Protein AF-0000000070922201 (afdb_homodimer)

Foldseek 3Di:
DPPPPPPLFQKWKDWPNHTDVVQSVFWFKKKWKFFQADKTKMKTKGQQFDPDDPDDRDGPDPVDDFFIWMWIATPPDPPGTQDIFTFHDWDWDDDPPGIMIMTMTIHLRVVQQPFFDWDKDAFFWLQVLLVVSCVVSVAAEDADQTGHTGMATRDRGGRRRSNCVVRQLLQWHWDDDPRHTYTDDFDAAPDAAEDACVPWWVDKDKDQDLPQAAQKEKEWAAAPVVRDIQIDMDRAAPDHDPAAFSNNVCVVVVNHDYHYDHPPHDNHNRSRHSSRNNVNVVSLQARMKMKIKTAADSPDHASGKHFYDHDDQFAGGIWGFRMKMWIARPPPRIMMMTITTGRHTHD/DPCPVLCLFQKWKDWLNHTDVVQSVQWFKKKWKFFQADKTKMKTKGQQFDPDDPDDRDGPDPVDDFFIWMWIATPPDPPRTQDIFTFHDWDWDDDPPTIMIMTMTIHLRVVQQPFFDWDKDAFFWLQVVLVVSCVVSVAAEDADQTGHTGMATRDRGGRSRRNCVVRQLLQWHWDDDPRHTYTDDFDAAPDAAEDECVPWWVDKDKDQDLPQAAQKEKEWAAAPVVRDIQIDMDRAAPDHDPAAFSNNVCVVVVPHDYHYDHPPHDNHNRSRHSSRNRVNVVRLFARMKMKIKTRADSPDHASGKHAYDHDDQFAGGIWGFRMKMWIARPPPRIMMMTITTGRHTHD

Nearest PDB structures (foldseek):
  7b5h-assembly1_AJ  TM=8.538E-01  e=7.111E-28  Nostoc sp. PCC 7120 = FACHB-418
  7aef-assembly1_q  TM=8.446E-01  e=2.865E-27  Algoriphagus machipongonensis
  6j0m-assembly1_C  TM=8.214E-01  e=9.674E-20  Photorhabdus asymbiotica
  6rbk-assembly1_C  TM=7.869E-01  e=2.148E-20  Serratia entomophila
  2z6b-assembly1_D  TM=6.097E-01  e=3.928E-13  Tequatrovirus T4

Organism: NCBI:txid713585

Sequence (694 aa):
MHDTAFASSRPRIRVAGEARRDLQDALSAMIVNLPLTGCAHAELQLANFGQGEGQAPGLSFEDLRLGDEVELAIDTDGEGRIFQGEITALEERYGDGAPRLVLLLQDPLHRLGRRRRSRVFEDTTLDAVVRSVADDAGLEVEVSASTVATDYHQLNESDLAFLLRLLAPLDIALRLEDGRLRVRPEEPDATPVRVDPQDNALQVRLIADLNHQHDATEVRGFNAATDQAAVASASTLATPPPGTTAAQLLGRLGWPGPEVVVQPFARSQGEADAFVAGRFRRRAKYFVSGDIRMLGQSALRSGREIELAGVSGRLRGTYQVVHCVHRFDNAAGYETELRVHRPDWNDMHDTAFASSRPRIRVAGEARRDLQDALSAMIVNLPLTGCAHAELQLANFGQGEGQAPGLSFEDLRLGDEVELAIDTDGEGRIFQGEITALEERYGDGAPRLVLLLQDPLHRLGRRRRSRVFEDTTLDAVVRSVADDAGLEVEVSASTVATDYHQLNESDLAFLLRLLAPLDIALRLEDGRLRVRPEEPDATPVRVDPQDNALQVRLIADLNHQHDATEVRGFNAATDQAAVASASTLATPPPGTTAAQLLGRLGWPGPEVVVQPFARSQGEADAFVAGRFRRRAKYFVSGDIRMLGQSALRSGREIELAGVSGRLRGTYQVVHCVHRFDNAAGYETELRVHRPDWND

Structure (mmCIF, N/CA/C/O backbone):
data_AF-0000000070922201-model_v1
#
loop_
_entity.id
_entity.type
_entity.pdbx_description
1 polymer 'Phage protein D'
#
loop_
_atom_site.group_PDB
_atom_site.id
_atom_site.type_symbol
_atom_site.label_atom_id
_atom_site.label_alt_id
_atom_site.label_comp_id
_atom_site.label_asym_id
_atom_site.label_entity_id
_atom_site.label_seq_id
_atom_site.pdbx_PDB_ins_code
_atom_site.Cartn_x
_atom_site.Cartn_y
_atom_site.Cartn_z
_atom_site.occupancy
_atom_site.B_iso_or_equiv
_atom_site.auth_seq_id
_atom_site.auth_comp_id
_atom_site.auth_asym_id
_atom_site.auth_atom_id
_atom_site.pdbx_PDB_model_num
ATOM 1 N N . MET A 1 1 ? 29.844 21.734 30.688 1 23.42 1 MET A N 1
ATOM 2 C CA . MET A 1 1 ? 28.891 20.719 31.125 1 23.42 1 MET A CA 1
ATOM 3 C C . MET A 1 1 ? 27.453 21.141 30.828 1 23.42 1 MET A C 1
ATOM 5 O O . MET A 1 1 ? 26.891 21.984 31.531 1 23.42 1 MET A O 1
ATOM 9 N N . HIS A 1 2 ? 27.062 21.438 29.562 1 28.08 2 HIS A N 1
ATOM 10 C CA . HIS A 1 2 ? 25.891 22.203 29.109 1 28.08 2 HIS A CA 1
ATOM 11 C C . HIS A 1 2 ? 24.609 21.578 29.641 1 28.08 2 HIS A C 1
ATOM 13 O O . HIS A 1 2 ? 24.391 20.375 29.516 1 28.08 2 HIS A O 1
ATOM 19 N N . ASP A 1 3 ? 24.172 21.922 30.812 1 30.12 3 ASP A N 1
ATOM 20 C CA . ASP A 1 3 ? 22.906 21.641 31.5 1 30.12 3 ASP A CA 1
ATOM 21 C C . ASP A 1 3 ? 21.75 21.562 30.5 1 30.12 3 ASP A C 1
ATOM 23 O O . ASP A 1 3 ? 21.234 22.594 30.062 1 30.12 3 ASP A O 1
ATOM 27 N N . THR A 1 4 ? 21.922 20.906 29.438 1 37.34 4 THR A N 1
ATOM 28 C CA . THR A 1 4 ? 20.812 20.781 28.5 1 37.34 4 THR A CA 1
ATOM 29 C C . THR A 1 4 ? 19.531 20.406 29.219 1 37.34 4 THR A C 1
ATOM 31 O O . THR A 1 4 ? 19.406 19.281 29.734 1 37.34 4 THR A O 1
ATOM 34 N N . ALA A 1 5 ? 19.047 21.281 30.062 1 36.12 5 ALA A N 1
ATOM 35 C CA . ALA A 1 5 ? 17.75 21.203 30.719 1 36.12 5 ALA A CA 1
ATOM 36 C C . ALA A 1 5 ? 16.75 20.422 29.859 1 36.12 5 ALA A C 1
ATOM 38 O O . ALA A 1 5 ? 16.484 20.781 28.719 1 36.12 5 ALA A O 1
ATOM 39 N N . PHE A 1 6 ? 16.734 19.172 29.969 1 42.66 6 PHE A N 1
ATOM 40 C CA . PHE A 1 6 ? 15.617 18.375 29.469 1 42.66 6 PHE A CA 1
ATOM 41 C C . PHE A 1 6 ? 14.297 19.094 29.688 1 42.66 6 PHE A C 1
ATOM 43 O O . PHE A 1 6 ? 13.836 19.219 30.828 1 42.66 6 PHE A O 1
ATOM 50 N N . ALA A 1 7 ? 14.078 20.297 29.281 1 44.06 7 ALA A N 1
ATOM 51 C CA . ALA A 1 7 ? 12.805 21 29.391 1 44.06 7 ALA A CA 1
ATOM 52 C C . ALA A 1 7 ? 11.633 20.031 29.328 1 44.06 7 ALA A C 1
ATOM 54 O O . ALA A 1 7 ? 11.414 19.375 28.297 1 44.06 7 ALA A O 1
ATOM 55 N N . SER A 1 8 ? 11.453 19.125 30.281 1 53.78 8 SER A N 1
ATOM 56 C CA . SER A 1 8 ? 10.266 18.297 30.469 1 53.78 8 SER A CA 1
ATOM 57 C C . SER A 1 8 ? 9.016 19.016 29.969 1 53.78 8 SER A C 1
ATOM 59 O O . SER A 1 8 ? 8.547 19.969 30.594 1 53.78 8 SER A O 1
ATOM 61 N N . SER A 1 9 ? 8.836 19.359 28.656 1 76.62 9 SER A N 1
ATOM 62 C CA . SER A 1 9 ? 7.902 20.391 28.188 1 76.62 9 SER A CA 1
ATOM 63 C C . SER A 1 9 ? 6.469 19.859 28.203 1 76.62 9 SER A C 1
ATOM 65 O O . SER A 1 9 ? 6.027 19.203 27.266 1 76.62 9 SER A O 1
ATOM 67 N N . ARG A 1 10 ? 5.996 19.719 29.391 1 87.56 10 ARG A N 1
ATOM 68 C CA . ARG A 1 10 ? 4.582 19.422 29.594 1 87.56 10 ARG A CA 1
ATOM 69 C C . ARG A 1 10 ? 3.701 20.469 28.906 1 87.56 10 ARG A C 1
ATOM 71 O O . ARG A 1 10 ? 3.951 21.672 29.031 1 87.56 10 ARG A O 1
ATOM 78 N N . PRO A 1 11 ? 2.713 20.047 28.281 1 94.19 11 PRO A N 1
ATOM 79 C CA . PRO A 1 11 ? 1.854 20.984 27.547 1 94.19 11 PRO A CA 1
ATOM 80 C C . PRO A 1 11 ? 1.024 21.875 28.469 1 94.19 11 PRO A C 1
ATOM 82 O O . PRO A 1 11 ? 0.561 21.422 29.516 1 94.19 11 PRO A O 1
ATOM 85 N N . ARG A 1 12 ? 0.963 23.062 28.141 1 94.19 12 ARG A N 1
ATOM 86 C CA . ARG A 1 12 ? 0.026 23.969 28.781 1 94.19 12 ARG A CA 1
ATOM 87 C C . ARG A 1 12 ? -1.355 23.875 28.141 1 94.19 12 ARG A C 1
ATOM 89 O O . ARG A 1 12 ? -1.473 23.734 26.922 1 94.19 12 ARG A O 1
ATOM 96 N N . ILE A 1 13 ? -2.375 24.047 29.031 1 96.38 13 ILE A N 1
ATOM 97 C CA . ILE A 1 13 ? -3.752 23.922 28.578 1 96.38 13 ILE A CA 1
ATOM 98 C C . ILE A 1 13 ? -4.539 25.172 28.953 1 96.38 13 ILE A C 1
ATOM 100 O O . ILE A 1 13 ? -4.512 25.609 30.109 1 96.38 13 ILE A O 1
ATOM 104 N N . ARG A 1 14 ? -5.137 25.703 27.984 1 96.62 14 ARG A N 1
ATOM 105 C CA . ARG A 1 14 ? -6.078 26.797 28.219 1 96.62 14 ARG A CA 1
ATOM 106 C C . ARG A 1 14 ? -7.488 26.406 27.766 1 96.62 14 ARG A C 1
ATOM 108 O O . ARG A 1 14 ? -7.664 25.766 26.734 1 96.62 14 ARG A O 1
ATOM 115 N N . VAL A 1 15 ? -8.461 26.797 28.562 1 97.19 15 VAL A N 1
ATOM 116 C CA . VAL A 1 15 ? -9.867 26.609 28.25 1 97.19 15 VAL A CA 1
ATOM 117 C C . VAL A 1 15 ? -10.594 27.938 28.281 1 97.19 15 VAL A C 1
ATOM 119 O O . VAL A 1 15 ? -10.508 28.672 29.266 1 97.19 15 VAL A O 1
ATOM 122 N N . ALA A 1 16 ? -11.164 28.25 27.188 1 95 16 ALA A N 1
ATOM 123 C CA . ALA A 1 16 ? -11.867 29.516 27.062 1 95 16 ALA A CA 1
ATOM 124 C C . ALA A 1 16 ? -10.945 30.688 27.422 1 95 16 ALA A C 1
ATOM 126 O O . ALA A 1 16 ? -11.336 31.578 28.172 1 95 16 ALA A O 1
ATOM 127 N N . GLY A 1 17 ? -9.75 30.547 27.031 1 92.88 17 GLY A N 1
ATOM 128 C CA . GLY A 1 17 ? -8.789 31.625 27.172 1 92.88 17 GLY A CA 1
ATOM 129 C C . GLY A 1 17 ? -8.125 31.656 28.547 1 92.88 17 GLY A C 1
ATOM 130 O O . GLY A 1 17 ? -7.168 32.406 28.75 1 92.88 17 GLY A O 1
ATOM 131 N N . GLU A 1 18 ? -8.609 30.766 29.406 1 95.12 18 GLU A N 1
ATOM 132 C CA . GLU A 1 18 ? -8.062 30.766 30.75 1 95.12 18 GLU A CA 1
ATOM 133 C C . GLU A 1 18 ? -7.113 29.594 30.969 1 95.12 18 GLU A C 1
ATOM 135 O O . GLU A 1 18 ? -7.41 28.469 30.578 1 95.12 18 GLU A O 1
ATOM 140 N N . ALA A 1 19 ? -6.055 29.938 31.672 1 95.25 19 ALA A N 1
ATOM 141 C CA . ALA A 1 19 ? -5.086 28.891 31.969 1 95.25 19 ALA A CA 1
ATOM 142 C C . ALA A 1 19 ? -5.656 27.891 32.969 1 95.25 19 ALA A C 1
ATOM 144 O O . ALA A 1 19 ? -6.203 28.281 34 1 95.25 19 ALA A O 1
ATOM 145 N N . ARG A 1 20 ? -5.555 26.688 32.562 1 95.19 20 ARG A N 1
ATOM 146 C CA . ARG A 1 20 ? -6.047 25.625 33.438 1 95.19 20 ARG A CA 1
ATOM 147 C C . ARG A 1 20 ? -4.898 24.75 33.938 1 95.19 20 ARG A C 1
ATOM 149 O O . ARG A 1 20 ? -4.656 23.656 33.375 1 95.19 20 ARG A O 1
ATOM 156 N N . ARG A 1 21 ? -4.352 25.109 35.094 1 93 21 ARG A N 1
ATOM 157 C CA . ARG A 1 21 ? -3.23 24.391 35.688 1 93 21 ARG A CA 1
ATOM 158 C C . ARG A 1 21 ? -3.67 23.031 36.219 1 93 21 ARG A C 1
ATOM 160 O O . ARG A 1 21 ? -2.9 22.078 36.188 1 93 21 ARG A O 1
ATOM 167 N N . ASP A 1 22 ? -4.82 23.031 36.625 1 91.94 22 ASP A N 1
ATOM 168 C CA . ASP A 1 22 ? -5.348 21.766 37.156 1 91.94 22 ASP A CA 1
ATOM 169 C C . ASP A 1 22 ? -5.379 20.703 36.062 1 91.94 22 ASP A C 1
ATOM 171 O O . ASP A 1 22 ? -5.02 19.547 36.312 1 91.94 22 ASP A O 1
ATOM 175 N N . LEU A 1 23 ? -5.777 21.125 34.906 1 94.5 23 LEU A N 1
ATOM 176 C CA . LEU A 1 23 ? -5.773 20.203 33.781 1 94.5 23 LEU A CA 1
ATOM 177 C C . LEU A 1 23 ? -4.348 19.812 33.406 1 94.5 23 LEU A C 1
ATOM 179 O O . LEU A 1 23 ? -4.082 18.641 33.094 1 94.5 23 LEU A O 1
ATOM 183 N N . GLN A 1 24 ? -3.479 20.719 33.438 1 93.25 24 GLN A N 1
ATOM 184 C CA . GLN A 1 24 ? -2.076 20.453 33.125 1 93.25 24 GLN A CA 1
ATOM 185 C C . GLN A 1 24 ? -1.488 19.422 34.062 1 93.25 24 GLN A C 1
ATOM 187 O O . GLN A 1 24 ? -0.806 18.484 33.625 1 93.25 24 GLN A O 1
ATOM 192 N N . ASP A 1 25 ? -1.804 19.547 35.281 1 91.81 25 ASP A N 1
ATOM 193 C CA . ASP A 1 25 ? -1.276 18.656 36.312 1 91.81 25 ASP A CA 1
ATOM 194 C C . ASP A 1 25 ? -1.877 17.25 36.156 1 91.81 25 ASP A C 1
ATOM 196 O O . ASP A 1 25 ? -1.2 16.25 36.406 1 91.81 25 ASP A O 1
ATOM 200 N N . ALA A 1 26 ? -3.08 17.219 35.719 1 93.44 26 ALA A N 1
ATOM 201 C CA . ALA A 1 26 ? -3.797 15.953 35.656 1 93.44 26 ALA A CA 1
ATOM 202 C C . ALA A 1 26 ? -3.492 15.234 34.344 1 93.44 26 ALA A C 1
ATOM 204 O O . ALA A 1 26 ? -3.818 14.055 34.188 1 93.44 26 ALA A O 1
ATOM 205 N N . LEU A 1 27 ? -2.811 15.867 33.438 1 95.75 27 LEU A N 1
ATOM 206 C CA . LEU A 1 27 ? -2.588 15.328 32.094 1 95.75 27 LEU A CA 1
ATOM 207 C C . LEU A 1 27 ? -1.639 14.133 32.156 1 95.75 27 LEU A C 1
ATOM 209 O O . LEU A 1 27 ? -0.511 14.25 32.625 1 95.75 27 LEU A O 1
ATOM 213 N N . SER A 1 28 ? -2.096 13.047 31.641 1 94.94 28 SER A N 1
ATOM 214 C CA . SER A 1 28 ? -1.256 11.859 31.625 1 94.94 28 SER A CA 1
ATOM 215 C C . SER A 1 28 ? -0.741 11.578 30.219 1 94.94 28 SER A C 1
ATOM 217 O O . SER A 1 28 ? 0.333 10.992 30.047 1 94.94 28 SER A O 1
ATOM 219 N N . ALA A 1 29 ? -1.56 11.938 29.25 1 97.12 29 ALA A N 1
ATOM 220 C CA . ALA A 1 29 ? -1.151 11.719 27.875 1 97.12 29 ALA A CA 1
ATOM 221 C C . ALA A 1 29 ? -1.862 12.695 26.922 1 97.12 29 ALA A C 1
ATOM 223 O O . ALA A 1 29 ? -2.963 13.156 27.234 1 97.12 29 ALA A O 1
ATOM 224 N N . MET A 1 30 ? -1.245 12.93 25.812 1 98.12 30 MET A N 1
ATOM 225 C CA . MET A 1 30 ? -1.772 13.82 24.781 1 98.12 30 MET A CA 1
ATOM 226 C C . MET A 1 30 ? -1.335 13.367 23.391 1 98.12 30 MET A C 1
ATOM 228 O O . MET A 1 30 ? -0.185 12.969 23.188 1 98.12 30 MET A O 1
ATOM 232 N N . ILE A 1 31 ? -2.229 13.398 22.469 1 98.69 31 ILE A N 1
ATOM 233 C CA . ILE A 1 31 ? -1.892 13.195 21.062 1 98.69 31 ILE A CA 1
ATOM 234 C C . ILE A 1 31 ? -2.566 14.273 20.203 1 98.69 31 ILE A C 1
ATOM 236 O O . ILE A 1 31 ? -3.775 14.484 20.312 1 98.69 31 ILE A O 1
ATOM 240 N N . VAL A 1 32 ? -1.796 15 19.469 1 98.56 32 VAL A N 1
ATOM 241 C CA . VAL A 1 32 ? -2.291 15.992 18.516 1 98.56 32 VAL A CA 1
ATOM 242 C C . VAL A 1 32 ? -1.954 15.555 17.094 1 98.56 32 VAL A C 1
ATOM 244 O O . VAL A 1 32 ? -0.782 15.367 16.75 1 98.56 32 VAL A O 1
ATOM 247 N N . ASN A 1 33 ? -2.939 15.375 16.266 1 98.69 33 ASN A N 1
ATOM 248 C CA . ASN A 1 33 ? -2.781 14.984 14.867 1 98.69 33 ASN A CA 1
ATOM 249 C C . ASN A 1 33 ? -3.031 16.156 13.922 1 98.69 33 ASN A C 1
ATOM 251 O O . ASN A 1 33 ? -4.121 16.719 13.914 1 98.69 33 ASN A O 1
ATOM 255 N N . LEU A 1 34 ? -2.037 16.5 13.195 1 98.31 34 LEU A N 1
ATOM 256 C CA . LEU A 1 34 ? -2.107 17.609 12.242 1 98.31 34 LEU A CA 1
ATOM 257 C C . LEU A 1 34 ? -1.885 17.109 10.82 1 98.31 34 LEU A C 1
ATOM 259 O O . LEU A 1 34 ? -0.754 17.109 10.328 1 98.31 34 LEU A O 1
ATOM 263 N N . PRO A 1 35 ? -2.955 16.766 10.117 1 98 35 PRO A N 1
ATOM 264 C CA . PRO A 1 35 ? -2.818 16.328 8.727 1 98 35 PRO A CA 1
ATOM 265 C C . PRO A 1 35 ? -2.561 17.484 7.762 1 98 35 PRO A C 1
ATOM 267 O O . PRO A 1 35 ? -2.848 18.641 8.094 1 98 35 PRO A O 1
ATOM 270 N N . LEU A 1 36 ? -1.993 17.172 6.629 1 97.69 36 LEU A N 1
ATOM 271 C CA . LEU A 1 36 ? -1.799 18.188 5.605 1 97.69 36 LEU A CA 1
ATOM 272 C C . LEU A 1 36 ? -3.139 18.719 5.105 1 97.69 36 LEU A C 1
ATOM 274 O O . LEU A 1 36 ? -3.283 19.922 4.855 1 97.69 36 LEU A O 1
ATOM 278 N N . THR A 1 37 ? -4.039 17.859 4.961 1 97.38 37 THR A N 1
ATOM 279 C CA . THR A 1 37 ? -5.375 18.219 4.504 1 97.38 37 THR A CA 1
ATOM 280 C C . THR A 1 37 ? -6.441 17.641 5.422 1 97.38 37 THR A C 1
ATOM 282 O O . THR A 1 37 ? -6.34 16.484 5.844 1 97.38 37 THR A O 1
ATOM 285 N N . GLY A 1 38 ? -7.336 18.469 5.773 1 96.12 38 GLY A N 1
ATOM 286 C CA . GLY A 1 38 ? -8.453 18.016 6.59 1 96.12 38 GLY A CA 1
ATOM 287 C C . GLY A 1 38 ? -8.391 18.531 8.016 1 96.12 38 GLY A C 1
ATOM 288 O O . GLY A 1 38 ? -7.602 19.422 8.328 1 96.12 38 GLY A O 1
ATOM 289 N N . CYS A 1 39 ? -9.234 17.969 8.836 1 95.62 39 CYS A N 1
ATOM 290 C CA . CYS A 1 39 ? -9.438 18.406 10.211 1 95.62 39 CYS A CA 1
ATOM 291 C C . CYS A 1 39 ? -8.336 17.891 11.125 1 95.62 39 CYS A C 1
ATOM 293 O O . CYS A 1 39 ? -8.016 16.703 11.102 1 95.62 39 CYS A O 1
ATOM 295 N N . ALA A 1 40 ? -7.77 18.797 11.906 1 97.88 40 ALA A N 1
ATOM 296 C CA . ALA A 1 40 ? -6.867 18.391 12.984 1 97.88 40 ALA A CA 1
ATOM 297 C C . ALA A 1 40 ? -7.648 17.938 14.211 1 97.88 40 ALA A C 1
ATOM 299 O O . ALA A 1 40 ? -8.773 18.391 14.445 1 97.88 40 ALA A O 1
ATOM 300 N N . HIS A 1 41 ? -7.043 17.062 14.945 1 98.12 41 HIS A N 1
ATOM 301 C CA . HIS A 1 41 ? -7.703 16.594 16.156 1 98.12 41 HIS A CA 1
ATOM 302 C C . HIS A 1 41 ? -6.688 16.312 17.266 1 98.12 41 HIS A C 1
ATOM 304 O O . HIS A 1 41 ? -5.488 16.188 16.984 1 98.12 41 HIS A O 1
ATOM 310 N N . ALA A 1 42 ? -7.215 16.281 18.484 1 98.75 42 ALA A N 1
ATOM 311 C CA . ALA A 1 42 ? -6.383 16 19.656 1 98.75 42 ALA A CA 1
ATOM 312 C C . ALA A 1 42 ? -7.133 15.156 20.688 1 98.75 42 ALA A C 1
ATOM 314 O O . ALA A 1 42 ? -8.367 15.141 20.703 1 98.75 42 ALA A O 1
ATOM 315 N N . GLU A 1 43 ? -6.375 14.461 21.391 1 98.81 43 GLU A N 1
ATOM 316 C CA . GLU A 1 43 ? -6.867 13.656 22.516 1 98.81 43 GLU A CA 1
ATOM 317 C C . GLU A 1 43 ? -6.066 13.93 23.781 1 98.81 43 GLU A C 1
ATOM 319 O O . GLU A 1 43 ? -4.836 13.898 23.766 1 98.81 43 GLU A O 1
ATOM 324 N N . LEU A 1 44 ? -6.781 14.234 24.859 1 98.38 44 LEU A N 1
ATOM 325 C CA . LEU A 1 44 ? -6.176 14.43 26.172 1 98.38 44 LEU A CA 1
ATOM 326 C C . LEU A 1 44 ? -6.68 13.391 27.172 1 98.38 44 LEU A C 1
ATOM 328 O O . LEU A 1 44 ? -7.887 13.203 27.312 1 98.38 44 LEU A O 1
ATOM 332 N N . GLN A 1 45 ? -5.777 12.766 27.766 1 97.12 45 GLN A N 1
ATOM 333 C CA . GLN A 1 45 ? -6.121 11.852 28.859 1 97.12 45 GLN A CA 1
ATOM 334 C C . GLN A 1 45 ? -5.758 12.453 30.219 1 97.12 45 GLN A C 1
ATOM 336 O O . GLN A 1 45 ? -4.602 12.805 30.453 1 97.12 45 GLN A O 1
ATOM 341 N N . LEU A 1 46 ? -6.746 12.531 31.109 1 95.5 46 LEU A N 1
ATOM 342 C CA . LEU A 1 46 ? -6.594 13.203 32.406 1 95.5 46 LEU A CA 1
ATOM 343 C C . LEU A 1 46 ? -6.926 12.25 33.531 1 95.5 46 LEU A C 1
ATOM 345 O O . LEU A 1 46 ? -7.887 11.484 33.469 1 95.5 46 LEU A O 1
ATOM 349 N N . ALA A 1 47 ? -6.105 12.352 34.5 1 90.94 47 ALA A N 1
ATOM 350 C CA . ALA A 1 47 ? -6.488 11.695 35.719 1 90.94 47 ALA A CA 1
ATOM 351 C C . ALA A 1 47 ? -7.652 12.414 36.406 1 90.94 47 ALA A C 1
ATOM 353 O O . ALA A 1 47 ? -7.551 13.602 36.719 1 90.94 47 ALA A O 1
ATOM 354 N N . ASN A 1 48 ? -8.656 11.648 36.469 1 82.88 48 ASN A N 1
ATOM 355 C CA . ASN A 1 48 ? -9.898 12.25 36.938 1 82.88 48 ASN A CA 1
ATOM 356 C C . ASN A 1 48 ? -10.141 11.961 38.406 1 82.88 48 ASN A C 1
ATOM 358 O O . ASN A 1 48 ? -11.172 11.383 38.781 1 82.88 48 ASN A O 1
ATOM 362 N N . PHE A 1 49 ? -9.164 12.078 39.344 1 74.5 49 PHE A N 1
ATOM 363 C CA . PHE A 1 49 ? -9.406 11.836 40.75 1 74.5 49 PHE A CA 1
ATOM 364 C C . PHE A 1 49 ? -8.898 12.992 41.594 1 74.5 49 PHE A C 1
ATOM 366 O O . PHE A 1 49 ? -7.777 13.469 41.406 1 74.5 49 PHE A O 1
ATOM 373 N N . GLY A 1 50 ? -9.602 13.984 42.031 1 62.81 50 GLY A N 1
ATOM 374 C CA . GLY A 1 50 ? -9.18 15.094 42.844 1 62.81 50 GLY A CA 1
ATOM 375 C C . GLY A 1 50 ? -9.453 14.867 44.344 1 62.81 50 GLY A C 1
ATOM 376 O O . GLY A 1 50 ? -10.344 14.102 44.688 1 62.81 50 GLY A O 1
ATOM 377 N N . GLN A 1 51 ? -8.391 14.625 45.094 1 54.12 51 GLN A N 1
ATOM 378 C CA . GLN A 1 51 ? -8.531 14.688 46.562 1 54.12 51 GLN A CA 1
ATOM 379 C C . GLN A 1 51 ? -8.781 16.109 47.031 1 54.12 51 GLN A C 1
ATOM 381 O O . GLN A 1 51 ? -7.926 16.984 46.844 1 54.12 51 GLN A O 1
ATOM 386 N N . GLY A 1 52 ? -9.812 16.828 46.688 1 47.22 52 GLY A N 1
ATOM 387 C CA . GLY A 1 52 ? -9.844 18.062 47.469 1 47.22 52 GLY A CA 1
ATOM 388 C C . GLY A 1 52 ? -9.758 17.844 48.969 1 47.22 52 GLY A C 1
ATOM 389 O O . GLY A 1 52 ? -10 16.734 49.438 1 47.22 52 GLY A O 1
ATOM 390 N N . GLU A 1 53 ? -8.953 18.719 49.688 1 43.06 53 GLU A N 1
ATOM 391 C CA . GLU A 1 53 ? -8.961 18.828 51.156 1 43.06 53 GLU A CA 1
ATOM 392 C C . GLU A 1 53 ? -10.391 18.828 51.688 1 43.06 53 GLU A C 1
ATOM 394 O O . GLU A 1 53 ? -11.172 19.734 51.375 1 43.06 53 GLU A O 1
ATOM 399 N N . GLY A 1 54 ? -10.922 17.688 52.344 1 50.06 54 GLY A N 1
ATOM 400 C CA . GLY A 1 54 ? -12.156 17.5 53.094 1 50.06 54 GLY A CA 1
ATOM 401 C C . GLY A 1 54 ? -13.266 16.891 52.25 1 50.06 54 GLY A C 1
ATOM 402 O O . GLY A 1 54 ? -14.352 16.609 52.781 1 50.06 54 GLY A O 1
ATOM 403 N N . GLN A 1 55 ? -13.312 17.25 50.969 1 47.66 55 GLN A N 1
ATOM 404 C CA . GLN A 1 55 ? -14.5 16.797 50.25 1 47.66 55 GLN A CA 1
ATOM 405 C C . GLN A 1 55 ? -14.32 15.359 49.75 1 47.66 55 GLN A C 1
ATOM 407 O O . GLN A 1 55 ? -13.188 14.906 49.531 1 47.66 55 GLN A O 1
ATOM 412 N N . ALA A 1 56 ? -15.359 14.555 49.656 1 52.25 56 ALA A N 1
ATOM 413 C CA . ALA A 1 56 ? -15.508 13.18 49.188 1 52.25 56 ALA A CA 1
ATOM 414 C C . ALA A 1 56 ? -14.781 12.977 47.844 1 52.25 56 ALA A C 1
ATOM 416 O O . ALA A 1 56 ? -14.766 13.867 47 1 52.25 56 ALA A O 1
ATOM 417 N N . PRO A 1 57 ? -13.797 12.023 47.875 1 56.53 57 PRO A N 1
ATOM 418 C CA . PRO A 1 57 ? -13.172 11.609 46.625 1 56.53 57 PRO A CA 1
ATOM 419 C C . PRO A 1 57 ? -14.109 11.742 45.438 1 56.53 57 PRO A C 1
ATOM 421 O O . PRO A 1 57 ? -15.219 11.211 45.438 1 56.53 57 PRO A O 1
ATOM 424 N N . GLY A 1 58 ? -14.172 12.914 44.781 1 64.44 58 GLY A N 1
ATOM 425 C CA . GLY A 1 58 ? -15.133 13.031 43.688 1 64.44 58 GLY A CA 1
ATOM 426 C C . GLY A 1 58 ? -14.484 13.242 42.344 1 64.44 58 GLY A C 1
ATOM 427 O O . GLY A 1 58 ? -13.258 13.203 42.219 1 64.44 58 GLY A O 1
ATOM 428 N N . LEU A 1 59 ? -15.258 13.055 41.281 1 72.44 59 LEU A N 1
ATOM 429 C CA . LEU A 1 59 ? -14.883 13.273 39.906 1 72.44 59 LEU A CA 1
ATOM 430 C C . LEU A 1 59 ? -14.562 14.742 39.656 1 72.44 59 LEU A C 1
ATOM 432 O O . LEU A 1 59 ? -15.219 15.633 40.188 1 72.44 59 LEU A O 1
ATOM 436 N N . SER A 1 60 ? -13.352 14.906 39.156 1 78.44 60 SER A N 1
ATOM 437 C CA . SER A 1 60 ? -12.852 16.234 38.844 1 78.44 60 SER A CA 1
ATOM 438 C C . SER A 1 60 ? -13.328 16.688 37.469 1 78.44 60 SER A C 1
ATOM 440 O O . SER A 1 60 ? -13.961 15.914 36.75 1 78.44 60 SER A O 1
ATOM 442 N N . PHE A 1 61 ? -13.398 17.984 37.125 1 88.56 61 PHE A N 1
ATOM 443 C CA . PHE A 1 61 ? -13.492 18.656 35.812 1 88.56 61 PHE A CA 1
ATOM 444 C C . PHE A 1 61 ? -14.922 18.625 35.281 1 88.56 61 PHE A C 1
ATOM 446 O O . PHE A 1 61 ? -15.141 18.453 34.094 1 88.56 61 PHE A O 1
ATOM 453 N N . GLU A 1 62 ? -15.844 18.578 36.188 1 88 62 GLU A N 1
ATOM 454 C CA . GLU A 1 62 ? -17.25 18.609 35.781 1 88 62 GLU A CA 1
ATOM 455 C C . GLU A 1 62 ? -17.609 19.953 35.125 1 88 62 GLU A C 1
ATOM 457 O O . GLU A 1 62 ? -18.688 20.078 34.531 1 88 62 GLU A O 1
ATOM 462 N N . ASP A 1 63 ? -16.75 20.828 35.281 1 91.25 63 ASP A N 1
ATOM 463 C CA . ASP A 1 63 ? -16.969 22.141 34.719 1 91.25 63 ASP A CA 1
ATOM 464 C C . ASP A 1 63 ? -16.703 22.141 33.219 1 91.25 63 ASP A C 1
ATOM 466 O O . ASP A 1 63 ? -17.141 23.047 32.5 1 91.25 63 ASP A O 1
ATOM 470 N N . LEU A 1 64 ? -15.992 21.172 32.75 1 94.5 64 LEU A N 1
ATOM 471 C CA . LEU A 1 64 ? -15.711 21.078 31.312 1 94.5 64 LEU A CA 1
ATOM 472 C C . LEU A 1 64 ? -16.969 20.703 30.531 1 94.5 64 LEU A C 1
ATOM 474 O O . LEU A 1 64 ? -17.734 19.844 30.969 1 94.5 64 LEU A O 1
ATOM 478 N N . ARG A 1 65 ? -17.125 21.406 29.422 1 95 65 ARG A N 1
ATOM 479 C CA . ARG A 1 65 ? -18.312 21.203 28.625 1 95 65 ARG A CA 1
ATOM 480 C C . ARG A 1 65 ? -17.969 20.938 27.156 1 95 65 ARG A C 1
ATOM 482 O O . ARG A 1 65 ? -16.922 21.391 26.672 1 95 65 ARG A O 1
ATOM 489 N N . LEU A 1 66 ? -18.891 20.188 26.594 1 95.62 66 LEU A N 1
ATOM 490 C CA . LEU A 1 66 ? -18.812 20.094 25.141 1 95.62 66 LEU A CA 1
ATOM 491 C C . LEU A 1 66 ? -18.875 21.469 24.484 1 95.62 66 LEU A C 1
ATOM 493 O O . LEU A 1 66 ? -19.672 22.312 24.906 1 95.62 66 LEU A O 1
ATOM 497 N N . GLY A 1 67 ? -17.938 21.75 23.547 1 96.12 67 GLY A N 1
ATOM 498 C CA . GLY A 1 67 ? -17.938 23.031 22.859 1 96.12 67 GLY A CA 1
ATOM 499 C C . GLY A 1 67 ? -16.906 24 23.406 1 96.12 67 GLY A C 1
ATOM 500 O O . GLY A 1 67 ? -16.594 25 22.766 1 96.12 67 GLY A O 1
ATOM 501 N N . ASP A 1 68 ? -16.438 23.625 24.609 1 97.44 68 ASP A N 1
ATOM 502 C CA . ASP A 1 68 ? -15.406 24.516 25.156 1 97.44 68 ASP A CA 1
ATOM 503 C C . ASP A 1 68 ? -14.195 24.594 24.234 1 97.44 68 ASP A C 1
ATOM 505 O O . ASP A 1 68 ? -13.766 23.594 23.672 1 97.44 68 ASP A O 1
ATOM 509 N N . GLU A 1 69 ? -13.695 25.844 24.094 1 97.38 69 GLU A N 1
ATOM 510 C CA . GLU A 1 69 ? -12.477 26.062 23.312 1 97.38 69 GLU A CA 1
ATOM 511 C C . GLU A 1 69 ? -11.234 25.703 24.125 1 97.38 69 GLU A C 1
ATOM 513 O O . GLU A 1 69 ? -11.086 26.156 25.266 1 97.38 69 GLU A O 1
ATOM 518 N N . VAL A 1 70 ? -10.344 24.906 23.5 1 97.94 70 VAL A N 1
ATOM 519 C CA . VAL A 1 70 ? -9.133 24.469 24.172 1 97.94 70 VAL A CA 1
ATOM 520 C C . VAL A 1 70 ? -7.906 24.812 23.328 1 97.94 70 VAL A C 1
ATOM 522 O O . VAL A 1 70 ? -7.914 24.625 22.109 1 97.94 70 VAL A O 1
ATOM 525 N N . GLU A 1 71 ? -6.895 25.328 23.953 1 96.5 71 GLU A N 1
ATOM 526 C CA . GLU A 1 71 ? -5.594 25.609 23.344 1 96.5 71 GLU A CA 1
ATOM 527 C C . GLU A 1 71 ? -4.488 24.812 24.031 1 96.5 71 GLU A C 1
ATOM 529 O O . GLU A 1 71 ? -4.43 24.734 25.266 1 96.5 71 GLU A O 1
ATOM 534 N N . LEU A 1 72 ? -3.688 24.172 23.266 1 96.69 72 LEU A N 1
ATOM 535 C CA . LEU A 1 72 ? -2.539 23.422 23.75 1 96.69 72 LEU A CA 1
ATOM 536 C C . LEU A 1 72 ? -1.233 24.062 23.297 1 96.69 72 LEU A C 1
ATOM 538 O O . LEU A 1 72 ? -1.079 24.391 22.109 1 96.69 72 LEU A O 1
ATOM 542 N N . ALA A 1 73 ? -0.312 24.266 24.234 1 94.44 73 ALA A N 1
ATOM 543 C CA . ALA A 1 73 ? 0.972 24.891 23.922 1 94.44 73 ALA A CA 1
ATOM 544 C C . ALA A 1 73 ? 2.115 24.188 24.641 1 94.44 73 ALA A C 1
ATOM 546 O O . ALA A 1 73 ? 1.932 23.672 25.75 1 94.44 73 ALA A O 1
ATOM 547 N N . ILE A 1 74 ? 3.232 24.078 23.969 1 91.06 74 ILE A N 1
ATOM 548 C CA . ILE A 1 74 ? 4.434 23.531 24.594 1 91.06 74 ILE A CA 1
ATOM 549 C C . ILE A 1 74 ? 5.609 24.484 24.359 1 91.06 74 ILE A C 1
ATOM 551 O O . ILE A 1 74 ? 5.852 24.922 23.234 1 91.06 74 ILE A O 1
ATOM 555 N N . ASP A 1 75 ? 6.32 24.906 25.438 1 76.38 75 ASP A N 1
ATOM 556 C CA . ASP A 1 75 ? 7.355 25.938 25.391 1 76.38 75 ASP A CA 1
ATOM 557 C C . ASP A 1 75 ? 8.703 25.344 24.984 1 76.38 75 ASP A C 1
ATOM 559 O O . ASP A 1 75 ? 9.523 25 25.828 1 76.38 75 ASP A O 1
ATOM 563 N N . THR A 1 76 ? 8.812 24.578 24.094 1 60.94 76 THR A N 1
ATOM 564 C CA . THR A 1 76 ? 10.18 24.219 23.734 1 60.94 76 THR A CA 1
ATOM 565 C C . THR A 1 76 ? 10.844 25.328 22.922 1 60.94 76 THR A C 1
ATOM 567 O O . THR A 1 76 ? 12.031 25.625 23.125 1 60.94 76 THR A O 1
ATOM 570 N N . ASP A 1 77 ? 10.18 25.922 21.875 1 54.16 77 ASP A N 1
ATOM 571 C CA . ASP A 1 77 ? 10.672 26.969 20.969 1 54.16 77 ASP A CA 1
ATOM 572 C C . ASP A 1 77 ? 9.547 27.906 20.562 1 54.16 77 ASP A C 1
ATOM 574 O O . ASP A 1 77 ? 8.523 27.469 20.031 1 54.16 77 ASP A O 1
ATOM 578 N N . GLY A 1 78 ? 9.531 29.25 20.781 1 52.5 78 GLY A N 1
ATOM 579 C CA . GLY A 1 78 ? 8.664 30.312 20.297 1 52.5 78 GLY A CA 1
ATOM 580 C C . GLY A 1 78 ? 7.328 30.375 21 1 52.5 78 GLY A C 1
ATOM 581 O O . GLY A 1 78 ? 7.258 30.172 22.219 1 52.5 78 GLY A O 1
ATOM 582 N N . GLU A 1 79 ? 6.176 30.844 20.172 1 60.06 79 GLU A N 1
ATOM 583 C CA . GLU A 1 79 ? 4.855 31.078 20.766 1 60.06 79 GLU A CA 1
ATOM 584 C C . GLU A 1 79 ? 4.246 29.766 21.266 1 60.06 79 GLU A C 1
ATOM 586 O O . GLU A 1 79 ? 3.348 29.781 22.109 1 60.06 79 GLU A O 1
ATOM 591 N N . GLY A 1 80 ? 4.695 28.562 20.922 1 81.5 80 GLY A N 1
ATOM 592 C CA . GLY A 1 80 ? 4.594 27.266 21.562 1 81.5 80 GLY A CA 1
ATOM 593 C C . GLY A 1 80 ? 3.242 26.609 21.359 1 81.5 80 GLY A C 1
ATOM 594 O O . GLY A 1 80 ? 2.979 25.531 21.922 1 81.5 80 GLY A O 1
ATOM 595 N N . ARG A 1 81 ? 2.256 27.312 20.5 1 91.44 81 ARG A N 1
ATOM 596 C CA . ARG A 1 81 ? 0.946 26.688 20.359 1 91.44 81 ARG A CA 1
ATOM 597 C C . ARG A 1 81 ? 0.985 25.547 19.328 1 91.44 81 ARG A C 1
ATOM 599 O O . ARG A 1 81 ? 1.431 25.75 18.203 1 91.44 81 ARG A O 1
ATOM 606 N N . ILE A 1 82 ? 0.407 24.375 19.734 1 94.94 82 ILE A N 1
ATOM 607 C CA . ILE A 1 82 ? 0.471 23.25 18.812 1 94.94 82 ILE A CA 1
ATOM 608 C C . ILE A 1 82 ? -0.937 22.875 18.344 1 94.94 82 ILE A C 1
ATOM 610 O O . ILE A 1 82 ? -1.103 22.141 17.375 1 94.94 82 ILE A O 1
ATOM 614 N N . PHE A 1 83 ? -1.966 23.422 19.062 1 96.81 83 PHE A N 1
ATOM 615 C CA . PHE A 1 83 ? -3.32 23.047 18.672 1 96.81 83 PHE A CA 1
ATOM 616 C C . PHE A 1 83 ? -4.34 24.016 19.266 1 96.81 83 PHE A C 1
ATOM 618 O O . PHE A 1 83 ? -4.16 24.516 20.375 1 96.81 83 PHE A O 1
ATOM 625 N N . GLN A 1 84 ? -5.324 24.312 18.578 1 96.25 84 GLN A N 1
ATOM 626 C CA . GLN A 1 84 ? -6.504 25.031 19.016 1 96.25 84 GLN A CA 1
ATOM 627 C C . GLN A 1 84 ? -7.781 24.422 18.453 1 96.25 84 GLN A C 1
ATOM 629 O O . GLN A 1 84 ? -7.902 24.219 17.25 1 96.25 84 GLN A O 1
ATOM 634 N N . GLY A 1 85 ? -8.688 24.078 19.281 1 96.94 85 GLY A N 1
ATOM 635 C CA . GLY A 1 85 ? -9.938 23.469 18.844 1 96.94 85 GLY A CA 1
ATOM 636 C C . GLY A 1 85 ? -11 23.453 19.922 1 96.94 85 GLY A C 1
ATOM 637 O O . GLY A 1 85 ? -10.977 24.281 20.844 1 96.94 85 GLY A O 1
ATOM 638 N N . GLU A 1 86 ? -11.992 22.594 19.719 1 97.12 86 GLU A N 1
ATOM 639 C CA . GLU A 1 86 ? -13.125 22.5 20.641 1 97.12 86 GLU A CA 1
ATOM 640 C C . GLU A 1 86 ? -13.32 21.062 21.125 1 97.12 86 GLU A C 1
ATOM 642 O O . GLU A 1 86 ? -12.977 20.109 20.422 1 97.12 86 GLU A O 1
ATOM 647 N N . ILE A 1 87 ? -13.875 20.938 22.344 1 98.12 87 ILE A N 1
ATOM 648 C CA . ILE A 1 87 ? -14.211 19.609 22.844 1 98.12 87 ILE A CA 1
ATOM 649 C C . ILE A 1 87 ? -15.422 19.078 22.094 1 98.12 87 ILE A C 1
ATOM 651 O O . ILE A 1 87 ? -16.531 19.625 22.203 1 98.12 87 ILE A O 1
ATOM 655 N N . THR A 1 88 ? -15.227 18.031 21.359 1 97.5 88 THR A N 1
ATOM 656 C CA . THR A 1 88 ? -16.328 17.469 20.578 1 97.5 88 THR A CA 1
ATOM 657 C C . THR A 1 88 ? -16.844 16.188 21.219 1 97.5 88 THR A C 1
ATOM 659 O O . THR A 1 88 ? -17.938 15.719 20.891 1 97.5 88 THR A O 1
ATOM 662 N N . ALA A 1 89 ? -16.062 15.586 22.078 1 97.75 89 ALA A N 1
ATOM 663 C CA . ALA A 1 89 ? -16.484 14.398 22.812 1 97.75 89 ALA A CA 1
ATOM 664 C C . ALA A 1 89 ? -15.766 14.289 24.156 1 97.75 89 ALA A C 1
ATOM 666 O O . ALA A 1 89 ? -14.633 14.758 24.297 1 97.75 89 ALA A O 1
ATOM 667 N N . LEU A 1 90 ? -16.484 13.703 25.141 1 96.06 90 LEU A N 1
ATOM 668 C CA . LEU A 1 90 ? -15.961 13.383 26.469 1 96.06 90 LEU A CA 1
ATOM 669 C C . LEU A 1 90 ? -16.156 11.898 26.781 1 96.06 90 LEU A C 1
ATOM 671 O O . LEU A 1 90 ? -17.25 11.375 26.656 1 96.06 90 LEU A O 1
ATOM 675 N N . GLU A 1 91 ? -15.039 11.281 27.125 1 95.75 91 GLU A N 1
ATOM 676 C CA . GLU A 1 91 ? -15.078 9.875 27.531 1 95.75 91 GLU A CA 1
ATOM 677 C C . GLU A 1 91 ? -14.547 9.688 28.953 1 95.75 91 GLU A C 1
ATOM 679 O O . GLU A 1 91 ? -13.516 10.258 29.312 1 95.75 91 GLU A O 1
ATOM 684 N N . GLU A 1 92 ? -15.242 8.938 29.766 1 91.31 92 GLU A N 1
ATOM 685 C CA . GLU A 1 92 ? -14.773 8.555 31.109 1 91.31 92 GLU A CA 1
ATOM 686 C C . GLU A 1 92 ? -14.469 7.059 31.172 1 91.31 92 GLU A C 1
ATOM 688 O O . GLU A 1 92 ? -15.195 6.242 30.609 1 91.31 92 GLU A O 1
ATOM 693 N N . ARG A 1 93 ? -13.445 6.77 31.719 1 91 93 ARG A N 1
ATOM 694 C CA . ARG A 1 93 ? -13.023 5.383 31.875 1 91 93 ARG A CA 1
ATOM 695 C C . ARG A 1 93 ? -12.844 5.031 33.344 1 91 93 ARG A C 1
ATOM 697 O O . ARG A 1 93 ? -12.211 5.777 34.094 1 91 93 ARG A O 1
ATOM 704 N N . TYR A 1 94 ? -13.383 3.795 33.781 1 87.38 94 TYR A N 1
ATOM 705 C CA . TYR A 1 94 ? -13.297 3.293 35.156 1 87.38 94 TYR A CA 1
ATOM 706 C C . TYR A 1 94 ? -12.727 1.878 35.188 1 87.38 94 TYR A C 1
ATOM 708 O O . TYR A 1 94 ? -12.789 1.162 34.188 1 87.38 94 TYR A O 1
ATOM 716 N N . GLY A 1 95 ? -12.25 1.354 36.312 1 84.44 95 GLY A N 1
ATOM 717 C CA . GLY A 1 95 ? -11.898 -0.042 36.531 1 84.44 95 GLY A CA 1
ATOM 718 C C . GLY A 1 95 ? -10.406 -0.3 36.438 1 84.44 95 GLY A C 1
ATOM 719 O O . GLY A 1 95 ? -9.898 -1.254 37.031 1 84.44 95 GLY A O 1
ATOM 720 N N . ASP A 1 96 ? -9.82 0.316 35.5 1 76.81 96 ASP A N 1
ATOM 721 C CA . ASP A 1 96 ? -8.383 0.101 35.375 1 76.81 96 ASP A CA 1
ATOM 722 C C . ASP A 1 96 ? -7.59 1.213 36.062 1 76.81 96 ASP A C 1
ATOM 724 O O . ASP A 1 96 ? -7.047 2.098 35.406 1 76.81 96 ASP A O 1
ATOM 728 N N . GLY A 1 97 ? -7.574 1.129 37.469 1 78.31 97 GLY A N 1
ATOM 729 C CA . GLY A 1 97 ? -6.883 2.168 38.219 1 78.31 97 GLY A CA 1
ATOM 730 C C . GLY A 1 97 ? -7.75 3.385 38.469 1 78.31 97 GLY A C 1
ATOM 731 O O . GLY A 1 97 ? -8.953 3.258 38.719 1 78.31 97 GLY A O 1
ATOM 732 N N . ALA A 1 98 ? -7.137 4.477 38.594 1 80.81 98 ALA A N 1
ATOM 733 C CA . ALA A 1 98 ? -7.844 5.727 38.844 1 80.81 98 ALA A CA 1
ATOM 734 C C . ALA A 1 98 ? -8.727 6.121 37.656 1 80.81 98 ALA A C 1
ATOM 736 O O . ALA A 1 98 ? -8.367 5.875 36.5 1 80.81 98 ALA A O 1
ATOM 737 N N . PRO A 1 99 ? -9.867 6.652 37.969 1 88.69 99 PRO A N 1
ATOM 738 C CA . PRO A 1 99 ? -10.727 7.129 36.875 1 88.69 99 PRO A CA 1
ATOM 739 C C . PRO A 1 99 ? -10.008 8.086 35.906 1 88.69 99 PRO A C 1
ATOM 741 O O . PRO A 1 99 ? -9.188 8.891 36.344 1 88.69 99 PRO A O 1
ATOM 744 N N . ARG A 1 100 ? -10.375 7.922 34.688 1 92.94 100 ARG A N 1
ATOM 745 C CA . ARG A 1 100 ? -9.742 8.766 33.656 1 92.94 100 ARG A CA 1
ATOM 746 C C . ARG A 1 100 ? -10.797 9.5 32.844 1 92.94 100 ARG A C 1
ATOM 748 O O . ARG A 1 100 ? -11.867 8.969 32.562 1 92.94 100 ARG A O 1
ATOM 755 N N . LEU A 1 101 ? -10.453 10.758 32.531 1 94.62 101 LEU A N 1
ATOM 756 C CA . LEU A 1 101 ? -11.234 11.57 31.625 1 94.62 101 LEU A CA 1
ATOM 757 C C . LEU A 1 101 ? -10.477 11.789 30.312 1 94.62 101 LEU A C 1
ATOM 759 O O . LEU A 1 101 ? -9.312 12.195 30.328 1 94.62 101 LEU A O 1
ATOM 763 N N . VAL A 1 102 ? -11.117 11.383 29.234 1 97.25 102 VAL A N 1
ATOM 764 C CA . VAL A 1 102 ? -10.523 11.586 27.922 1 97.25 102 VAL A CA 1
ATOM 765 C C . VAL A 1 102 ? -11.289 12.664 27.156 1 97.25 102 VAL A C 1
ATOM 767 O O . VAL A 1 102 ? -12.508 12.562 26.984 1 97.25 102 VAL A O 1
ATOM 770 N N . LEU A 1 103 ? -10.586 13.711 26.781 1 98.12 103 LEU A N 1
ATOM 771 C CA . LEU A 1 103 ? -11.156 14.766 25.938 1 98.12 103 LEU A CA 1
ATOM 772 C C . LEU A 1 103 ? -10.773 14.562 24.484 1 98.12 103 LEU A C 1
ATOM 774 O O . LEU A 1 103 ? -9.594 14.406 24.156 1 98.12 103 LEU A O 1
ATOM 778 N N . LEU A 1 104 ? -11.719 14.523 23.609 1 98.56 104 LEU A N 1
ATOM 779 C CA . LEU A 1 104 ? -11.477 14.539 22.172 1 98.56 104 LEU A CA 1
ATOM 780 C C . LEU A 1 104 ? -11.758 15.914 21.578 1 98.56 104 LEU A C 1
ATOM 782 O O . LEU A 1 104 ? -12.836 16.469 21.766 1 98.56 104 LEU A O 1
ATOM 786 N N . LEU A 1 105 ? -10.766 16.453 20.969 1 98.62 105 LEU A N 1
ATOM 787 C CA . LEU A 1 105 ? -10.844 17.797 20.438 1 98.62 105 LEU A CA 1
ATOM 788 C C . LEU A 1 105 ? -10.727 17.781 18.906 1 98.62 105 LEU A C 1
ATOM 790 O O . LEU A 1 105 ? -10.039 16.938 18.344 1 98.62 105 LEU A O 1
ATOM 794 N N . GLN A 1 106 ? -11.375 18.688 18.266 1 97.56 106 GLN A N 1
ATOM 795 C CA . GLN A 1 106 ? -11.242 18.938 16.828 1 97.56 106 GLN A CA 1
ATOM 796 C C . GLN A 1 106 ? -11.102 20.422 16.547 1 97.56 106 GLN A C 1
ATOM 798 O O . GLN A 1 106 ? -11.656 21.25 17.25 1 97.56 106 GLN A O 1
ATOM 803 N N . ASP A 1 107 ? -10.344 20.766 15.562 1 96.06 107 ASP A N 1
ATOM 804 C CA . ASP A 1 107 ? -10.266 22.172 15.195 1 96.06 107 ASP A CA 1
ATOM 805 C C . ASP A 1 107 ? -11.562 22.641 14.523 1 96.06 107 ASP A C 1
ATOM 807 O O . ASP A 1 107 ? -12.438 21.828 14.234 1 96.06 107 ASP A O 1
ATOM 811 N N . PRO A 1 108 ? -11.719 23.891 14.328 1 93.62 108 PRO A N 1
ATOM 812 C CA . PRO A 1 108 ? -13 24.453 13.883 1 93.62 108 PRO A CA 1
ATOM 813 C C . PRO A 1 108 ? -13.398 23.953 12.492 1 93.62 108 PRO A C 1
ATOM 815 O O . PRO A 1 108 ? -14.555 24.125 12.086 1 93.62 108 PRO A O 1
ATOM 818 N N . LEU A 1 109 ? -12.555 23.344 11.812 1 94.31 109 LEU A N 1
ATOM 819 C CA . LEU A 1 109 ? -12.883 22.828 10.484 1 94.31 109 LEU A CA 1
ATOM 820 C C . LEU A 1 109 ? -13.953 21.75 10.57 1 94.31 109 LEU A C 1
ATOM 822 O O . LEU A 1 109 ? -14.672 21.5 9.602 1 94.31 109 LEU A O 1
ATOM 826 N N . HIS A 1 110 ? -14.102 21.125 11.727 1 93.38 110 HIS A N 1
ATOM 827 C CA . HIS A 1 110 ? -15.078 20.047 11.891 1 93.38 110 HIS A CA 1
ATOM 828 C C . HIS A 1 110 ? -16.5 20.562 11.641 1 93.38 110 HIS A C 1
ATOM 830 O O . HIS A 1 110 ? -17.375 19.781 11.242 1 93.38 110 HIS A O 1
ATOM 836 N N . ARG A 1 111 ? -16.672 21.875 11.758 1 91.25 111 ARG A N 1
ATOM 837 C CA . ARG A 1 111 ? -17.984 22.469 11.578 1 91.25 111 ARG A CA 1
ATOM 838 C C . ARG A 1 111 ? -18.453 22.344 10.125 1 91.25 111 ARG A C 1
ATOM 840 O O . ARG A 1 111 ? -19.656 22.203 9.859 1 91.25 111 ARG A O 1
ATOM 847 N N . LEU A 1 112 ? -17.531 22.297 9.25 1 94.12 112 LEU A N 1
ATOM 848 C CA . LEU A 1 112 ? -17.844 22.203 7.832 1 94.12 112 LEU A CA 1
ATOM 849 C C . LEU A 1 112 ? -18.312 20.781 7.48 1 94.12 112 LEU A C 1
ATOM 851 O O . LEU A 1 112 ? -18.891 20.562 6.414 1 94.12 112 LEU A O 1
ATOM 855 N N . GLY A 1 113 ? -18.078 19.844 8.32 1 94.19 113 GLY A N 1
ATOM 856 C CA . GLY A 1 113 ? -18.438 18.453 8.047 1 94.19 113 GLY A CA 1
ATOM 857 C C . GLY A 1 113 ? -19.75 18.047 8.68 1 94.19 113 GLY A C 1
ATOM 858 O O . GLY A 1 113 ? -20.188 16.906 8.523 1 94.19 113 GLY A O 1
ATOM 859 N N . ARG A 1 114 ? -20.469 18.953 9.281 1 90.62 114 ARG A N 1
ATOM 860 C CA . ARG A 1 114 ? -21.594 18.578 10.141 1 90.62 114 ARG A CA 1
ATOM 861 C C . ARG A 1 114 ? -22.891 18.562 9.359 1 90.62 114 ARG A C 1
ATOM 863 O O . ARG A 1 114 ? -23.875 17.938 9.781 1 90.62 114 ARG A O 1
ATOM 870 N N . ARG A 1 115 ? -22.922 19.25 8.258 1 89.31 115 ARG A N 1
ATOM 871 C CA . ARG A 1 115 ? -24.172 19.328 7.516 1 89.31 115 ARG A CA 1
ATOM 872 C C . ARG A 1 115 ? -23.953 19.016 6.039 1 89.31 115 ARG A C 1
ATOM 874 O O . ARG A 1 115 ? -22.969 19.453 5.441 1 89.31 115 ARG A O 1
ATOM 881 N N . ARG A 1 116 ? -24.828 18.172 5.559 1 92.25 116 ARG A N 1
ATOM 882 C CA . ARG A 1 116 ? -24.859 17.922 4.121 1 92.25 116 ARG A CA 1
ATOM 883 C C . ARG A 1 116 ? -25.766 18.906 3.404 1 92.25 116 ARG A C 1
ATOM 885 O O . ARG A 1 116 ? -26.797 19.312 3.941 1 92.25 116 ARG A O 1
ATOM 892 N N . ARG A 1 117 ? -25.312 19.359 2.316 1 92.88 117 ARG A N 1
ATOM 893 C CA . ARG A 1 117 ? -26.078 20.328 1.526 1 92.88 117 ARG A CA 1
ATOM 894 C C . ARG A 1 117 ? -26.109 19.922 0.056 1 92.88 117 ARG A C 1
ATOM 896 O O . ARG A 1 117 ? -25.344 19.062 -0.374 1 92.88 117 ARG A O 1
ATOM 903 N N . SER A 1 118 ? -27.125 20.391 -0.596 1 95.25 118 SER A N 1
ATOM 904 C CA . SER A 1 118 ? -27.219 20.328 -2.051 1 95.25 118 SER A CA 1
ATOM 905 C C . SER A 1 118 ? -27.312 21.719 -2.664 1 95.25 118 SER A C 1
ATOM 907 O O . SER A 1 118 ? -28.297 22.422 -2.457 1 95.25 118 SER A O 1
ATOM 909 N N . ARG A 1 119 ? -26.281 22.125 -3.24 1 95.56 119 ARG A N 1
ATOM 910 C CA . ARG A 1 119 ? -26.172 23.438 -3.844 1 95.56 119 ARG A CA 1
ATOM 911 C C . ARG A 1 119 ? -25.547 23.359 -5.234 1 95.56 119 ARG A C 1
ATOM 913 O O . ARG A 1 119 ? -24.844 22.406 -5.547 1 95.56 119 ARG A O 1
ATOM 920 N N . VAL A 1 120 ? -25.859 24.344 -6.051 1 95.81 120 VAL A N 1
ATOM 921 C CA . VAL A 1 120 ? -25.266 24.484 -7.379 1 95.81 120 VAL A CA 1
ATOM 922 C C . VAL A 1 120 ? -24.594 25.859 -7.504 1 95.81 120 VAL A C 1
ATOM 924 O O . VAL A 1 120 ? -25.188 26.875 -7.176 1 95.81 120 VAL A O 1
ATOM 927 N N . PHE A 1 121 ? -23.391 25.844 -7.812 1 96.06 121 PHE A N 1
ATOM 928 C CA . PHE A 1 121 ? -22.641 27.062 -8.125 1 96.06 121 PHE A CA 1
ATOM 929 C C . PHE A 1 121 ? -22.438 27.203 -9.625 1 96.06 121 PHE A C 1
ATOM 931 O O . PHE A 1 121 ? -21.656 26.453 -10.227 1 96.06 121 PHE A O 1
ATOM 938 N N . GLU A 1 122 ? -23.062 28.188 -10.227 1 94.81 122 GLU A N 1
ATOM 939 C CA . GLU A 1 122 ? -23.062 28.281 -11.68 1 94.81 122 GLU A CA 1
ATOM 940 C C . GLU A 1 122 ? -22.047 29.312 -12.172 1 94.81 122 GLU A C 1
ATOM 942 O O . GLU A 1 122 ? -22 30.438 -11.656 1 94.81 122 GLU A O 1
ATOM 947 N N . ASP A 1 123 ? -21.297 28.875 -13.125 1 92.25 123 ASP A N 1
ATOM 948 C CA . ASP A 1 123 ? -20.375 29.734 -13.852 1 92.25 123 ASP A CA 1
ATOM 949 C C . ASP A 1 123 ? -19.531 30.578 -12.898 1 92.25 123 ASP A C 1
ATOM 951 O O . ASP A 1 123 ? -19.516 31.797 -13 1 92.25 123 ASP A O 1
ATOM 955 N N . THR A 1 124 ? -18.938 29.875 -12.023 1 94.88 124 THR A N 1
ATOM 956 C CA . THR A 1 124 ? -18.109 30.531 -11.016 1 94.88 124 THR A CA 1
ATOM 957 C C . THR A 1 124 ? -16.75 29.844 -10.906 1 94.88 124 THR A C 1
ATOM 959 O O . THR A 1 124 ? -16.484 28.859 -11.594 1 94.88 124 THR A O 1
ATOM 962 N N . THR A 1 125 ? -15.914 30.469 -10.109 1 95.06 125 THR A N 1
ATOM 963 C CA . THR A 1 125 ? -14.57 29.922 -9.938 1 95.06 125 THR A CA 1
ATOM 964 C C . THR A 1 125 ? -14.484 29.109 -8.656 1 95.06 125 THR A C 1
ATOM 966 O O . THR A 1 125 ? -15.297 29.281 -7.738 1 95.06 125 THR A O 1
ATOM 969 N N . LEU A 1 126 ? -13.547 28.25 -8.695 1 95.75 126 LEU A N 1
ATOM 970 C CA . LEU A 1 126 ? -13.336 27.453 -7.488 1 95.75 126 LEU A CA 1
ATOM 971 C C . LEU A 1 126 ? -13.016 28.359 -6.301 1 95.75 126 LEU A C 1
ATOM 973 O O . LEU A 1 126 ? -13.484 28.109 -5.188 1 95.75 126 LEU A O 1
ATOM 977 N N . ASP A 1 127 ? -12.297 29.422 -6.523 1 97.12 127 ASP A N 1
ATOM 978 C CA . ASP A 1 127 ? -11.984 30.375 -5.461 1 97.12 127 ASP A CA 1
ATOM 979 C C . ASP A 1 127 ? -13.25 30.984 -4.879 1 97.12 127 ASP A C 1
ATOM 981 O O . ASP A 1 127 ? -13.375 31.141 -3.664 1 97.12 127 ASP A O 1
ATOM 985 N N . ALA A 1 128 ? -14.117 31.297 -5.75 1 96.88 128 ALA A N 1
ATOM 986 C CA . ALA A 1 128 ? -15.375 31.891 -5.305 1 96.88 128 ALA A CA 1
ATOM 987 C C . ALA A 1 128 ? -16.188 30.891 -4.488 1 96.88 128 ALA A C 1
ATOM 989 O O . ALA A 1 128 ? -16.828 31.25 -3.496 1 96.88 128 ALA A O 1
ATOM 990 N N . VAL A 1 129 ? -16.172 29.656 -4.945 1 96.94 129 VAL A N 1
ATOM 991 C CA . VAL A 1 129 ? -16.875 28.609 -4.227 1 96.94 129 VAL A CA 1
ATOM 992 C C . VAL A 1 129 ? -16.297 28.453 -2.824 1 96.94 129 VAL A C 1
ATOM 994 O O . VAL A 1 129 ? -17.031 28.422 -1.838 1 96.94 129 VAL A O 1
ATOM 997 N N . VAL A 1 130 ? -14.977 28.422 -2.723 1 97.31 130 VAL A N 1
ATOM 998 C CA . VAL A 1 130 ? -14.297 28.266 -1.441 1 97.31 130 VAL A CA 1
ATOM 999 C C . VAL A 1 130 ? -14.641 29.438 -0.528 1 97.31 130 VAL A C 1
ATOM 1001 O O . VAL A 1 130 ? -14.953 29.25 0.648 1 97.31 130 VAL A O 1
ATOM 1004 N N . ARG A 1 131 ? -14.68 30.609 -1.04 1 96.62 131 ARG A N 1
ATOM 1005 C CA . ARG A 1 131 ? -15.008 31.797 -0.262 1 96.62 131 ARG A CA 1
ATOM 1006 C C . ARG A 1 131 ? -16.438 31.75 0.239 1 96.62 131 ARG A C 1
ATOM 1008 O O . ARG A 1 131 ? -16.719 32.094 1.391 1 96.62 131 ARG A O 1
ATOM 1015 N N . SER A 1 132 ? -17.266 31.328 -0.631 1 96.12 132 SER A N 1
ATOM 1016 C CA . SER A 1 132 ? -18.672 31.234 -0.26 1 96.12 132 SER A CA 1
ATOM 1017 C C . SER A 1 132 ? -18.875 30.266 0.901 1 96.12 132 SER A C 1
ATOM 1019 O O . SER A 1 132 ? -19.562 30.594 1.873 1 96.12 132 SER A O 1
ATOM 1021 N N . VAL A 1 133 ? -18.266 29.141 0.754 1 95.19 133 VAL A N 1
ATOM 1022 C CA . VAL A 1 133 ? -18.391 28.125 1.791 1 95.19 133 VAL A CA 1
ATOM 1023 C C . VAL A 1 133 ? -17.766 28.625 3.09 1 95.19 133 VAL A C 1
ATOM 1025 O O . VAL A 1 133 ? -18.344 28.453 4.168 1 95.19 133 VAL A O 1
ATOM 1028 N N . ALA A 1 134 ? -16.609 29.25 3.004 1 94.38 134 ALA A N 1
ATOM 1029 C CA . ALA A 1 134 ? -15.93 29.797 4.176 1 94.38 134 ALA A CA 1
ATOM 1030 C C . ALA A 1 134 ? -16.781 30.875 4.859 1 94.38 134 ALA A C 1
ATOM 1032 O O . ALA A 1 134 ? -16.906 30.875 6.086 1 94.38 134 ALA A O 1
ATOM 1033 N N . ASP A 1 135 ? -17.391 31.688 4.066 1 93.56 135 ASP A N 1
ATOM 1034 C CA . ASP A 1 135 ? -18.234 32.75 4.574 1 93.56 135 ASP A CA 1
ATOM 1035 C C . ASP A 1 135 ? -19.438 32.188 5.336 1 93.56 135 ASP A C 1
ATOM 1037 O O . ASP A 1 135 ? -19.781 32.688 6.418 1 93.56 135 ASP A O 1
ATOM 1041 N N . ASP A 1 136 ? -19.984 31.234 4.766 1 91.44 136 ASP A N 1
ATOM 1042 C CA . ASP A 1 136 ? -21.125 30.594 5.41 1 91.44 136 ASP A CA 1
ATOM 1043 C C . ASP A 1 136 ? -20.75 30.031 6.777 1 91.44 136 ASP A C 1
ATOM 1045 O O . ASP A 1 136 ? -21.578 29.969 7.684 1 91.44 136 ASP A O 1
ATOM 1049 N N . ALA A 1 137 ? -19.547 29.672 6.898 1 88.75 137 ALA A N 1
ATOM 1050 C CA . ALA A 1 137 ? -19.078 29.031 8.133 1 88.75 137 ALA A CA 1
ATOM 1051 C C . ALA A 1 137 ? -18.438 30.062 9.062 1 88.75 137 ALA A C 1
ATOM 1053 O O . ALA A 1 137 ? -18 29.719 10.164 1 88.75 137 ALA A O 1
ATOM 1054 N N . GLY A 1 138 ? -18.281 31.25 8.586 1 88.38 138 GLY A N 1
ATOM 1055 C CA . GLY A 1 138 ? -17.672 32.281 9.391 1 88.38 138 GLY A CA 1
ATOM 1056 C C . GLY A 1 138 ? -16.156 32.156 9.516 1 88.38 138 GLY A C 1
ATOM 1057 O O . GLY A 1 138 ? -15.586 32.469 10.562 1 88.38 138 GLY A O 1
ATOM 1058 N N . LEU A 1 139 ? -15.57 31.641 8.539 1 91.12 139 LEU A N 1
ATOM 1059 C CA . LEU A 1 139 ? -14.125 31.438 8.562 1 91.12 139 LEU A CA 1
ATOM 1060 C C . LEU A 1 139 ? -13.43 32.375 7.602 1 91.12 139 LEU A C 1
ATOM 1062 O O . LEU A 1 139 ? -13.93 32.656 6.504 1 91.12 139 LEU A O 1
ATOM 1066 N N . GLU A 1 140 ? -12.359 32.969 8.086 1 93.5 140 GLU A N 1
ATOM 1067 C CA . GLU A 1 140 ? -11.484 33.656 7.156 1 93.5 140 GLU A CA 1
ATOM 1068 C C . GLU A 1 140 ? -10.758 32.688 6.23 1 93.5 140 GLU A C 1
ATOM 1070 O O . GLU A 1 140 ? -10.453 31.562 6.625 1 93.5 140 GLU A O 1
ATOM 1075 N N . VAL A 1 141 ? -10.555 33.125 4.996 1 94.88 141 VAL A N 1
ATOM 1076 C CA . VAL A 1 141 ? -9.984 32.156 4.066 1 94.88 141 VAL A CA 1
ATOM 1077 C C . VAL A 1 141 ? -8.914 32.812 3.209 1 94.88 141 VAL A C 1
ATOM 1079 O O . VAL A 1 141 ? -9.055 34 2.83 1 94.88 141 VAL A O 1
ATOM 1082 N N . GLU A 1 142 ? -7.867 32.219 3.023 1 95.12 142 GLU A N 1
ATOM 1083 C CA . GLU A 1 142 ? -6.867 32.5 1.996 1 95.12 142 GLU A CA 1
ATOM 1084 C C . GLU A 1 142 ? -6.918 31.453 0.886 1 95.12 142 GLU A C 1
ATOM 1086 O O . GLU A 1 142 ? -6.57 30.297 1.105 1 95.12 142 GLU A O 1
ATOM 1091 N N . VAL A 1 143 ? -7.352 31.859 -0.279 1 95.81 143 VAL A N 1
ATOM 1092 C CA . VAL A 1 143 ? -7.59 30.891 -1.334 1 95.81 143 VAL A CA 1
ATOM 1093 C C . VAL A 1 143 ? -6.91 31.344 -2.623 1 95.81 143 VAL A C 1
ATOM 1095 O O . VAL A 1 143 ? -6.934 32.531 -2.963 1 95.81 143 VAL A O 1
ATOM 1098 N N . SER A 1 144 ? -6.176 30.547 -3.215 1 95 144 SER A N 1
ATOM 1099 C CA . SER A 1 144 ? -5.617 30.641 -4.559 1 95 144 SER A CA 1
ATOM 1100 C C . SER A 1 144 ? -5.602 29.266 -5.238 1 95 144 SER A C 1
ATOM 1102 O O . SER A 1 144 ? -4.539 28.672 -5.402 1 95 144 SER A O 1
ATOM 1104 N N . ALA A 1 145 ? -6.766 28.766 -5.633 1 92.56 145 ALA A N 1
ATOM 1105 C CA . ALA A 1 145 ? -6.895 27.406 -6.176 1 92.56 145 ALA A CA 1
ATOM 1106 C C . ALA A 1 145 ? -7.023 27.438 -7.699 1 92.56 145 ALA A C 1
ATOM 1108 O O . ALA A 1 145 ? -6.223 26.828 -8.406 1 92.56 145 ALA A O 1
ATOM 1109 N N . SER A 1 146 ? -7.992 28.047 -8.188 1 89.06 146 SER A N 1
ATOM 1110 C CA . SER A 1 146 ? -8.227 28.125 -9.625 1 89.06 146 SER A CA 1
ATOM 1111 C C . SER A 1 146 ? -9.203 29.25 -9.969 1 89.06 146 SER A C 1
ATOM 1113 O O . SER A 1 146 ? -10.172 29.469 -9.25 1 89.06 146 SER A O 1
ATOM 1115 N N . THR A 1 147 ? -8.914 29.844 -11.125 1 84.5 147 THR A N 1
ATOM 1116 C CA . THR A 1 147 ? -9.773 30.938 -11.57 1 84.5 147 THR A CA 1
ATOM 1117 C C . THR A 1 147 ? -10.594 30.516 -12.789 1 84.5 147 THR A C 1
ATOM 1119 O O . THR A 1 147 ? -11.25 31.344 -13.422 1 84.5 147 THR A O 1
ATOM 1122 N N . VAL A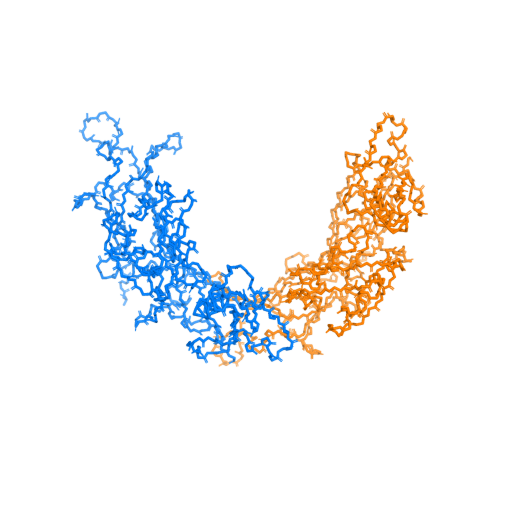 1 148 ? -10.477 29.266 -13.062 1 84.19 148 VAL A N 1
ATOM 1123 C CA . VAL A 1 148 ? -11.266 28.75 -14.18 1 84.19 148 VAL A CA 1
ATOM 1124 C C . VAL A 1 148 ? -12.734 28.672 -13.781 1 84.19 148 VAL A C 1
ATOM 1126 O O . VAL A 1 148 ? -13.07 28.109 -12.734 1 84.19 148 VAL A O 1
ATOM 1129 N N . ALA A 1 149 ? -13.562 29.266 -14.625 1 89 149 ALA A N 1
ATOM 1130 C CA . ALA A 1 149 ? -14.992 29.297 -14.328 1 89 149 ALA A CA 1
ATOM 1131 C C . ALA A 1 149 ? -15.695 28.047 -14.875 1 89 149 ALA A C 1
ATOM 1133 O O . ALA A 1 149 ? -15.406 27.609 -15.984 1 89 149 ALA A O 1
ATOM 1134 N N . THR A 1 150 ? -16.5 27.484 -14.039 1 89.56 150 THR A N 1
ATOM 1135 C CA . THR A 1 150 ? -17.328 26.344 -14.414 1 89.56 150 THR A CA 1
ATOM 1136 C C . THR A 1 150 ? -18.469 26.172 -13.414 1 89.56 150 THR A C 1
ATOM 1138 O O . THR A 1 150 ? -18.719 27.047 -12.578 1 89.56 150 THR A O 1
ATOM 1141 N N . ASP A 1 151 ? -19.25 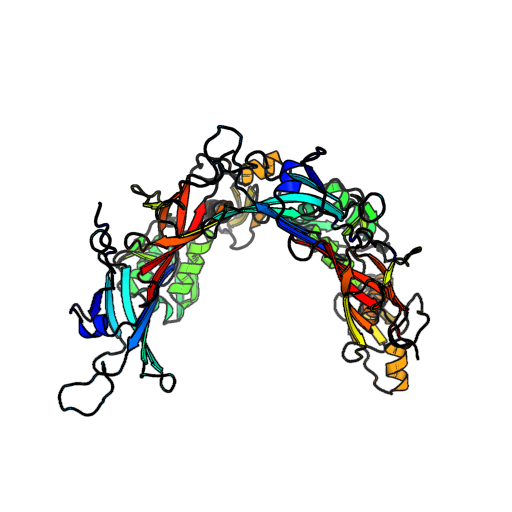25.141 -13.695 1 92.56 151 ASP A N 1
ATOM 1142 C CA . ASP A 1 151 ? -20.297 24.797 -12.75 1 92.56 151 ASP A CA 1
ATOM 1143 C C . ASP A 1 151 ? -19.812 23.812 -11.703 1 92.56 151 ASP A C 1
ATOM 1145 O O . ASP A 1 151 ? -19.062 22.875 -12.016 1 92.56 151 ASP A O 1
ATOM 1149 N N . TYR A 1 152 ? -20.156 24.062 -10.469 1 94.56 152 TYR A N 1
ATOM 1150 C CA . TYR A 1 152 ? -19.859 23.125 -9.391 1 94.56 152 TYR A CA 1
ATOM 1151 C C . TYR A 1 152 ? -21.156 22.656 -8.719 1 94.56 152 TYR A C 1
ATOM 1153 O O . TYR A 1 152 ? -22.062 23.453 -8.477 1 94.56 152 TYR A O 1
ATOM 1161 N N . HIS A 1 153 ? -21.203 21.375 -8.492 1 95.12 153 HIS A N 1
ATOM 1162 C CA . HIS A 1 153 ? -22.375 20.781 -7.883 1 95.12 153 HIS A CA 1
ATOM 1163 C C . HIS A 1 153 ? -22.047 20.125 -6.547 1 95.12 153 HIS A C 1
ATOM 1165 O O . HIS A 1 153 ? -21.188 19.234 -6.484 1 95.12 153 HIS A O 1
ATOM 1171 N N . GLN A 1 154 ? -22.609 20.594 -5.531 1 95.88 154 GLN A N 1
ATOM 1172 C CA . GLN A 1 154 ? -22.625 19.906 -4.242 1 95.88 154 GLN A CA 1
ATOM 1173 C C . GLN A 1 154 ? -23.891 19.078 -4.066 1 95.88 154 GLN A C 1
ATOM 1175 O O . GLN A 1 154 ? -24.984 19.641 -3.963 1 95.88 154 GLN A O 1
ATOM 1180 N N . LEU A 1 155 ? -23.703 17.781 -4.07 1 95.75 155 LEU A N 1
ATOM 1181 C CA . LEU A 1 155 ? -24.875 16.922 -4.023 1 95.75 155 LEU A CA 1
ATOM 1182 C C . LEU A 1 155 ? -24.875 16.062 -2.76 1 95.75 155 LEU A C 1
ATOM 1184 O O . LEU A 1 155 ? -24.109 15.094 -2.664 1 95.75 155 LEU A O 1
ATOM 1188 N N . ASN A 1 156 ? -25.719 16.469 -1.855 1 95.25 156 ASN A N 1
ATOM 1189 C CA . ASN A 1 156 ? -25.844 15.742 -0.595 1 95.25 156 ASN A CA 1
ATOM 1190 C C . ASN A 1 156 ? -24.484 15.445 0.016 1 95.25 156 ASN A C 1
ATOM 1192 O O . ASN A 1 156 ? -24.188 14.289 0.345 1 95.25 156 ASN A O 1
ATOM 1196 N N . GLU A 1 157 ? -23.781 16.469 0.14 1 96.06 157 GLU A N 1
ATOM 1197 C CA . GLU A 1 157 ? -22.406 16.391 0.625 1 96.06 157 GLU A CA 1
ATOM 1198 C C . GLU A 1 157 ? -22.109 17.516 1.604 1 96.06 157 GLU A C 1
ATOM 1200 O O . GLU A 1 157 ? -22.625 18.625 1.456 1 96.06 157 GLU A O 1
ATOM 1205 N N . SER A 1 158 ? -21.344 17.219 2.564 1 96.81 158 SER A N 1
ATOM 1206 C CA . SER A 1 158 ? -20.969 18.281 3.496 1 96.81 158 SER A CA 1
ATOM 1207 C C . SER A 1 158 ? -20.062 19.297 2.83 1 96.81 158 SER A C 1
ATOM 1209 O O . SER A 1 158 ? -19.438 19.016 1.804 1 96.81 158 SER A O 1
ATOM 1211 N N . ASP A 1 159 ? -19.984 20.469 3.434 1 96.94 159 ASP A N 1
ATOM 1212 C CA . ASP A 1 159 ? -19.094 21.516 2.926 1 96.94 159 ASP A CA 1
ATOM 1213 C C . ASP A 1 159 ? -17.641 21.031 2.904 1 96.94 159 ASP A C 1
ATOM 1215 O O . ASP A 1 159 ? -16.906 21.281 1.945 1 96.94 159 ASP A O 1
ATOM 1219 N N . LEU A 1 160 ? -17.281 20.328 3.941 1 96.75 160 LEU A N 1
ATOM 1220 C CA . LEU A 1 160 ? -15.922 19.828 4.027 1 96.75 160 LEU A CA 1
ATOM 1221 C C . LEU A 1 160 ? -15.648 18.797 2.926 1 96.75 160 LEU A C 1
ATOM 1223 O O . LEU A 1 160 ? -14.648 18.906 2.213 1 96.75 160 LEU A O 1
ATOM 1227 N N . ALA A 1 161 ? -16.484 17.859 2.775 1 96.94 161 ALA A N 1
ATOM 1228 C CA . ALA A 1 161 ? -16.328 16.828 1.748 1 96.94 161 ALA A CA 1
ATOM 1229 C C . ALA A 1 161 ? -16.328 17.453 0.353 1 96.94 161 ALA A C 1
ATOM 1231 O O . ALA A 1 161 ? -15.578 17.016 -0.521 1 96.94 161 ALA A O 1
ATOM 1232 N N . PHE A 1 162 ? -17.219 18.406 0.145 1 97.19 162 PHE A N 1
ATOM 1233 C CA . PHE A 1 162 ? -17.344 19.125 -1.121 1 97.19 162 PHE A CA 1
ATOM 1234 C C . PHE A 1 162 ? -16.016 19.797 -1.489 1 97.19 162 PHE A C 1
ATOM 1236 O O . PHE A 1 162 ? -15.492 19.594 -2.582 1 97.19 162 PHE A O 1
ATOM 1243 N N . LEU A 1 163 ? -15.438 20.484 -0.55 1 97.38 163 LEU A N 1
ATOM 1244 C CA . LEU A 1 163 ? -14.195 21.188 -0.804 1 97.38 163 LEU A CA 1
ATOM 1245 C C . LEU A 1 163 ? -13.039 20.203 -1.007 1 97.38 163 LEU A C 1
ATOM 1247 O O . LEU A 1 163 ? -12.203 20.406 -1.893 1 97.38 163 LEU A O 1
ATOM 1251 N N . LEU A 1 164 ? -13.023 19.188 -0.196 1 97.19 164 LEU A N 1
ATOM 1252 C CA . LEU A 1 164 ? -11.977 18.188 -0.336 1 97.19 164 LEU A CA 1
ATOM 1253 C C . LEU A 1 164 ? -12.039 17.531 -1.705 1 97.19 164 LEU A C 1
ATOM 1255 O O . LEU A 1 164 ? -11 17.297 -2.336 1 97.19 164 LEU A O 1
ATOM 1259 N N . ARG A 1 165 ? -13.188 17.219 -2.123 1 96.31 165 ARG A N 1
ATOM 1260 C CA . ARG A 1 165 ? -13.391 16.594 -3.426 1 96.31 165 ARG A CA 1
ATOM 1261 C C . ARG A 1 165 ? -12.906 17.5 -4.551 1 96.31 165 ARG A C 1
ATOM 1263 O O . ARG A 1 165 ? -12.242 17.047 -5.484 1 96.31 165 ARG A O 1
ATOM 1270 N N . LEU A 1 166 ? -13.227 18.766 -4.461 1 95.38 166 LEU A N 1
ATOM 1271 C CA . LEU A 1 166 ? -12.914 19.703 -5.52 1 95.38 166 LEU A CA 1
ATOM 1272 C C . LEU A 1 166 ? -11.414 20 -5.559 1 95.38 166 LEU A C 1
ATOM 1274 O O . LEU A 1 166 ? -10.852 20.25 -6.629 1 95.38 166 LEU A O 1
ATOM 1278 N N . LEU A 1 167 ? -10.789 19.953 -4.43 1 96.81 167 LEU A N 1
ATOM 1279 C CA . LEU A 1 167 ? -9.398 20.391 -4.324 1 96.81 167 LEU A CA 1
ATOM 1280 C C . LEU A 1 167 ? -8.445 19.234 -4.594 1 96.81 167 LEU A C 1
ATOM 1282 O O . LEU A 1 167 ? -7.293 19.453 -4.977 1 96.81 167 LEU A O 1
ATOM 1286 N N . ALA A 1 168 ? -8.906 18.016 -4.449 1 95.81 168 ALA A N 1
ATOM 1287 C CA . ALA A 1 168 ? -8.07 16.828 -4.531 1 95.81 168 ALA A CA 1
ATOM 1288 C C . ALA A 1 168 ? -7.395 16.719 -5.895 1 95.81 168 ALA A C 1
ATOM 1290 O O . ALA A 1 168 ? -6.176 16.547 -5.977 1 95.81 168 ALA A O 1
ATOM 1291 N N . PRO A 1 169 ? -8.133 16.906 -6.996 1 93.88 169 PRO A N 1
ATOM 1292 C CA . PRO A 1 169 ? -7.492 16.766 -8.305 1 93.88 169 PRO A CA 1
ATOM 1293 C C . PRO A 1 169 ? -6.418 17.828 -8.555 1 93.88 169 PRO A C 1
ATOM 1295 O O . PRO A 1 169 ? -5.566 17.656 -9.43 1 93.88 169 PRO A O 1
ATOM 1298 N N . LEU A 1 170 ? -6.469 18.906 -7.836 1 94.31 170 LEU A N 1
ATOM 1299 C CA . LEU A 1 170 ? -5.531 20.016 -8.016 1 94.31 170 LEU A CA 1
ATOM 1300 C C . LEU A 1 170 ? -4.332 19.859 -7.086 1 94.31 170 LEU A C 1
ATOM 1302 O O . LEU A 1 170 ? -3.385 20.641 -7.152 1 94.31 170 LEU A O 1
ATOM 1306 N N . ASP A 1 171 ? -4.359 18.859 -6.211 1 95.12 171 ASP A N 1
ATOM 1307 C CA . ASP A 1 171 ? -3.332 18.641 -5.199 1 95.12 171 ASP A CA 1
ATOM 1308 C C . ASP A 1 171 ? -3.164 19.875 -4.309 1 95.12 171 ASP A C 1
ATOM 1310 O O . ASP A 1 171 ? -2.041 20.312 -4.066 1 95.12 171 ASP A O 1
ATOM 1314 N N . ILE A 1 172 ? -4.227 20.438 -3.936 1 96.88 172 ILE A N 1
ATOM 1315 C CA . ILE A 1 172 ? -4.25 21.547 -2.996 1 96.88 172 ILE A CA 1
ATOM 1316 C C . ILE A 1 172 ? -4.824 21.094 -1.658 1 96.88 172 ILE A C 1
ATOM 1318 O O . ILE A 1 172 ? -5.941 20.562 -1.601 1 96.88 172 ILE A O 1
ATOM 1322 N N . ALA A 1 173 ? -4.062 21.312 -0.637 1 97.44 173 ALA A N 1
ATOM 1323 C CA . ALA A 1 173 ? -4.473 20.891 0.697 1 97.44 173 ALA A CA 1
ATOM 1324 C C . ALA A 1 173 ? -5.371 21.922 1.358 1 97.44 173 ALA A C 1
ATOM 1326 O O . ALA A 1 173 ? -5.152 23.125 1.21 1 97.44 173 ALA A O 1
ATOM 1327 N N . LEU A 1 174 ? -6.332 21.391 2.045 1 97.81 174 LEU A N 1
ATOM 1328 C CA . LEU A 1 174 ? -7.246 22.203 2.838 1 97.81 174 LEU A CA 1
ATOM 1329 C C . LEU A 1 174 ? -7 22 4.328 1 97.81 174 LEU A C 1
ATOM 1331 O O . LEU A 1 174 ? -7.098 20.875 4.832 1 97.81 174 LEU A O 1
ATOM 1335 N N . ARG A 1 175 ? -6.645 23.141 4.992 1 97.25 175 ARG A N 1
ATOM 1336 C CA . ARG A 1 175 ? -6.465 23.031 6.438 1 97.25 175 ARG A CA 1
ATOM 1337 C C . ARG A 1 175 ? -6.586 24.406 7.102 1 97.25 175 ARG A C 1
ATOM 1339 O O . ARG A 1 175 ? -6.633 25.422 6.418 1 97.25 175 ARG A O 1
ATOM 1346 N N . LEU A 1 176 ? -6.73 24.406 8.375 1 95.56 176 LEU A N 1
ATOM 1347 C CA . LEU A 1 176 ? -6.73 25.641 9.148 1 95.56 176 LEU A CA 1
ATOM 1348 C C . LEU A 1 176 ? -5.316 25.984 9.609 1 95.56 176 LEU A C 1
ATOM 1350 O O . LEU A 1 176 ? -4.59 25.125 10.102 1 95.56 176 LEU A O 1
ATOM 1354 N N . GLU A 1 177 ? -4.93 27.203 9.352 1 92.19 177 GLU A N 1
ATOM 1355 C CA . GLU A 1 177 ? -3.672 27.75 9.844 1 92.19 177 GLU A CA 1
ATOM 1356 C C . GLU A 1 177 ? -3.9 29.078 10.562 1 92.19 177 GLU A C 1
ATOM 1358 O O . GLU A 1 177 ? -4.332 30.062 9.953 1 92.19 177 GLU A O 1
ATOM 1363 N N . ASP A 1 178 ? -3.629 29.047 11.836 1 87.12 178 ASP A N 1
ATOM 1364 C CA . ASP A 1 178 ? -3.803 30.234 12.664 1 87.12 178 ASP A CA 1
ATOM 1365 C C . ASP A 1 178 ? -5.227 30.766 12.562 1 87.12 178 ASP A C 1
ATOM 1367 O O . ASP A 1 178 ? -5.43 31.969 12.367 1 87.12 178 ASP A O 1
ATOM 1371 N N . GLY A 1 179 ? -6.145 29.859 12.5 1 87.62 179 GLY A N 1
ATOM 1372 C CA . GLY A 1 179 ? -7.555 30.219 12.523 1 87.62 179 GLY A CA 1
ATOM 1373 C C . GLY A 1 179 ? -8.109 30.562 11.156 1 87.62 179 GLY A C 1
ATOM 1374 O O . GLY A 1 179 ? -9.289 30.875 11.023 1 87.62 179 GLY A O 1
ATOM 1375 N N . ARG A 1 180 ? -7.27 30.484 10.188 1 93.62 180 ARG A N 1
ATOM 1376 C CA . ARG A 1 180 ? -7.695 30.797 8.828 1 93.62 180 ARG A CA 1
ATOM 1377 C C . ARG A 1 180 ? -7.66 29.547 7.945 1 93.62 180 ARG A C 1
ATOM 1379 O O . ARG A 1 180 ? -6.742 28.734 8.055 1 93.62 180 ARG A O 1
ATOM 1386 N N . LEU A 1 181 ? -8.68 29.531 7.102 1 96.31 181 LEU A N 1
ATOM 1387 C CA . LEU A 1 181 ? -8.719 28.438 6.137 1 96.31 181 LEU A CA 1
ATOM 1388 C C . LEU A 1 181 ? -7.699 28.656 5.027 1 96.31 181 LEU A C 1
ATOM 1390 O O . LEU A 1 181 ? -7.738 29.672 4.328 1 96.31 181 LEU A O 1
ATOM 1394 N N . ARG A 1 182 ? -6.797 27.75 4.918 1 97.31 182 ARG A N 1
ATOM 1395 C CA . ARG A 1 182 ? -5.758 27.828 3.898 1 97.31 182 ARG A CA 1
ATOM 1396 C C . ARG A 1 182 ? -6.07 26.922 2.723 1 97.31 182 ARG A C 1
ATOM 1398 O O . ARG A 1 182 ? -6.121 25.688 2.879 1 97.31 182 ARG A O 1
ATOM 1405 N N . VAL A 1 183 ? -6.258 27.484 1.547 1 97.75 183 VAL A N 1
ATOM 1406 C CA . VAL A 1 183 ? -6.531 26.734 0.321 1 97.75 183 VAL A CA 1
ATOM 1407 C C . VAL A 1 183 ? -5.66 27.266 -0.813 1 97.75 183 VAL A C 1
ATOM 1409 O O . VAL A 1 183 ? -6.113 28.078 -1.624 1 97.75 183 VAL A O 1
ATOM 1412 N N . ARG A 1 184 ? -4.465 26.844 -0.875 1 96.44 184 ARG A N 1
ATOM 1413 C CA . ARG A 1 184 ? -3.498 27.266 -1.882 1 96.44 184 ARG A CA 1
ATOM 1414 C C . ARG A 1 184 ? -2.359 26.266 -2.008 1 96.44 184 ARG A C 1
ATOM 1416 O O . ARG A 1 184 ? -2.133 25.453 -1.104 1 96.44 184 ARG A O 1
ATOM 1423 N N . PRO A 1 185 ? -1.667 26.266 -3.146 1 94.12 185 PRO A N 1
ATOM 1424 C CA . PRO A 1 185 ? -0.533 25.359 -3.297 1 94.12 185 PRO A CA 1
ATOM 1425 C C . PRO A 1 185 ? 0.504 25.516 -2.188 1 94.12 185 PRO A C 1
ATOM 1427 O O . PRO A 1 185 ? 0.657 26.609 -1.631 1 94.12 185 PRO A O 1
ATOM 1430 N N . GLU A 1 186 ? 1.088 24.406 -1.852 1 94.06 186 GLU A N 1
ATOM 1431 C CA . GLU A 1 186 ? 2.162 24.469 -0.864 1 94.06 186 GLU A CA 1
ATOM 1432 C C . GLU A 1 186 ? 3.342 25.281 -1.377 1 94.06 186 GLU A C 1
ATOM 1434 O O . GLU A 1 186 ? 3.607 25.312 -2.58 1 94.06 186 GLU A O 1
ATOM 1439 N N . GLU A 1 187 ? 3.961 25.984 -0.511 1 92 187 GLU A N 1
ATOM 1440 C CA . GLU A 1 187 ? 5.125 26.812 -0.821 1 92 187 GLU A CA 1
ATOM 1441 C C . GLU A 1 1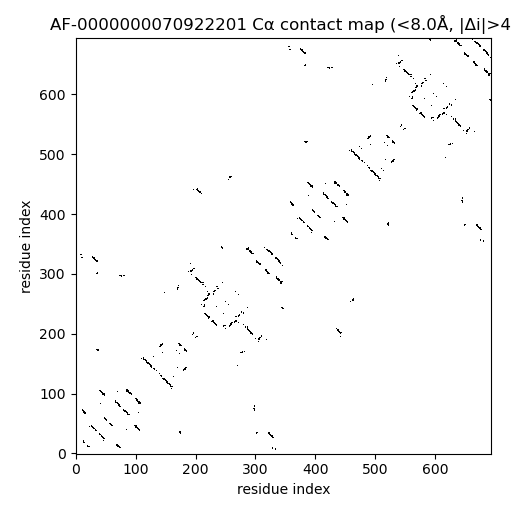87 ? 6.344 26.375 -0.013 1 92 187 GLU A C 1
ATOM 1443 O O . GLU A 1 187 ? 6.203 25.844 1.091 1 92 187 GLU A O 1
ATOM 1448 N N . PRO A 1 188 ? 7.504 26.562 -0.616 1 92.94 188 PRO A N 1
ATOM 1449 C CA . PRO A 1 188 ? 8.711 26.203 0.131 1 92.94 188 PRO A CA 1
ATOM 1450 C C . PRO A 1 188 ? 8.805 26.922 1.476 1 92.94 188 PRO A C 1
ATOM 1452 O O . PRO A 1 188 ? 8.414 28.078 1.587 1 92.94 188 PRO A O 1
ATOM 1455 N N . ASP A 1 189 ? 9.273 26.203 2.387 1 95.06 189 ASP A N 1
ATOM 1456 C CA . ASP A 1 189 ? 9.492 26.75 3.723 1 95.06 189 ASP A CA 1
ATOM 1457 C C . ASP A 1 189 ? 10.789 27.562 3.779 1 95.06 189 ASP A C 1
ATOM 1459 O O . ASP A 1 189 ? 11.859 27.047 3.447 1 95.06 189 ASP A O 1
ATOM 1463 N N . ALA A 1 190 ? 10.727 28.797 4.266 1 93.12 190 ALA A N 1
ATOM 1464 C CA . ALA A 1 190 ? 11.883 29.672 4.332 1 93.12 190 ALA A CA 1
ATOM 1465 C C . ALA A 1 190 ? 12.852 29.234 5.43 1 93.12 190 ALA A C 1
ATOM 1467 O O . ALA A 1 190 ? 14.055 29.5 5.348 1 93.12 190 ALA A O 1
ATOM 1468 N N . THR A 1 191 ? 12.352 28.578 6.434 1 95 191 THR A N 1
ATOM 1469 C CA . THR A 1 191 ? 13.164 28.172 7.57 1 95 191 THR A CA 1
ATOM 1470 C C . THR A 1 191 ? 12.875 26.719 7.953 1 95 191 THR A C 1
ATOM 1472 O O . THR A 1 191 ? 12.367 26.453 9.047 1 95 191 THR A O 1
ATOM 1475 N N . PRO A 1 192 ? 13.258 25.781 7.098 1 96.94 192 PRO A N 1
ATOM 1476 C CA . PRO A 1 192 ? 12.992 24.375 7.418 1 96.94 192 PRO A CA 1
ATOM 1477 C C . PRO A 1 192 ? 13.672 23.938 8.711 1 96.94 192 PRO A C 1
ATOM 1479 O O . PRO A 1 192 ? 14.75 24.422 9.047 1 96.94 192 PRO A O 1
ATOM 1482 N N . VAL A 1 193 ? 13.055 23.109 9.453 1 96.31 193 VAL A N 1
ATOM 1483 C CA . VAL A 1 193 ? 13.602 22.594 10.695 1 96.31 193 VAL A CA 1
ATOM 1484 C C . VAL A 1 193 ? 14.633 21.5 10.391 1 96.31 193 VAL A C 1
ATOM 1486 O O . VAL A 1 193 ? 14.367 20.594 9.594 1 96.31 193 VAL A O 1
ATOM 1489 N N . ARG A 1 194 ? 15.797 21.594 11.016 1 97.31 194 ARG A N 1
ATOM 1490 C CA . ARG A 1 194 ? 16.844 20.609 10.805 1 97.31 194 ARG A CA 1
ATOM 1491 C C . ARG A 1 194 ? 16.562 19.328 11.578 1 97.31 194 ARG A C 1
ATOM 1493 O O . ARG A 1 194 ? 16.219 19.375 12.766 1 97.31 194 ARG A O 1
ATOM 1500 N N . VAL A 1 195 ? 16.609 18.203 10.969 1 97.38 195 VAL A N 1
ATOM 1501 C CA . VAL A 1 195 ? 16.422 16.875 11.562 1 97.38 195 VAL A CA 1
ATOM 1502 C C . VAL A 1 195 ? 17.625 16 11.281 1 97.38 195 VAL A C 1
ATOM 1504 O O . VAL A 1 195 ? 18.094 15.922 10.141 1 97.38 195 VAL A O 1
ATOM 1507 N N . ASP A 1 196 ? 18.125 15.367 12.297 1 95.94 196 ASP A N 1
ATOM 1508 C CA . ASP A 1 196 ? 19.344 14.555 12.195 1 95.94 196 ASP A CA 1
ATOM 1509 C C . ASP A 1 196 ? 19.281 13.359 13.141 1 95.94 196 ASP A C 1
ATOM 1511 O O . ASP A 1 196 ? 19.156 13.523 14.359 1 95.94 196 ASP A O 1
ATOM 1515 N N . PRO A 1 197 ? 19.391 12.141 12.586 1 93.06 197 PRO A N 1
ATOM 1516 C CA . PRO A 1 197 ? 19.391 10.953 13.445 1 93.06 197 PRO A CA 1
ATOM 1517 C C . PRO A 1 197 ? 20.5 10.984 14.5 1 93.06 197 PRO A C 1
ATOM 1519 O O . PRO A 1 197 ? 20.406 10.273 15.508 1 93.06 197 PRO A O 1
ATOM 1522 N N . GLN A 1 198 ? 21.5 11.695 14.344 1 89.56 198 GLN A N 1
ATOM 1523 C CA . GLN A 1 198 ? 22.609 11.797 15.289 1 89.56 198 GLN A CA 1
ATOM 1524 C C . GLN A 1 198 ? 22.375 12.914 16.297 1 89.56 198 GLN A C 1
ATOM 1526 O O . GLN A 1 198 ? 23.188 13.133 17.188 1 89.56 198 GLN A O 1
ATOM 1531 N N . ASP A 1 199 ? 21.312 13.57 16.125 1 92.94 199 ASP A N 1
ATOM 1532 C CA . ASP A 1 199 ? 21.047 14.711 17 1 92.94 199 ASP A CA 1
ATOM 1533 C C . ASP A 1 199 ? 19.656 14.633 17.609 1 92.94 199 ASP A C 1
ATOM 1535 O O . ASP A 1 199 ? 19.484 14.125 18.703 1 92.94 199 ASP A O 1
ATOM 1539 N N . ASN A 1 200 ? 18.688 14.906 16.859 1 94.75 200 ASN A N 1
ATOM 1540 C CA . ASN A 1 200 ? 17.375 15.109 17.469 1 94.75 200 ASN A CA 1
ATOM 1541 C C . ASN A 1 200 ? 16.359 14.078 16.984 1 94.75 200 ASN A C 1
ATOM 1543 O O . ASN A 1 200 ? 15.242 14.008 17.5 1 94.75 200 ASN A O 1
ATOM 1547 N N . ALA A 1 201 ? 16.672 13.305 15.969 1 96.19 201 ALA A N 1
ATOM 1548 C CA . ALA A 1 201 ? 15.773 12.258 15.492 1 96.19 201 ALA A CA 1
ATOM 1549 C C . ALA A 1 201 ? 16.016 10.945 16.219 1 96.19 201 ALA A C 1
ATOM 1551 O O . ALA A 1 201 ? 17.156 10.484 16.328 1 96.19 201 ALA A O 1
ATOM 1552 N N . LEU A 1 202 ? 15.008 10.398 16.734 1 95.81 202 LEU A N 1
ATOM 1553 C CA . LEU A 1 202 ? 15.102 9.148 17.469 1 95.81 202 LEU A CA 1
ATOM 1554 C C . LEU A 1 202 ? 15.039 7.953 16.531 1 95.81 202 LEU A C 1
ATOM 1556 O O . LEU A 1 202 ? 15.75 6.965 16.719 1 95.81 202 LEU A O 1
ATOM 1560 N N . GLN A 1 203 ? 14.18 8.039 15.594 1 97.31 203 GLN A N 1
ATOM 1561 C CA . GLN A 1 203 ? 14.008 7.027 14.562 1 97.31 203 GLN A CA 1
ATOM 1562 C C . GLN A 1 203 ? 13.695 7.668 13.211 1 97.31 203 GLN A C 1
ATOM 1564 O O . GLN A 1 203 ? 12.93 8.633 13.141 1 97.31 203 GLN A O 1
ATOM 1569 N N . VAL A 1 204 ? 14.305 7.148 12.188 1 97.56 204 VAL A N 1
ATOM 1570 C CA . VAL A 1 204 ? 14.062 7.625 10.828 1 97.56 204 VAL A CA 1
ATOM 1571 C C . VAL A 1 204 ? 13.93 6.438 9.875 1 97.56 204 VAL A C 1
ATOM 1573 O O . VAL A 1 204 ? 14.789 5.551 9.859 1 97.56 204 VAL A O 1
ATOM 1576 N N . ARG A 1 205 ? 12.898 6.367 9.18 1 97.94 205 ARG A N 1
ATOM 1577 C CA . ARG A 1 205 ? 12.68 5.414 8.102 1 97.94 205 ARG A CA 1
ATOM 1578 C C . ARG A 1 205 ? 12.383 6.129 6.785 1 97.94 205 ARG A C 1
ATOM 1580 O O . ARG A 1 205 ? 11.422 6.895 6.695 1 97.94 205 ARG A O 1
ATOM 1587 N N . LEU A 1 206 ? 13.195 5.941 5.797 1 96.94 206 LEU A N 1
ATOM 1588 C CA . LEU A 1 206 ? 13.039 6.559 4.484 1 96.94 206 LEU A CA 1
ATOM 1589 C C . LEU A 1 206 ? 12.945 5.5 3.391 1 96.94 206 LEU A C 1
ATOM 1591 O O . LEU A 1 206 ? 13.664 4.496 3.428 1 96.94 206 LEU A O 1
ATOM 1595 N N . ILE A 1 207 ? 12.109 5.699 2.41 1 97.06 207 ILE A N 1
ATOM 1596 C CA . ILE A 1 207 ? 11.977 4.746 1.315 1 97.06 207 ILE A CA 1
ATOM 1597 C C . ILE A 1 207 ? 11.852 5.492 -0.01 1 97.06 207 ILE A C 1
ATOM 1599 O O . ILE A 1 207 ? 11.094 6.457 -0.117 1 97.06 207 ILE A O 1
ATOM 1603 N N . ALA A 1 208 ? 12.703 5.188 -0.927 1 96.75 208 ALA A N 1
ATOM 1604 C CA . ALA A 1 208 ? 12.539 5.562 -2.33 1 96.75 208 ALA A CA 1
ATOM 1605 C C . ALA A 1 208 ? 11.898 4.426 -3.127 1 96.75 208 ALA A C 1
ATOM 1607 O O . ALA A 1 208 ? 12.477 3.342 -3.244 1 96.75 208 ALA A O 1
ATOM 1608 N N . ASP A 1 209 ? 10.742 4.668 -3.689 1 94.81 209 ASP A N 1
ATOM 1609 C CA . ASP A 1 209 ? 9.938 3.602 -4.281 1 94.81 209 ASP A CA 1
ATOM 1610 C C . ASP A 1 209 ? 9.438 3.994 -5.668 1 94.81 209 ASP A C 1
ATOM 1612 O O . ASP A 1 209 ? 8.734 4.996 -5.82 1 94.81 209 ASP A O 1
ATOM 1616 N N . LEU A 1 210 ? 9.695 3.135 -6.688 1 92.81 210 LEU A N 1
ATOM 1617 C CA . LEU A 1 210 ? 9.305 3.445 -8.055 1 92.81 210 LEU A CA 1
ATOM 1618 C C . LEU A 1 210 ? 7.938 2.852 -8.383 1 92.81 210 LEU A C 1
ATOM 1620 O O . LEU A 1 210 ? 7.328 3.201 -9.398 1 92.81 210 LEU A O 1
ATOM 1624 N N . ASN A 1 211 ? 7.41 1.85 -7.645 1 84.19 211 ASN A N 1
ATOM 1625 C CA . ASN A 1 211 ? 6.25 1.033 -7.984 1 84.19 211 ASN A CA 1
ATOM 1626 C C . ASN A 1 211 ? 5.004 1.89 -8.188 1 84.19 211 ASN A C 1
ATOM 1628 O O . ASN A 1 211 ? 4.117 1.527 -8.961 1 84.19 211 ASN A O 1
ATOM 1632 N N . HIS A 1 212 ? 4.805 3.158 -7.844 1 82.25 212 HIS A N 1
ATOM 1633 C CA . HIS A 1 212 ? 3.617 3.98 -8.047 1 82.25 212 HIS A CA 1
ATOM 1634 C C . HIS A 1 212 ? 3.967 5.305 -8.711 1 82.25 212 HIS A C 1
ATOM 1636 O O . HIS A 1 212 ? 3.164 6.238 -8.703 1 82.25 212 HIS A O 1
ATOM 1642 N N . GLN A 1 213 ? 4.984 5.195 -9.328 1 90.94 213 GLN A N 1
ATOM 1643 C CA . GLN A 1 213 ? 5.434 6.395 -10.031 1 90.94 213 GLN A CA 1
ATOM 1644 C C . GLN A 1 213 ? 5.203 6.273 -11.531 1 90.94 213 GLN A C 1
ATOM 1646 O O . GLN A 1 213 ? 5.203 5.172 -12.078 1 90.94 213 GLN A O 1
ATOM 1651 N N . HIS A 1 214 ? 4.883 7.383 -12.148 1 91.06 214 HIS A N 1
ATOM 1652 C CA . HIS A 1 214 ? 4.641 7.453 -13.586 1 91.06 214 HIS A CA 1
ATOM 1653 C C . HIS A 1 214 ? 5.621 8.406 -14.266 1 91.06 214 HIS A C 1
ATOM 1655 O O . HIS A 1 214 ? 6.043 9.398 -13.664 1 91.06 214 HIS A O 1
ATOM 1661 N N . ASP A 1 215 ? 5.945 8.07 -15.469 1 92.38 215 ASP A N 1
ATOM 1662 C CA . ASP A 1 215 ? 6.859 8.945 -16.203 1 92.38 215 ASP A CA 1
ATOM 1663 C C . ASP A 1 215 ? 6.102 10.086 -16.875 1 92.38 215 ASP A C 1
ATOM 1665 O O . ASP A 1 215 ? 6.699 11.086 -17.266 1 92.38 215 ASP A O 1
ATOM 1669 N N . ALA A 1 216 ? 4.809 9.859 -17 1 93.5 216 ALA A N 1
ATOM 1670 C CA . ALA A 1 216 ? 3.939 10.875 -17.578 1 93.5 216 ALA A CA 1
ATOM 1671 C C . ALA A 1 216 ? 2.488 10.664 -17.172 1 93.5 216 ALA A C 1
ATOM 1673 O O . ALA A 1 216 ? 2.09 9.547 -16.828 1 93.5 216 ALA A O 1
ATOM 1674 N N . THR A 1 217 ? 1.73 11.766 -17.125 1 93.19 217 THR A N 1
ATOM 1675 C CA . THR A 1 217 ? 0.3 11.727 -16.828 1 93.19 217 THR A CA 1
ATOM 1676 C C . THR A 1 217 ? -0.487 12.461 -17.906 1 93.19 217 THR A C 1
ATOM 1678 O O . THR A 1 217 ? -0.069 13.531 -18.375 1 93.19 217 THR A O 1
ATOM 1681 N N . GLU A 1 218 ? -1.51 11.852 -18.328 1 94.12 218 GLU A N 1
ATOM 1682 C CA . GLU A 1 218 ? -2.398 12.477 -19.312 1 94.12 218 GLU A CA 1
ATOM 1683 C C . GLU A 1 218 ? -3.832 12.547 -18.781 1 94.12 218 GLU A C 1
ATOM 1685 O O . GLU A 1 218 ? -4.34 11.57 -18.219 1 94.12 218 GLU A O 1
ATOM 1690 N N . VAL A 1 219 ? -4.395 13.711 -18.891 1 93.38 219 VAL A N 1
ATOM 1691 C CA . VAL A 1 219 ? -5.801 13.906 -18.547 1 93.38 219 VAL A CA 1
ATOM 1692 C C . VAL A 1 219 ? -6.617 14.117 -19.828 1 93.38 219 VAL A C 1
ATOM 1694 O O . VAL A 1 219 ? -6.199 14.859 -20.719 1 93.38 219 VAL A O 1
ATOM 1697 N N . ARG A 1 220 ? -7.73 13.414 -19.891 1 90.94 220 ARG A N 1
ATOM 1698 C CA . ARG A 1 220 ? -8.602 13.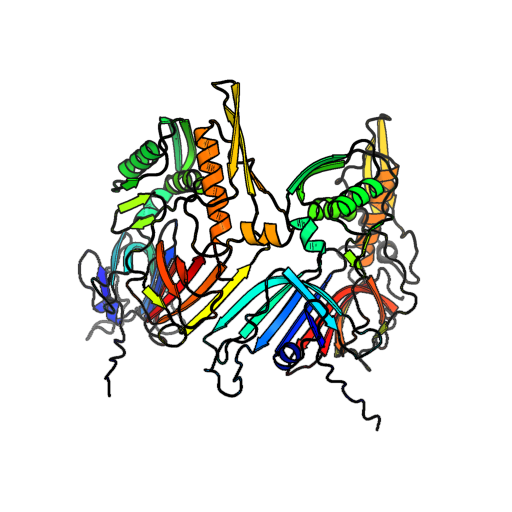531 -21.062 1 90.94 220 ARG A CA 1
ATOM 1699 C C . ARG A 1 220 ? -10.008 13.969 -20.656 1 90.94 220 ARG A C 1
ATOM 1701 O O . ARG A 1 220 ? -10.516 13.547 -19.609 1 90.94 220 ARG A O 1
ATOM 1708 N N . GLY A 1 221 ? -10.508 14.898 -21.469 1 91.56 221 GLY A N 1
ATOM 1709 C CA . GLY A 1 221 ? -11.867 15.398 -21.297 1 91.56 221 GLY A CA 1
ATOM 1710 C C . GLY A 1 221 ? -12.43 16.016 -22.562 1 91.56 221 GLY A C 1
ATOM 1711 O O . GLY A 1 221 ? -11.984 15.695 -23.672 1 91.56 221 GLY A O 1
ATOM 1712 N N . PHE A 1 222 ? -13.555 16.719 -22.406 1 91.31 222 PHE A N 1
ATOM 1713 C CA . PHE A 1 222 ? -14.258 17.297 -23.547 1 91.31 222 PHE A CA 1
ATOM 1714 C C . PHE A 1 222 ? -14.992 18.562 -23.141 1 91.31 222 PHE A C 1
ATOM 1716 O O . PHE A 1 222 ? -15.672 18.594 -22.109 1 91.31 222 PHE A O 1
ATOM 1723 N N . ASN A 1 223 ? -14.703 19.562 -23.938 1 89.5 223 ASN A N 1
ATOM 1724 C CA . ASN A 1 223 ? -15.43 20.812 -23.766 1 89.5 223 ASN A CA 1
ATOM 1725 C C . ASN A 1 223 ? -16.703 20.844 -24.609 1 89.5 223 ASN A C 1
ATOM 1727 O O . ASN A 1 223 ? -16.641 21.016 -25.828 1 89.5 223 ASN A O 1
ATOM 1731 N N . ALA A 1 224 ? -17.766 20.719 -23.969 1 87.38 224 ALA A N 1
ATOM 1732 C CA . ALA A 1 224 ? -19.047 20.656 -24.672 1 87.38 224 ALA A CA 1
ATOM 1733 C C . ALA A 1 224 ? -19.391 22 -25.297 1 87.38 224 ALA A C 1
ATOM 1735 O O . ALA A 1 224 ? -20.016 22.031 -26.375 1 87.38 224 ALA A O 1
ATOM 1736 N N . ALA A 1 225 ? -19.031 23.078 -24.672 1 84.94 225 ALA A N 1
ATOM 1737 C CA . ALA A 1 225 ? -19.359 24.406 -25.156 1 84.94 225 ALA A CA 1
ATOM 1738 C C . ALA A 1 225 ? -18.656 24.703 -26.484 1 84.94 225 ALA A C 1
ATOM 1740 O O . ALA A 1 225 ? -19.25 25.297 -27.391 1 84.94 225 ALA A O 1
ATOM 1741 N N . THR A 1 226 ? -17.453 24.312 -26.656 1 89.44 226 THR A N 1
ATOM 1742 C CA . THR A 1 226 ? -16.672 24.625 -27.844 1 89.44 226 THR A CA 1
ATOM 1743 C C . THR A 1 226 ? -16.562 23.406 -28.75 1 89.44 226 THR A C 1
ATOM 1745 O O . THR A 1 226 ? -16.016 23.5 -29.844 1 89.44 226 THR A O 1
ATOM 1748 N N . ASP A 1 227 ? -17.094 22.266 -28.266 1 91.56 227 ASP A N 1
ATOM 1749 C CA . ASP A 1 227 ? -17.047 21.016 -29.016 1 91.56 227 ASP A CA 1
ATOM 1750 C C . ASP A 1 227 ? -15.609 20.625 -29.344 1 91.56 227 ASP A C 1
ATOM 1752 O O . ASP A 1 227 ? -15.281 20.359 -30.5 1 91.56 227 ASP A O 1
ATOM 1756 N N . GLN A 1 228 ? -14.766 20.75 -28.438 1 92.44 228 GLN A N 1
ATOM 1757 C CA . GLN A 1 228 ? -13.352 20.438 -28.594 1 92.44 228 GLN A CA 1
ATOM 1758 C C . GLN A 1 228 ? -12.859 19.531 -27.469 1 92.44 228 GLN A C 1
ATOM 1760 O O . GLN A 1 228 ? -13.344 19.625 -26.328 1 92.44 228 GLN A O 1
ATOM 1765 N N . ALA A 1 229 ? -11.914 18.656 -27.875 1 92.31 229 ALA A N 1
ATOM 1766 C CA . ALA A 1 229 ? -11.258 17.828 -26.859 1 92.31 229 ALA A CA 1
ATOM 1767 C C . ALA A 1 229 ? -10.453 18.688 -25.891 1 92.31 229 ALA A C 1
ATOM 1769 O O . ALA A 1 229 ? -9.875 19.703 -26.281 1 92.31 229 ALA A O 1
ATOM 1770 N N . ALA A 1 230 ? -10.594 18.406 -24.594 1 92.81 230 ALA A N 1
ATOM 1771 C CA . ALA A 1 230 ? -9.75 19.016 -23.562 1 92.81 230 ALA A CA 1
ATOM 1772 C C . ALA A 1 230 ? -8.703 18.016 -23.062 1 92.81 230 ALA A C 1
ATOM 1774 O O . ALA A 1 230 ? -9.008 17.156 -22.234 1 92.81 230 ALA A O 1
ATOM 1775 N N . VAL A 1 231 ? -7.539 18.031 -23.609 1 94.38 231 VAL A N 1
ATOM 1776 C CA . VAL A 1 231 ? -6.496 17.062 -23.312 1 94.38 231 VAL A CA 1
ATOM 1777 C C . VAL A 1 231 ? -5.23 17.781 -22.859 1 94.38 231 VAL A C 1
ATOM 1779 O O . VAL A 1 231 ? -4.855 18.812 -23.422 1 94.38 231 VAL A O 1
ATOM 1782 N N . ALA A 1 232 ? -4.656 17.281 -21.75 1 95.38 232 ALA A N 1
ATOM 1783 C CA . ALA A 1 232 ? -3.398 17.828 -21.25 1 95.38 232 ALA A CA 1
ATOM 1784 C C . ALA A 1 232 ? -2.471 16.719 -20.766 1 95.38 232 ALA A C 1
ATOM 1786 O O . ALA A 1 232 ? -2.932 15.656 -20.328 1 95.38 232 ALA A O 1
ATOM 1787 N N . SER A 1 233 ? -1.206 16.922 -20.922 1 95.19 233 SER A N 1
ATOM 1788 C CA . SER A 1 233 ? -0.2 15.961 -20.469 1 95.19 233 SER A CA 1
ATOM 1789 C C . SER A 1 233 ? 0.904 16.641 -19.672 1 95.19 233 SER A C 1
ATOM 1791 O O . SER A 1 233 ? 1.188 17.828 -19.891 1 95.19 233 SER A O 1
ATOM 1793 N N . ALA A 1 234 ? 1.403 15.961 -18.703 1 95 234 ALA A N 1
ATOM 1794 C CA . ALA A 1 234 ? 2.527 16.438 -17.906 1 95 234 ALA A CA 1
ATOM 1795 C C . ALA A 1 234 ? 3.559 15.336 -17.688 1 95 234 ALA A C 1
ATOM 1797 O O . ALA A 1 234 ? 3.197 14.172 -17.484 1 95 234 ALA A O 1
ATOM 1798 N N . SER A 1 235 ? 4.855 15.633 -17.812 1 94 235 SER A N 1
ATOM 1799 C CA . SER A 1 235 ? 5.941 14.695 -17.547 1 94 235 SER A CA 1
ATOM 1800 C C . SER A 1 235 ? 7.023 15.328 -16.688 1 94 235 SER A C 1
ATOM 1802 O O . SER A 1 235 ? 8.055 14.711 -16.422 1 94 235 SER A O 1
ATOM 1804 N N . THR A 1 236 ? 6.77 16.594 -16.312 1 93.38 236 THR A N 1
ATOM 1805 C CA . THR A 1 236 ? 7.684 17.312 -15.438 1 93.38 236 THR A CA 1
ATOM 1806 C C . THR A 1 236 ? 6.914 18.125 -14.398 1 93.38 236 THR A C 1
ATOM 1808 O O . THR A 1 236 ? 5.734 18.438 -14.594 1 93.38 236 THR A O 1
ATOM 1811 N N . LEU A 1 237 ? 7.574 18.422 -13.359 1 92.75 237 LEU A N 1
ATOM 1812 C CA . LEU A 1 237 ? 6.992 19.266 -12.328 1 92.75 237 LEU A CA 1
ATOM 1813 C C . LEU A 1 237 ? 7.121 20.75 -12.703 1 92.75 237 LEU A C 1
ATOM 1815 O O . LEU A 1 237 ? 8.125 21.156 -13.297 1 92.75 237 LEU A O 1
ATOM 1819 N N . ALA A 1 238 ? 6.086 21.469 -12.344 1 87.5 238 ALA A N 1
ATOM 1820 C CA . ALA A 1 238 ? 6.105 22.906 -12.633 1 87.5 238 ALA A CA 1
ATOM 1821 C C . ALA A 1 238 ? 7.344 23.578 -12.039 1 87.5 238 ALA A C 1
ATOM 1823 O O . ALA A 1 238 ? 7.969 24.422 -12.68 1 87.5 238 ALA A O 1
ATOM 1824 N N . THR A 1 239 ? 7.652 23.219 -10.859 1 86.44 239 THR A N 1
ATOM 1825 C CA . THR A 1 239 ? 8.898 23.609 -10.211 1 86.44 239 THR A CA 1
ATOM 1826 C C . THR A 1 239 ? 9.852 22.438 -10.078 1 86.44 239 THR A C 1
ATOM 1828 O O . THR A 1 239 ? 9.648 21.547 -9.234 1 86.44 239 THR A O 1
ATOM 1831 N N . PRO A 1 240 ? 10.789 22.406 -10.891 1 88.94 240 PRO A N 1
ATOM 1832 C CA . PRO A 1 240 ? 11.695 21.266 -10.875 1 88.94 240 PRO A CA 1
ATOM 1833 C C . PRO A 1 240 ? 12.5 21.156 -9.578 1 88.94 240 PRO A C 1
ATOM 1835 O O . PRO A 1 240 ? 13.062 22.141 -9.117 1 88.94 240 PRO A O 1
ATOM 1838 N N . PRO A 1 241 ? 12.523 20.031 -9.031 1 91.25 241 PRO A N 1
ATOM 1839 C CA . PRO A 1 241 ? 13.367 19.844 -7.852 1 91.25 241 PRO A CA 1
ATOM 1840 C C . PRO A 1 241 ? 14.852 19.719 -8.203 1 91.25 241 PRO A C 1
ATOM 1842 O O . PRO A 1 241 ? 15.195 19.516 -9.367 1 91.25 241 PRO A O 1
ATOM 1845 N N . PRO A 1 242 ? 15.695 19.938 -7.281 1 90.94 242 PRO A N 1
ATOM 1846 C CA . PRO A 1 242 ? 17.125 19.906 -7.543 1 90.94 242 PRO A CA 1
ATOM 1847 C C . PRO A 1 242 ? 17.641 18.5 -7.871 1 90.94 242 PRO A C 1
ATOM 1849 O O . PRO A 1 242 ? 18.609 18.359 -8.625 1 90.94 242 PRO A O 1
ATOM 1852 N N . GLY A 1 243 ? 17.062 17.469 -7.387 1 94.31 243 GLY A N 1
ATOM 1853 C CA . GLY A 1 243 ? 17.531 16.109 -7.602 1 94.31 243 GLY A CA 1
ATOM 1854 C C . GLY A 1 243 ? 16.844 15.406 -8.758 1 94.31 243 GLY A C 1
ATOM 1855 O O . GLY A 1 243 ? 16.203 16.062 -9.594 1 94.31 243 GLY A O 1
ATOM 1856 N N . THR A 1 244 ? 17.078 14.094 -8.867 1 95.25 244 THR A N 1
ATOM 1857 C CA . THR A 1 244 ? 16.484 13.273 -9.914 1 95.25 244 THR A CA 1
ATOM 1858 C C . THR A 1 244 ? 15.086 12.812 -9.508 1 95.25 244 THR A C 1
ATOM 1860 O O . THR A 1 244 ? 14.898 12.258 -8.422 1 95.25 244 THR A O 1
ATOM 1863 N N . THR A 1 245 ? 14.125 13.109 -10.336 1 95.56 245 THR A N 1
ATOM 1864 C CA . THR A 1 245 ? 12.75 12.703 -10.078 1 95.56 245 THR A CA 1
ATOM 1865 C C . THR A 1 245 ? 12.516 11.25 -10.492 1 95.56 245 THR A C 1
ATOM 1867 O O . THR A 1 245 ? 13.328 10.672 -11.219 1 95.56 245 THR A O 1
ATOM 1870 N N . ALA A 1 246 ? 11.469 10.68 -9.984 1 94.31 246 ALA A N 1
ATOM 1871 C CA . ALA A 1 246 ? 11.102 9.32 -10.367 1 94.31 246 ALA A CA 1
ATOM 1872 C C . ALA A 1 246 ? 10.859 9.219 -11.875 1 94.31 246 ALA A C 1
ATOM 1874 O O . ALA A 1 246 ? 11.242 8.242 -12.508 1 94.31 246 ALA A O 1
ATOM 1875 N N . ALA A 1 247 ? 10.188 10.234 -12.438 1 93.88 247 ALA A N 1
ATOM 1876 C CA . ALA A 1 247 ? 9.906 10.234 -13.867 1 93.88 247 ALA A CA 1
ATOM 1877 C C . ALA A 1 247 ? 11.195 10.133 -14.688 1 93.88 247 ALA A C 1
ATOM 1879 O O . ALA A 1 247 ? 11.273 9.359 -15.641 1 93.88 247 ALA A O 1
ATOM 1880 N N . GLN A 1 248 ? 12.164 10.883 -14.289 1 93.81 248 GLN A N 1
ATOM 1881 C CA . GLN A 1 248 ? 13.461 10.844 -14.969 1 93.81 248 GLN A CA 1
ATOM 1882 C C . GLN A 1 248 ? 14.109 9.469 -14.828 1 93.81 248 GLN A C 1
ATOM 1884 O O . GLN A 1 248 ? 14.648 8.938 -15.797 1 93.81 248 GLN A O 1
ATOM 1889 N N . LEU A 1 249 ? 14.062 8.953 -13.648 1 94 249 LEU A N 1
ATOM 1890 C CA . LEU A 1 249 ? 14.656 7.645 -13.391 1 94 249 LEU A CA 1
ATOM 1891 C C . LEU A 1 249 ? 13.961 6.562 -14.203 1 94 249 LEU A C 1
ATOM 1893 O O . LEU A 1 249 ? 14.617 5.688 -14.781 1 94 249 LEU A O 1
ATOM 1897 N N . LEU A 1 250 ? 12.68 6.566 -14.211 1 92.94 250 LEU A N 1
ATOM 1898 C CA . LEU A 1 250 ? 11.914 5.598 -14.984 1 92.94 250 LEU A CA 1
ATOM 1899 C C . LEU A 1 250 ? 12.297 5.664 -16.469 1 92.94 250 LEU A C 1
ATOM 1901 O O . LEU A 1 250 ? 12.414 4.629 -17.125 1 92.94 250 LEU A O 1
ATOM 1905 N N . GLY A 1 251 ? 12.453 6.871 -16.969 1 90.62 251 GLY A N 1
ATOM 1906 C CA . GLY A 1 251 ? 12.93 7.035 -18.328 1 90.62 251 GLY A CA 1
ATOM 1907 C C . GLY A 1 251 ? 14.297 6.414 -18.562 1 90.62 251 GLY A C 1
ATOM 1908 O O . GLY A 1 251 ? 14.5 5.703 -19.547 1 90.62 251 GLY A O 1
ATOM 1909 N N . ARG A 1 252 ? 15.172 6.633 -17.641 1 92.19 252 ARG A N 1
ATOM 1910 C CA . ARG A 1 252 ? 16.531 6.098 -17.75 1 92.19 252 ARG A CA 1
ATOM 1911 C C . ARG A 1 252 ? 16.516 4.57 -17.703 1 92.19 252 ARG A C 1
ATOM 1913 O O . ARG A 1 252 ? 17.312 3.924 -18.406 1 92.19 252 ARG A O 1
ATOM 1920 N N . LEU A 1 253 ? 15.617 3.994 -16.938 1 91.5 253 LEU A N 1
ATOM 1921 C CA . LEU A 1 253 ? 15.57 2.555 -16.703 1 91.5 253 LEU A CA 1
ATOM 1922 C C . LEU A 1 253 ? 14.781 1.853 -17.797 1 91.5 253 LEU A C 1
ATOM 1924 O O . LEU A 1 253 ? 14.789 0.623 -17.891 1 91.5 253 LEU A O 1
ATOM 1928 N N . GLY A 1 254 ? 14.086 2.648 -18.594 1 87.75 254 GLY A N 1
ATOM 1929 C CA . GLY A 1 254 ? 13.242 2.061 -19.609 1 87.75 254 GLY A CA 1
ATOM 1930 C C . GLY A 1 254 ? 12.016 1.361 -19.047 1 87.75 254 GLY A C 1
ATOM 1931 O O . GLY A 1 254 ? 11.633 0.296 -19.531 1 87.75 254 GLY A O 1
ATOM 1932 N N . TRP A 1 255 ? 11.539 1.879 -17.875 1 86.81 255 TRP A N 1
ATOM 1933 C CA . TRP A 1 255 ? 10.312 1.375 -17.266 1 86.81 255 TRP A CA 1
ATOM 1934 C C . TRP A 1 255 ? 9.148 2.32 -17.531 1 86.81 255 TRP A C 1
ATOM 1936 O O . TRP A 1 255 ? 8.586 2.902 -16.594 1 86.81 255 TRP A O 1
ATOM 1946 N N . PRO A 1 256 ? 8.742 2.473 -18.797 1 81.38 256 PRO A N 1
ATOM 1947 C CA . PRO A 1 256 ? 7.652 3.414 -19.062 1 81.38 256 PRO A CA 1
ATOM 1948 C C . PRO A 1 256 ? 6.348 3.021 -18.391 1 81.38 256 PRO A C 1
ATOM 1950 O O . PRO A 1 256 ? 6.027 1.833 -18.297 1 81.38 256 PRO A O 1
ATOM 1953 N N . GLY A 1 257 ? 5.672 4.039 -17.844 1 85.31 257 GLY A N 1
ATOM 1954 C CA . GLY A 1 257 ? 4.387 3.818 -17.203 1 85.31 257 GLY A CA 1
ATOM 1955 C C . GLY A 1 257 ? 3.525 5.066 -17.156 1 85.31 257 GLY A C 1
ATOM 1956 O O . GLY A 1 257 ? 3.27 5.605 -16.078 1 85.31 257 GLY A O 1
ATOM 1957 N N . PRO A 1 258 ? 3.09 5.438 -18.406 1 86.69 258 PRO A N 1
ATOM 1958 C CA . PRO A 1 258 ? 2.215 6.613 -18.391 1 86.69 258 PRO A CA 1
ATOM 1959 C C . PRO A 1 258 ? 0.858 6.332 -17.75 1 86.69 258 PRO A C 1
ATOM 1961 O O . PRO A 1 258 ? 0.359 5.203 -17.828 1 86.69 258 PRO A O 1
ATOM 1964 N N . GLU A 1 259 ? 0.358 7.344 -17.078 1 88.31 259 GLU A N 1
ATOM 1965 C CA . GLU A 1 259 ? -0.974 7.266 -16.484 1 88.31 259 GLU A CA 1
ATOM 1966 C C . GLU A 1 259 ? -1.975 8.117 -17.266 1 88.31 259 GLU A C 1
ATOM 1968 O O . GLU A 1 259 ? -1.691 9.266 -17.609 1 88.31 259 GLU A O 1
ATOM 1973 N N . VAL A 1 260 ? -3.064 7.496 -17.594 1 86.75 260 VAL A N 1
ATOM 1974 C CA . VAL A 1 260 ? -4.16 8.242 -18.203 1 86.75 260 VAL A CA 1
ATOM 1975 C C . VAL A 1 260 ? -5.301 8.398 -17.188 1 86.75 260 VAL A C 1
ATOM 1977 O O . VAL A 1 260 ? -5.836 7.406 -16.688 1 86.75 260 VAL A O 1
ATOM 1980 N N . VAL A 1 261 ? -5.574 9.594 -16.906 1 85.44 261 VAL A N 1
ATOM 1981 C CA . VAL A 1 261 ? -6.621 9.922 -15.938 1 85.44 261 VAL A CA 1
ATOM 1982 C C . VAL A 1 261 ? -7.891 10.336 -16.672 1 85.44 261 VAL A C 1
ATOM 1984 O O . VAL A 1 261 ? -7.883 11.297 -17.453 1 85.44 261 VAL A O 1
ATOM 1987 N N . VAL A 1 262 ? -8.953 9.539 -16.344 1 79.44 262 VAL A N 1
ATOM 1988 C CA . VAL A 1 262 ? -10.195 9.82 -17.062 1 79.44 262 VAL A CA 1
ATOM 1989 C C . VAL A 1 262 ? -11.195 10.492 -16.125 1 79.44 262 VAL A C 1
ATOM 1991 O O . VAL A 1 262 ? -12.156 11.117 -16.578 1 79.44 262 VAL A O 1
ATOM 1994 N N . GLN A 1 263 ? -10.961 10.297 -14.797 1 81.69 263 GLN A N 1
ATOM 1995 C CA . GLN A 1 263 ? -11.812 10.961 -13.82 1 81.69 263 GLN A CA 1
ATOM 1996 C C . GLN A 1 263 ? -10.984 11.711 -12.781 1 81.69 263 GLN A C 1
ATOM 1998 O O . GLN A 1 263 ? -9.977 11.195 -12.297 1 81.69 263 GLN A O 1
ATOM 2003 N N . PRO A 1 264 ? -11.383 13.023 -12.617 1 81.06 264 PRO A N 1
ATOM 2004 C CA . PRO A 1 264 ? -12.562 13.719 -13.125 1 81.06 264 PRO A CA 1
ATOM 2005 C C . PRO A 1 264 ? -12.406 14.18 -14.57 1 81.06 264 PRO A C 1
ATOM 2007 O O . PRO A 1 264 ? -11.297 14.477 -15.016 1 81.06 264 PRO A O 1
ATOM 2010 N N . PHE A 1 265 ? -13.445 14.203 -15.164 1 85.06 265 PHE A N 1
ATOM 2011 C CA . PHE A 1 265 ? -13.516 14.625 -16.562 1 85.06 265 PHE A CA 1
ATOM 2012 C C . PHE A 1 265 ? -13.305 16.125 -16.688 1 85.06 265 PHE A C 1
ATOM 2014 O O . PHE A 1 265 ? -14.047 16.906 -16.078 1 85.06 265 PHE A O 1
ATOM 2021 N N . ALA A 1 266 ? -12.234 16.453 -17.469 1 90.69 266 ALA A N 1
ATOM 2022 C CA . ALA A 1 266 ? -12 17.875 -17.703 1 90.69 266 ALA A CA 1
ATOM 2023 C C . ALA A 1 266 ? -13.031 18.453 -18.656 1 90.69 266 ALA A C 1
ATOM 2025 O O . ALA A 1 266 ? -13.25 17.922 -19.75 1 90.69 266 ALA A O 1
ATOM 2026 N N . ARG A 1 267 ? -13.656 19.609 -18.312 1 92.19 267 ARG A N 1
ATOM 2027 C CA . ARG A 1 267 ? -14.727 20.219 -19.094 1 92.19 267 ARG A CA 1
ATOM 2028 C C . ARG A 1 267 ? -14.203 21.422 -19.891 1 92.19 267 ARG A C 1
ATOM 2030 O O . ARG A 1 267 ? -14.969 22.062 -20.609 1 92.19 267 ARG A O 1
ATOM 2037 N N . SER A 1 268 ? -12.93 21.75 -19.719 1 90.75 268 SER A N 1
ATOM 2038 C CA . SER A 1 268 ? -12.227 22.797 -20.438 1 90.75 268 SER A CA 1
ATOM 2039 C C . SER A 1 268 ? -10.727 22.531 -20.469 1 90.75 268 SER A C 1
ATOM 2041 O O . SER A 1 268 ? -10.227 21.688 -19.719 1 90.75 268 SER A O 1
ATOM 2043 N N . GLN A 1 269 ? -10.086 23.281 -21.406 1 92.19 269 GLN A N 1
ATOM 2044 C CA . GLN A 1 269 ? -8.641 23.125 -21.484 1 92.19 269 GLN A CA 1
ATOM 2045 C C . GLN A 1 269 ? -7.973 23.594 -20.188 1 92.19 269 GLN A C 1
ATOM 2047 O O . GLN A 1 269 ? -6.977 23.016 -19.75 1 92.19 269 GLN A O 1
ATOM 2052 N N . GLY A 1 270 ? -8.508 24.656 -19.609 1 91.06 270 GLY A N 1
ATOM 2053 C CA . GLY A 1 270 ? -7.996 25.125 -18.328 1 91.06 270 GLY A CA 1
ATOM 2054 C C . GLY A 1 270 ? -8.07 24.094 -17.219 1 91.06 270 GLY A C 1
ATOM 2055 O O . GLY A 1 270 ? -7.125 23.938 -16.453 1 91.06 270 GLY A O 1
ATOM 2056 N N . GLU A 1 271 ? -9.156 23.406 -17.156 1 92.38 271 GLU A N 1
ATOM 2057 C CA . GLU A 1 271 ? -9.312 22.344 -16.172 1 92.38 271 GLU A CA 1
ATOM 2058 C C . GLU A 1 271 ? -8.344 21.203 -16.453 1 92.38 271 GLU A C 1
ATOM 2060 O O . GLU A 1 271 ? -7.738 20.656 -15.516 1 92.38 271 GLU A O 1
ATOM 2065 N N . ALA A 1 272 ? -8.227 20.828 -17.688 1 94.25 272 ALA A N 1
ATOM 2066 C CA . ALA A 1 272 ? -7.32 19.75 -18.062 1 94.25 272 ALA A CA 1
ATOM 2067 C C . ALA A 1 272 ? -5.891 20.047 -17.625 1 94.25 272 ALA A C 1
ATOM 2069 O O . ALA A 1 272 ? -5.207 19.203 -17.062 1 94.25 272 ALA A O 1
ATOM 2070 N N . ASP A 1 273 ? -5.547 21.297 -17.875 1 93.81 273 ASP A N 1
ATOM 2071 C CA . ASP A 1 273 ? -4.199 21.719 -17.516 1 93.81 273 ASP A CA 1
ATOM 2072 C C . ASP A 1 273 ? -4.008 21.703 -16 1 93.81 273 ASP A C 1
ATOM 2074 O O . ASP A 1 273 ? -2.965 21.266 -15.508 1 93.81 273 ASP A O 1
ATOM 2078 N N . ALA A 1 274 ? -4.973 22.094 -15.305 1 92.88 274 ALA A N 1
ATOM 2079 C CA . ALA A 1 274 ? -4.895 22.141 -13.844 1 92.88 274 ALA A CA 1
ATOM 2080 C C . ALA A 1 274 ? -4.891 20.719 -13.258 1 92.88 274 ALA A C 1
ATOM 2082 O O . ALA A 1 274 ? -4.113 20.422 -12.352 1 92.88 274 ALA A O 1
ATOM 2083 N N . PHE A 1 275 ? -5.723 19.875 -13.789 1 94.25 275 PHE A N 1
ATOM 2084 C CA . PHE A 1 275 ? -5.84 18.5 -13.289 1 94.25 275 PHE A CA 1
ATOM 2085 C C . PHE A 1 275 ? -4.547 17.734 -13.523 1 94.25 275 PHE A C 1
ATOM 2087 O O . PHE A 1 275 ? -4.07 17.031 -12.625 1 94.25 275 PHE A O 1
ATOM 2094 N N . VAL A 1 276 ? -4 17.859 -14.688 1 95.56 276 VAL A N 1
ATOM 2095 C CA . VAL A 1 276 ? -2.824 17.062 -15.016 1 95.56 276 VAL A CA 1
ATOM 2096 C C . VAL A 1 276 ? -1.646 17.5 -14.156 1 95.56 276 VAL A C 1
ATOM 2098 O O . VAL A 1 276 ? -0.861 16.672 -13.695 1 95.56 276 VAL A O 1
ATOM 2101 N N . ALA A 1 277 ? -1.554 18.812 -13.945 1 94.06 277 ALA A N 1
ATOM 2102 C CA . ALA A 1 277 ? -0.482 19.328 -13.102 1 94.06 277 ALA A CA 1
ATOM 2103 C C . ALA A 1 277 ? -0.622 18.828 -11.664 1 94.06 277 ALA A C 1
ATOM 2105 O O . ALA A 1 277 ? 0.361 18.406 -11.047 1 94.06 277 ALA A O 1
ATOM 2106 N N . GLY A 1 278 ? -1.84 18.859 -11.172 1 94.5 278 GLY A N 1
ATOM 2107 C CA . GLY A 1 278 ? -2.096 18.391 -9.82 1 94.5 278 GLY A CA 1
ATOM 2108 C C . GLY A 1 278 ? -1.858 16.906 -9.656 1 94.5 278 GLY A C 1
ATOM 2109 O O . GLY A 1 278 ? -1.224 16.484 -8.688 1 94.5 278 GLY A O 1
ATOM 2110 N N . ARG A 1 279 ? -2.355 16.188 -10.602 1 93.94 279 ARG A N 1
ATOM 2111 C CA . ARG A 1 279 ? -2.227 14.727 -10.539 1 93.94 279 ARG A CA 1
ATOM 2112 C C . ARG A 1 279 ? -0.763 14.305 -10.617 1 93.94 279 ARG A C 1
ATOM 2114 O O . ARG A 1 279 ? -0.32 13.438 -9.859 1 93.94 279 ARG A O 1
ATOM 2121 N N . PHE A 1 280 ? -0.049 14.859 -11.492 1 94.94 280 PHE A N 1
ATOM 2122 C CA . PHE A 1 280 ? 1.358 14.516 -11.656 1 94.94 280 PHE A CA 1
ATOM 2123 C C . PHE A 1 280 ? 2.152 14.883 -10.406 1 94.94 280 PHE A C 1
ATOM 2125 O O . PHE A 1 280 ? 2.967 14.094 -9.93 1 94.94 280 PHE A O 1
ATOM 2132 N N . ARG A 1 281 ? 1.883 16.031 -9.906 1 94.44 281 ARG A N 1
ATOM 2133 C CA . ARG A 1 281 ? 2.578 16.484 -8.711 1 94.44 281 ARG A CA 1
ATOM 2134 C C . ARG A 1 281 ? 2.307 15.57 -7.527 1 94.44 281 ARG A C 1
ATOM 2136 O O . ARG A 1 281 ? 3.227 15.211 -6.789 1 94.44 281 ARG A O 1
ATOM 2143 N N . ARG A 1 282 ? 1.107 15.234 -7.363 1 93.56 282 ARG A N 1
ATOM 2144 C CA . ARG A 1 282 ? 0.71 14.391 -6.242 1 93.56 282 ARG A CA 1
ATOM 2145 C C . ARG A 1 282 ? 1.487 13.078 -6.246 1 93.56 282 ARG A C 1
ATOM 2147 O O . ARG A 1 282 ? 2 12.648 -5.207 1 93.56 282 ARG A O 1
ATOM 2154 N N . ARG A 1 283 ? 1.581 12.5 -7.348 1 92.69 283 ARG A N 1
ATOM 2155 C CA . ARG A 1 283 ? 2.277 11.219 -7.445 1 92.69 283 ARG A CA 1
ATOM 2156 C C . ARG A 1 283 ? 3.781 11.406 -7.27 1 92.69 283 ARG A C 1
ATOM 2158 O O . ARG A 1 283 ? 4.43 10.625 -6.57 1 92.69 283 ARG A O 1
ATOM 2165 N N . ALA A 1 284 ? 4.281 12.398 -7.867 1 94.12 284 ALA A N 1
ATOM 2166 C CA . ALA A 1 284 ? 5.723 12.648 -7.836 1 94.12 284 ALA A CA 1
ATOM 2167 C C . ALA A 1 284 ? 6.211 12.859 -6.41 1 94.12 284 ALA A C 1
ATOM 2169 O O . ALA A 1 284 ? 7.312 12.43 -6.055 1 94.12 284 ALA A O 1
ATOM 2170 N N . LYS A 1 285 ? 5.441 13.445 -5.637 1 93.31 285 LYS A N 1
ATOM 2171 C CA . LYS A 1 285 ? 5.832 13.773 -4.27 1 93.31 285 LYS A CA 1
ATOM 2172 C C . LYS A 1 285 ? 6.062 12.508 -3.445 1 93.31 285 LYS A C 1
ATOM 2174 O O . LYS A 1 285 ? 6.77 12.539 -2.434 1 93.31 285 LYS A O 1
ATOM 2179 N N . TYR A 1 286 ? 5.496 11.445 -3.869 1 93.06 286 TYR A N 1
ATOM 2180 C CA . TYR A 1 286 ? 5.562 10.219 -3.076 1 93.06 286 TYR A CA 1
ATOM 2181 C C . TYR A 1 286 ? 6.691 9.32 -3.557 1 93.06 286 TYR A C 1
ATOM 2183 O O . TYR A 1 286 ? 6.801 8.164 -3.131 1 93.06 286 TYR A O 1
ATOM 2191 N N . PHE A 1 287 ? 7.566 9.852 -4.344 1 96.81 287 PHE A N 1
ATOM 2192 C CA . PHE A 1 287 ? 8.734 9.086 -4.777 1 96.81 287 PHE A CA 1
ATOM 2193 C C . PHE A 1 287 ? 9.594 8.688 -3.586 1 96.81 287 PHE A C 1
ATOM 2195 O O . PHE A 1 287 ? 9.883 7.504 -3.391 1 96.81 287 PHE A O 1
ATOM 2202 N N . VAL A 1 288 ? 9.938 9.641 -2.773 1 97.44 288 VAL A N 1
ATOM 2203 C CA . VAL A 1 288 ? 10.641 9.375 -1.521 1 97.44 288 VAL A CA 1
ATOM 2204 C C . VAL A 1 288 ? 9.742 9.727 -0.339 1 97.44 288 VAL A C 1
ATOM 2206 O O . VAL A 1 288 ? 9.211 10.836 -0.262 1 97.44 288 VAL A O 1
ATOM 2209 N N . SER A 1 289 ? 9.539 8.789 0.476 1 97.5 289 SER A N 1
ATOM 2210 C CA . SER A 1 289 ? 8.711 8.984 1.66 1 97.5 289 SER A CA 1
ATOM 2211 C C . SER A 1 289 ? 9.453 8.586 2.928 1 97.5 289 SER A C 1
ATOM 2213 O O . SER A 1 289 ? 10.461 7.871 2.865 1 97.5 289 SER A O 1
ATOM 2215 N N . GLY A 1 290 ? 8.938 9.07 4.078 1 98 290 GLY A N 1
ATOM 2216 C CA . GLY A 1 290 ? 9.617 8.742 5.324 1 98 290 GLY A CA 1
ATOM 2217 C C . GLY A 1 290 ? 8.734 8.906 6.547 1 98 290 GLY A C 1
ATOM 2218 O O . GLY A 1 290 ? 7.766 9.664 6.52 1 98 290 GLY A O 1
ATOM 2219 N N . ASP A 1 291 ? 9.055 8.164 7.516 1 98.62 291 ASP A N 1
ATOM 2220 C CA . ASP A 1 291 ? 8.531 8.289 8.867 1 98.62 291 ASP A CA 1
ATOM 2221 C C . ASP A 1 291 ? 9.633 8.656 9.859 1 98.62 291 ASP A C 1
ATOM 2223 O O . ASP A 1 291 ? 10.68 8.016 9.898 1 98.62 291 ASP A O 1
ATOM 2227 N N . ILE A 1 292 ? 9.375 9.68 10.648 1 98.56 292 ILE A N 1
ATOM 2228 C CA . ILE A 1 292 ? 10.391 10.18 11.562 1 98.56 292 ILE A CA 1
ATOM 2229 C C . ILE A 1 292 ? 9.789 10.352 12.961 1 98.56 292 ILE A C 1
ATOM 2231 O O . ILE A 1 292 ? 8.719 10.938 13.109 1 98.56 292 ILE A O 1
ATOM 2235 N N . ARG A 1 293 ? 10.391 9.805 13.922 1 98.25 293 ARG A N 1
ATOM 2236 C CA . ARG A 1 293 ? 10.133 10.086 15.328 1 98.25 293 ARG A CA 1
ATOM 2237 C C . ARG A 1 293 ? 11.281 10.867 15.953 1 98.25 293 ARG A C 1
ATOM 2239 O O . ARG A 1 293 ? 12.445 10.469 15.844 1 98.25 293 ARG A O 1
ATOM 2246 N N . MET A 1 294 ? 10.977 11.992 16.625 1 96.75 294 MET A N 1
ATOM 2247 C CA . MET A 1 294 ? 12.062 12.836 17.109 1 96.75 294 MET A CA 1
ATOM 2248 C C . MET A 1 294 ? 11.68 13.492 18.438 1 96.75 294 MET A C 1
ATOM 2250 O O . MET A 1 294 ? 10.531 13.398 18.875 1 96.75 294 MET A O 1
ATOM 2254 N N . LEU A 1 295 ? 12.703 14.133 18.969 1 94.19 295 LEU A N 1
ATOM 2255 C CA . LEU A 1 295 ? 12.438 14.945 20.156 1 94.19 295 LEU A CA 1
ATOM 2256 C C . LEU A 1 295 ? 11.453 16.062 19.844 1 94.19 295 LEU A C 1
ATOM 2258 O O . LEU A 1 295 ? 11.453 16.594 18.719 1 94.19 295 LEU A O 1
ATOM 2262 N N . GLY A 1 296 ? 10.68 16.344 20.844 1 94.19 296 GLY A N 1
ATOM 2263 C CA . GLY A 1 296 ? 9.594 17.281 20.641 1 94.19 296 GLY A CA 1
ATOM 2264 C C . GLY A 1 296 ? 10.031 18.578 19.984 1 94.19 296 GLY A C 1
ATOM 2265 O O . GLY A 1 296 ? 11.008 19.203 20.422 1 94.19 296 GLY A O 1
ATOM 2266 N N . GLN A 1 297 ? 9.328 18.922 18.938 1 93 297 GLN A N 1
ATOM 2267 C CA . GLN A 1 297 ? 9.516 20.172 18.219 1 93 297 GLN A CA 1
ATOM 2268 C C . GLN A 1 297 ? 8.188 20.859 17.938 1 93 297 GLN A C 1
ATOM 2270 O O . GLN A 1 297 ? 7.531 20.594 16.938 1 93 297 GLN A O 1
ATOM 2275 N N . SER A 1 298 ? 7.855 21.828 18.797 1 93.06 298 SER A N 1
ATOM 2276 C CA . SER A 1 298 ? 6.523 22.422 18.781 1 93.06 298 SER A CA 1
ATOM 2277 C C . SER A 1 298 ? 6.316 23.281 17.531 1 93.06 298 SER A C 1
ATOM 2279 O O . SER A 1 298 ? 5.18 23.594 17.172 1 93.06 298 SER A O 1
ATOM 2281 N N . ALA A 1 299 ? 7.371 23.656 16.828 1 91.62 299 ALA A N 1
ATOM 2282 C CA . ALA A 1 299 ? 7.273 24.5 15.641 1 91.62 299 ALA A CA 1
ATOM 2283 C C . ALA A 1 299 ? 6.824 23.703 14.422 1 91.62 299 ALA A C 1
ATOM 2285 O O . ALA A 1 299 ? 6.457 24.281 13.398 1 91.62 299 ALA A O 1
ATOM 2286 N N . LEU A 1 300 ? 6.84 22.422 14.516 1 95.31 300 LEU A N 1
ATOM 2287 C CA . LEU A 1 300 ? 6.539 21.578 13.367 1 95.31 300 LEU A CA 1
ATOM 2288 C C . LEU A 1 300 ? 5.035 21.391 13.211 1 95.31 300 LEU A C 1
ATOM 2290 O O . LEU A 1 300 ? 4.316 21.234 14.203 1 95.31 300 LEU A O 1
ATOM 2294 N N . ARG A 1 301 ? 4.582 21.469 12.055 1 96.25 301 ARG A N 1
ATOM 2295 C CA . ARG A 1 301 ? 3.221 21.188 11.609 1 96.25 301 ARG A CA 1
ATOM 2296 C C . ARG A 1 301 ? 3.197 20.75 10.148 1 96.25 301 ARG A C 1
ATOM 2298 O O . ARG A 1 301 ? 4.184 20.906 9.43 1 96.25 301 ARG A O 1
ATOM 2305 N N . SER A 1 302 ? 2.086 20.219 9.766 1 97.31 302 SER A N 1
ATOM 2306 C CA . SER A 1 302 ? 1.958 19.828 8.367 1 97.31 302 SER A CA 1
ATOM 2307 C C . SER A 1 302 ? 2.076 21.031 7.445 1 97.31 302 SER A C 1
ATOM 2309 O O . SER A 1 302 ? 1.549 22.109 7.75 1 97.31 302 SER A O 1
ATOM 2311 N N . GLY A 1 303 ? 2.729 20.859 6.363 1 96.31 303 GLY A N 1
ATOM 2312 C CA . GLY A 1 303 ? 2.986 21.938 5.434 1 96.31 303 GLY A CA 1
ATOM 2313 C C . GLY A 1 303 ? 4.379 22.531 5.566 1 96.31 303 GLY A C 1
ATOM 2314 O O . GLY A 1 303 ? 4.93 23.062 4.605 1 96.31 303 GLY A O 1
ATOM 2315 N N . ARG A 1 304 ? 4.914 22.422 6.73 1 96.81 304 ARG A N 1
ATOM 2316 C CA . ARG A 1 304 ? 6.301 22.828 6.945 1 96.81 304 ARG A CA 1
ATOM 2317 C C . ARG A 1 304 ? 7.266 21.875 6.246 1 96.81 304 ARG A C 1
ATOM 2319 O O . ARG A 1 304 ? 6.863 20.828 5.758 1 96.81 304 ARG A O 1
ATOM 2326 N N . GLU A 1 305 ? 8.5 22.359 6.129 1 98 305 GLU A N 1
ATOM 2327 C CA . GLU A 1 305 ? 9.547 21.5 5.586 1 98 305 GLU A CA 1
ATOM 2328 C C . GLU A 1 305 ? 10.633 21.219 6.625 1 98 305 GLU A C 1
ATOM 2330 O O . GLU A 1 305 ? 10.812 22 7.562 1 98 305 GLU A O 1
ATOM 2335 N N . ILE A 1 306 ? 11.234 20.094 6.492 1 98.31 306 ILE A N 1
ATOM 2336 C CA . ILE A 1 306 ? 12.406 19.766 7.301 1 98.31 306 ILE A CA 1
ATOM 2337 C C . ILE A 1 306 ? 13.625 19.578 6.398 1 98.31 306 ILE A C 1
ATOM 2339 O O . ILE A 1 306 ? 13.484 19.266 5.215 1 98.31 306 ILE A O 1
ATOM 2343 N N . GLU A 1 307 ? 14.75 19.891 6.941 1 98.06 307 GLU A N 1
ATOM 2344 C CA . GLU A 1 307 ? 16.031 19.562 6.312 1 98.06 307 GLU A CA 1
ATOM 2345 C C . GLU A 1 307 ? 16.672 18.359 6.973 1 98.06 307 GLU A C 1
ATOM 2347 O O . GLU A 1 307 ? 17.141 18.438 8.109 1 98.06 307 GLU A O 1
ATOM 2352 N N . LEU A 1 308 ? 16.656 17.297 6.246 1 97.06 308 LEU A N 1
ATOM 2353 C CA . LEU A 1 308 ? 17.172 16.031 6.797 1 97.06 308 LEU A CA 1
ATOM 2354 C C . LEU A 1 308 ? 18.656 15.898 6.543 1 97.06 308 LEU A C 1
ATOM 2356 O O . LEU A 1 308 ? 19.109 15.961 5.398 1 97.06 308 LEU A O 1
ATOM 2360 N N . ALA A 1 309 ? 19.375 15.75 7.613 1 94.5 309 ALA A N 1
ATOM 2361 C CA . ALA A 1 309 ? 20.828 15.523 7.574 1 94.5 309 ALA A CA 1
ATOM 2362 C C . ALA A 1 309 ? 21.203 14.242 8.305 1 94.5 309 ALA A C 1
ATOM 2364 O O . ALA A 1 309 ? 20.344 13.594 8.914 1 94.5 309 ALA A O 1
ATOM 2365 N N . GLY A 1 310 ? 22.438 13.766 8.141 1 89.94 310 GLY A N 1
ATOM 2366 C CA . GLY A 1 310 ? 22.922 12.602 8.867 1 89.94 310 GLY A CA 1
ATOM 2367 C C . GLY A 1 310 ? 22.469 11.289 8.258 1 89.94 310 GLY A C 1
ATOM 2368 O O . GLY A 1 310 ? 22.5 10.242 8.914 1 89.94 310 GLY A O 1
ATOM 2369 N N . VAL A 1 311 ? 21.875 11.328 7.102 1 90.69 311 VAL A N 1
ATOM 2370 C CA . VAL A 1 311 ? 21.469 10.133 6.359 1 90.69 311 VAL A CA 1
ATOM 2371 C C . VAL A 1 311 ? 22.281 10.016 5.078 1 90.69 311 VAL A C 1
ATOM 2373 O O . VAL A 1 311 ? 23.203 10.812 4.844 1 90.69 311 VAL A O 1
ATOM 2376 N N . SER A 1 312 ? 22 8.977 4.285 1 90.12 312 SER A N 1
ATOM 2377 C CA . SER A 1 312 ? 22.75 8.781 3.043 1 90.12 312 SER A CA 1
ATOM 2378 C C . SER A 1 312 ? 22.609 9.992 2.121 1 90.12 312 SER A C 1
ATOM 2380 O O . SER A 1 312 ? 21.594 10.703 2.174 1 90.12 312 SER A O 1
ATOM 2382 N N . GLY A 1 313 ? 23.609 10.227 1.278 1 90.88 313 GLY A N 1
ATOM 2383 C CA . GLY A 1 313 ? 23.609 11.344 0.355 1 90.88 313 GLY A CA 1
ATOM 2384 C C . GLY A 1 313 ? 22.422 11.344 -0.591 1 90.88 313 GLY A C 1
ATOM 2385 O O . GLY A 1 313 ? 21.906 12.406 -0.936 1 90.88 313 GLY A O 1
ATOM 2386 N N . ARG A 1 314 ? 21.969 10.203 -0.928 1 91.75 314 ARG A N 1
ATOM 2387 C CA . ARG A 1 314 ? 20.891 10.086 -1.902 1 91.75 314 ARG A CA 1
ATOM 2388 C C . ARG A 1 314 ? 19.562 10.531 -1.299 1 91.75 314 ARG A C 1
ATOM 2390 O O . ARG A 1 314 ? 18.641 10.93 -2.021 1 91.75 314 ARG A O 1
ATOM 2397 N N . LEU A 1 315 ? 19.5 10.43 0.052 1 94.06 315 LEU A N 1
ATOM 2398 C CA . LEU A 1 315 ? 18.219 10.695 0.678 1 94.06 315 LEU A CA 1
ATOM 2399 C C . LEU A 1 315 ? 18.266 11.977 1.508 1 94.06 315 LEU A C 1
ATOM 2401 O O . LEU A 1 315 ? 17.25 12.398 2.064 1 94.06 315 LEU A O 1
ATOM 2405 N N . ARG A 1 316 ? 19.391 12.617 1.54 1 94.31 316 ARG A N 1
ATOM 2406 C CA . ARG A 1 316 ? 19.516 13.906 2.221 1 94.31 316 ARG A CA 1
ATOM 2407 C C . ARG A 1 316 ? 18.781 15 1.463 1 94.31 316 ARG A C 1
ATOM 2409 O O . ARG A 1 316 ? 18.734 14.992 0.231 1 94.31 316 ARG A O 1
ATOM 2416 N N . GLY A 1 317 ? 18.234 15.938 2.287 1 95.19 317 GLY A N 1
ATOM 2417 C CA . GLY A 1 317 ? 17.625 17.078 1.636 1 95.19 317 GLY A CA 1
ATOM 2418 C C . GLY A 1 317 ? 16.375 17.562 2.352 1 95.19 317 GLY A C 1
ATOM 2419 O O . GLY A 1 317 ? 16.188 17.281 3.537 1 95.19 317 GLY A O 1
ATOM 2420 N N . THR A 1 318 ? 15.648 18.375 1.602 1 96.88 318 THR A N 1
ATOM 2421 C CA . THR A 1 318 ? 14.453 19 2.162 1 96.88 318 THR A CA 1
ATOM 2422 C C . THR A 1 318 ? 13.219 18.141 1.891 1 96.88 318 THR A C 1
ATOM 2424 O O . THR A 1 318 ? 13.008 17.688 0.766 1 96.88 318 THR A O 1
ATOM 2427 N N . TYR A 1 319 ? 12.461 17.859 2.889 1 98.06 319 TYR A N 1
ATOM 2428 C CA . TYR A 1 319 ? 11.227 17.094 2.811 1 98.06 319 TYR A CA 1
ATOM 2429 C C . TYR A 1 319 ? 10.031 17.922 3.271 1 98.06 319 TYR A C 1
ATOM 2431 O O . TYR A 1 319 ? 10.156 18.734 4.195 1 98.06 319 TYR A O 1
ATOM 2439 N N . GLN A 1 320 ? 8.953 17.75 2.682 1 97.62 320 GLN A N 1
ATOM 2440 C CA . GLN A 1 320 ? 7.707 18.359 3.145 1 97.62 320 GLN A CA 1
ATOM 2441 C C . GLN A 1 320 ? 7.027 17.484 4.199 1 97.62 320 GLN A C 1
ATOM 2443 O O . GLN A 1 320 ? 6.934 16.266 4.039 1 97.62 320 GLN A O 1
ATOM 2448 N N . VAL A 1 321 ? 6.57 18.094 5.262 1 98.56 321 VAL A N 1
ATOM 2449 C CA . VAL A 1 321 ? 5.801 17.391 6.281 1 98.56 321 VAL A CA 1
ATOM 2450 C C . VAL A 1 321 ? 4.344 17.266 5.84 1 98.56 321 VAL A C 1
ATOM 2452 O O . VAL A 1 321 ? 3.66 18.281 5.664 1 98.56 321 VAL A O 1
ATOM 2455 N N . VAL A 1 322 ? 3.887 16.047 5.684 1 98.06 322 VAL A N 1
ATOM 2456 C CA . VAL A 1 322 ? 2.52 15.867 5.199 1 98.06 322 VAL A CA 1
ATOM 2457 C C . VAL A 1 322 ? 1.622 15.398 6.344 1 98.06 322 VAL A C 1
ATOM 2459 O O . VAL A 1 322 ? 0.396 15.391 6.215 1 98.06 322 VAL A O 1
ATOM 2462 N N . HIS A 1 323 ? 2.193 14.992 7.375 1 98.62 323 HIS A N 1
ATOM 2463 C CA . HIS A 1 323 ? 1.48 1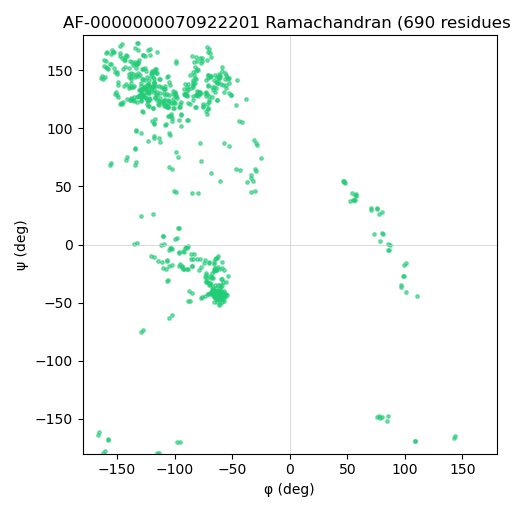4.641 8.594 1 98.62 323 HIS A CA 1
ATOM 2464 C C . HIS A 1 323 ? 2.354 14.867 9.828 1 98.62 323 HIS A C 1
ATOM 2466 O O . HIS A 1 323 ? 3.51 14.438 9.859 1 98.62 323 HIS A O 1
ATOM 2472 N N . CYS A 1 324 ? 1.821 15.516 10.781 1 98.62 324 CYS A N 1
ATOM 2473 C CA . CYS A 1 324 ? 2.557 15.812 12.008 1 98.62 324 CYS A CA 1
ATOM 2474 C C . CYS A 1 324 ? 1.757 15.398 13.234 1 98.62 324 CYS A C 1
ATOM 2476 O O . CYS A 1 324 ? 0.575 15.727 13.352 1 98.62 324 CYS A O 1
ATOM 2478 N N . VAL A 1 325 ? 2.404 14.68 14.086 1 98.69 325 VAL A N 1
ATOM 2479 C CA . VAL A 1 325 ? 1.783 14.273 15.344 1 98.69 325 VAL A CA 1
ATOM 2480 C C . VAL A 1 325 ? 2.625 14.766 16.516 1 98.69 325 VAL A C 1
ATOM 2482 O O . VAL A 1 325 ? 3.834 14.531 16.562 1 98.69 325 VAL A O 1
ATOM 2485 N N . HIS A 1 326 ? 2.025 15.453 17.406 1 97.5 326 HIS A N 1
ATOM 2486 C CA . HIS A 1 326 ? 2.629 15.766 18.688 1 97.5 326 HIS A CA 1
ATOM 2487 C C . HIS A 1 326 ? 2.111 14.828 19.781 1 97.5 326 HIS A C 1
ATOM 2489 O O . HIS A 1 326 ? 0.9 14.711 19.969 1 97.5 326 HIS A O 1
ATOM 2495 N N . ARG A 1 327 ? 3.055 14.266 20.453 1 97.56 327 ARG A N 1
ATOM 2496 C CA . ARG A 1 327 ? 2.693 13.305 21.5 1 97.56 327 ARG A CA 1
ATOM 2497 C C . ARG A 1 327 ? 3.365 13.656 22.812 1 97.56 327 ARG A C 1
ATOM 2499 O O . ARG A 1 327 ? 4.535 14.047 22.844 1 97.56 327 ARG A O 1
ATOM 2506 N N . PHE A 1 328 ? 2.613 13.438 23.906 1 96.44 328 PHE A N 1
ATOM 2507 C CA . PHE A 1 328 ? 3.135 13.57 25.266 1 96.44 328 PHE A CA 1
ATOM 2508 C C . PHE A 1 328 ? 2.609 12.453 26.156 1 96.44 328 PHE A C 1
ATOM 2510 O O . PHE A 1 328 ? 1.429 12.109 26.094 1 96.44 328 PHE A O 1
ATOM 2517 N N . ASP A 1 329 ? 3.443 11.953 26.844 1 95.38 329 ASP A N 1
ATOM 2518 C CA . ASP A 1 329 ? 3.033 11.109 27.969 1 95.38 329 ASP A CA 1
ATOM 2519 C C . ASP A 1 329 ? 4.02 11.227 29.125 1 95.38 329 ASP A C 1
ATOM 2521 O O . ASP A 1 329 ? 5.129 11.727 28.953 1 95.38 329 ASP A O 1
ATOM 2525 N N . ASN A 1 330 ? 3.562 10.805 30.281 1 92.75 330 ASN A N 1
ATOM 2526 C CA . ASN A 1 330 ? 4.367 10.969 31.484 1 92.75 330 ASN A CA 1
ATOM 2527 C C . ASN A 1 330 ? 5.637 10.125 31.438 1 92.75 330 ASN A C 1
ATOM 2529 O O . ASN A 1 330 ? 6.637 10.453 32.062 1 92.75 330 ASN A O 1
ATOM 2533 N N . ALA A 1 331 ? 5.641 9.125 30.688 1 90.56 331 ALA A N 1
ATOM 2534 C CA . ALA A 1 331 ? 6.781 8.211 30.641 1 90.56 331 ALA A CA 1
ATOM 2535 C C . ALA A 1 331 ? 7.812 8.672 29.609 1 90.56 331 ALA A C 1
ATOM 2537 O O . ALA A 1 331 ? 8.977 8.883 29.953 1 90.56 331 ALA A O 1
ATOM 2538 N N . ALA A 1 332 ? 7.457 9.008 28.391 1 90.25 332 ALA A N 1
ATOM 2539 C CA . ALA A 1 332 ? 8.359 9.297 27.281 1 90.25 332 ALA A CA 1
ATOM 2540 C C . ALA A 1 332 ? 8.586 10.797 27.141 1 90.25 332 ALA A C 1
ATOM 2542 O O . ALA A 1 332 ? 9.555 11.227 26.5 1 90.25 332 ALA A O 1
ATOM 2543 N N . GLY A 1 333 ? 7.664 11.562 27.75 1 93.56 333 GLY A N 1
ATOM 2544 C CA . GLY A 1 333 ? 7.746 13.008 27.578 1 93.56 333 GLY A CA 1
ATOM 2545 C C . GLY A 1 333 ? 7.164 13.469 26.25 1 93.56 333 GLY A C 1
ATOM 2546 O O . GLY A 1 333 ? 6.16 12.93 25.781 1 93.56 333 GLY A O 1
ATOM 2547 N N . TYR A 1 334 ? 7.695 14.531 25.688 1 94.94 334 TYR A N 1
ATOM 2548 C CA . TYR A 1 334 ? 7.18 15.18 24.484 1 94.94 334 TYR A CA 1
ATOM 2549 C C . TYR A 1 334 ? 7.977 14.75 23.25 1 94.94 334 TYR A C 1
ATOM 2551 O O . TYR A 1 334 ? 9.195 14.938 23.203 1 94.94 334 TYR A O 1
ATOM 2559 N N . GLU A 1 335 ? 7.246 14.172 22.281 1 96.25 335 GLU A N 1
ATOM 2560 C CA . GLU A 1 335 ? 7.84 13.742 21.016 1 96.25 335 GLU A CA 1
ATOM 2561 C C . GLU A 1 335 ? 7.023 14.234 19.828 1 96.25 335 GLU A C 1
ATOM 2563 O O . GLU A 1 335 ? 5.836 14.547 19.969 1 96.25 335 GLU A O 1
ATOM 2568 N N . THR A 1 336 ? 7.652 14.336 18.719 1 97 336 THR A N 1
ATOM 2569 C CA . THR A 1 336 ? 7.016 14.695 17.453 1 97 336 THR A CA 1
ATOM 2570 C C . THR A 1 336 ? 7.238 13.602 16.406 1 97 336 THR A C 1
ATOM 2572 O O . THR A 1 336 ? 8.352 13.086 16.266 1 97 336 THR A O 1
ATOM 2575 N N . GLU A 1 337 ? 6.176 13.227 15.797 1 98.62 337 GLU A N 1
ATOM 2576 C CA . GLU A 1 337 ? 6.23 12.25 14.719 1 98.62 337 GLU A CA 1
ATOM 2577 C C . GLU A 1 337 ? 5.836 12.875 13.383 1 98.62 337 GLU A C 1
ATOM 2579 O O . GLU A 1 337 ? 4.848 13.602 13.305 1 98.62 337 GLU A O 1
ATOM 2584 N N . LEU A 1 338 ? 6.605 12.531 12.367 1 98.81 338 LEU A N 1
ATOM 2585 C CA . LEU A 1 338 ? 6.383 13.148 11.062 1 98.81 338 LEU A CA 1
ATOM 2586 C C . LEU A 1 338 ? 6.273 12.094 9.969 1 98.81 338 LEU A C 1
ATOM 2588 O O . LEU A 1 338 ? 7.004 11.109 9.977 1 98.81 338 LEU A O 1
ATOM 2592 N N . ARG A 1 339 ? 5.332 12.266 9.094 1 98.69 339 ARG A N 1
ATOM 2593 C CA . ARG A 1 339 ? 5.383 11.688 7.754 1 98.69 339 ARG A CA 1
ATOM 2594 C C . ARG A 1 339 ? 5.84 12.711 6.727 1 98.69 339 ARG A C 1
ATOM 2596 O O . ARG A 1 339 ? 5.328 13.836 6.695 1 98.69 339 ARG A O 1
ATOM 2603 N N . VAL A 1 340 ? 6.824 12.312 5.918 1 98.69 340 VAL A N 1
ATOM 2604 C CA . VAL A 1 340 ? 7.426 13.305 5.031 1 98.69 340 VAL A CA 1
ATOM 2605 C C . VAL A 1 340 ? 7.559 12.719 3.625 1 98.69 340 VAL A C 1
ATOM 2607 O O . VAL A 1 340 ? 7.547 11.5 3.447 1 98.69 340 VAL A O 1
ATOM 2610 N N . HIS A 1 341 ? 7.633 13.617 2.633 1 97.19 341 HIS A N 1
ATOM 2611 C CA . HIS A 1 341 ? 7.859 13.18 1.262 1 97.19 341 HIS A CA 1
ATOM 2612 C C . HIS A 1 341 ? 8.742 14.164 0.502 1 97.19 341 HIS A C 1
ATOM 2614 O O . HIS A 1 341 ? 8.906 15.312 0.926 1 97.19 341 HIS A O 1
ATOM 2620 N N . ARG A 1 342 ? 9.336 13.734 -0.5 1 96 342 ARG A N 1
ATOM 2621 C CA . ARG A 1 342 ? 10.055 14.547 -1.472 1 96 342 ARG A CA 1
ATOM 2622 C C . ARG A 1 342 ? 10.031 13.906 -2.854 1 96 342 ARG A C 1
ATOM 2624 O O . ARG A 1 342 ? 10.039 12.68 -2.973 1 96 342 ARG A O 1
ATOM 2631 N N . PRO A 1 343 ? 10 14.734 -3.893 1 95.31 343 PRO A N 1
ATOM 2632 C CA . PRO A 1 343 ? 9.766 14.211 -5.238 1 95.31 343 PRO A CA 1
ATOM 2633 C C . PRO A 1 343 ? 11.055 13.797 -5.941 1 95.31 343 PRO A C 1
ATOM 2635 O O . PRO A 1 343 ? 11.023 13.359 -7.094 1 95.31 343 PRO A O 1
ATOM 2638 N N . ASP A 1 344 ? 12.188 13.977 -5.293 1 94.62 344 ASP A N 1
ATOM 2639 C CA . ASP A 1 344 ? 13.461 13.703 -5.953 1 94.62 344 ASP A CA 1
ATOM 2640 C C . ASP A 1 344 ? 14.453 13.07 -4.988 1 94.62 344 ASP A C 1
ATOM 2642 O O . ASP A 1 344 ? 14.203 13 -3.783 1 94.62 344 ASP A O 1
ATOM 2646 N N . TRP A 1 345 ? 15.453 12.5 -5.477 1 92 345 TRP A N 1
ATOM 2647 C CA . TRP A 1 345 ? 16.594 12.047 -4.68 1 92 345 TRP A CA 1
ATOM 2648 C C . TRP A 1 345 ? 17.906 12.43 -5.336 1 92 345 TRP A C 1
ATOM 2650 O O . TRP A 1 345 ? 17.922 12.953 -6.453 1 92 345 TRP A O 1
ATOM 2660 N N . ASN A 1 346 ? 18.984 12.258 -4.566 1 90.12 346 ASN A N 1
ATOM 2661 C CA . ASN A 1 346 ? 20.297 12.68 -5.039 1 90.12 346 ASN A CA 1
ATOM 2662 C C . ASN A 1 346 ? 21.062 11.523 -5.668 1 90.12 346 ASN A C 1
ATOM 2664 O O . ASN A 1 346 ? 21.312 10.508 -5.016 1 90.12 346 ASN A O 1
ATOM 2668 N N . ASP A 1 347 ? 21.375 11.633 -6.895 1 82.62 347 ASP A N 1
ATOM 2669 C CA . ASP A 1 347 ? 22.125 10.586 -7.574 1 82.62 347 ASP A CA 1
ATOM 2670 C C . ASP A 1 347 ? 23.562 10.5 -7.039 1 82.62 347 ASP A C 1
ATOM 2672 O O . ASP A 1 347 ? 24.141 11.516 -6.652 1 82.62 347 ASP A O 1
ATOM 2676 N N . MET B 1 1 ? 27.906 -40.969 12.867 1 24.75 1 MET B N 1
ATOM 2677 C CA . MET B 1 1 ? 27.609 -39.656 13.406 1 24.75 1 MET B CA 1
ATOM 2678 C C . MET B 1 1 ? 27.656 -38.594 12.312 1 24.75 1 MET B C 1
ATOM 2680 O O . MET B 1 1 ? 28.75 -38.188 11.883 1 24.75 1 MET B O 1
ATOM 2684 N N . HIS B 1 2 ? 26.844 -38.719 11.227 1 27.62 2 HIS B N 1
ATOM 2685 C CA . HIS B 1 2 ? 26.891 -37.969 9.977 1 27.62 2 HIS B CA 1
ATOM 2686 C C . HIS B 1 2 ? 26.875 -36.469 10.242 1 27.62 2 HIS B C 1
ATOM 2688 O O . HIS B 1 2 ? 26.031 -35.969 11 1 27.62 2 HIS B O 1
ATOM 2694 N N . ASP B 1 3 ? 28.047 -35.875 10.508 1 31.88 3 ASP B N 1
ATOM 2695 C CA . ASP B 1 3 ? 28.344 -34.438 10.562 1 31.88 3 ASP B CA 1
ATOM 2696 C C . ASP B 1 3 ? 27.453 -33.656 9.609 1 31.88 3 ASP B C 1
ATOM 2698 O O . ASP B 1 3 ? 27.719 -33.625 8.398 1 31.88 3 ASP B O 1
ATOM 2702 N N . THR B 1 4 ? 26.203 -33.938 9.625 1 36.84 4 THR B N 1
ATOM 2703 C CA . THR B 1 4 ? 25.281 -33.188 8.773 1 36.84 4 THR B CA 1
ATOM 2704 C C . THR B 1 4 ? 25.578 -31.688 8.812 1 36.84 4 THR B C 1
ATOM 2706 O O . THR B 1 4 ? 25.391 -31.047 9.844 1 36.84 4 THR B O 1
ATOM 2709 N N . ALA B 1 5 ? 26.75 -31.375 8.336 1 35.12 5 ALA B N 1
ATOM 2710 C CA . ALA B 1 5 ? 27.141 -29.984 8.086 1 35.12 5 ALA B CA 1
ATOM 2711 C C . ALA B 1 5 ? 25.922 -29.094 7.859 1 35.12 5 ALA B C 1
ATOM 2713 O O . ALA B 1 5 ? 25.188 -29.297 6.895 1 35.12 5 ALA B O 1
ATOM 2714 N N . PHE B 1 6 ? 25.203 -28.766 8.867 1 42.69 6 PHE B N 1
ATOM 2715 C CA . PHE B 1 6 ? 24.203 -27.703 8.75 1 42.69 6 PHE B CA 1
ATOM 2716 C C . PHE B 1 6 ? 24.672 -26.625 7.781 1 42.69 6 PHE B C 1
ATOM 2718 O O . PHE B 1 6 ? 25.656 -25.938 8.039 1 42.69 6 PHE B O 1
ATOM 2725 N N . ALA B 1 7 ? 24.922 -26.922 6.551 1 43.94 7 ALA B N 1
ATOM 2726 C CA . ALA B 1 7 ? 25.266 -25.969 5.504 1 43.94 7 ALA B CA 1
ATOM 2727 C C . ALA B 1 7 ? 24.578 -24.625 5.746 1 43.94 7 ALA B C 1
ATOM 2729 O O . ALA B 1 7 ? 23.359 -24.5 5.605 1 43.94 7 ALA B O 1
ATOM 2730 N N . SER B 1 8 ? 24.734 -24 6.887 1 54.38 8 SER B N 1
ATOM 2731 C CA . SER B 1 8 ? 24.312 -22.625 7.164 1 54.38 8 SER B CA 1
ATOM 2732 C C . SER B 1 8 ? 24.438 -21.75 5.926 1 54.38 8 SER B C 1
ATOM 2734 O O . SER B 1 8 ? 25.484 -21.156 5.684 1 54.38 8 SER B O 1
ATOM 2736 N N . SER B 1 9 ? 23.781 -22.062 4.742 1 78.25 9 SER B N 1
ATOM 2737 C CA . SER B 1 9 ? 24.156 -21.516 3.441 1 78.25 9 SER B CA 1
ATOM 2738 C C . SER B 1 9 ? 23.656 -20.078 3.279 1 78.25 9 SER B C 1
ATOM 2740 O O . SER B 1 9 ? 22.438 -19.844 3.27 1 78.25 9 SER B O 1
ATOM 2742 N N . ARG B 1 10 ? 24.453 -19.219 3.719 1 88.19 10 ARG B N 1
ATOM 2743 C CA . ARG B 1 10 ? 24.266 -17.797 3.463 1 88.19 10 ARG B CA 1
ATOM 2744 C C . ARG B 1 10 ? 24.109 -17.516 1.973 1 88.19 10 ARG B C 1
ATOM 2746 O O . ARG B 1 10 ? 24.875 -18.031 1.152 1 88.19 10 ARG B O 1
ATOM 2753 N N . PRO B 1 11 ? 23.125 -16.797 1.65 1 94.38 11 PRO B N 1
ATOM 2754 C CA . PRO B 1 11 ? 22.859 -16.531 0.236 1 94.38 11 PRO B CA 1
ATOM 2755 C C . PRO B 1 11 ? 23.984 -15.719 -0.429 1 94.38 11 PRO B C 1
ATOM 2757 O O . PRO B 1 11 ? 24.562 -14.836 0.199 1 94.38 11 PRO B O 1
ATOM 2760 N N . ARG B 1 12 ? 24.266 -16.078 -1.579 1 94.75 12 ARG B N 1
ATOM 2761 C CA . ARG B 1 12 ? 25.141 -15.266 -2.42 1 94.75 12 ARG B CA 1
ATOM 2762 C C . ARG B 1 12 ? 24.344 -14.203 -3.17 1 94.75 12 ARG B C 1
ATOM 2764 O O . ARG B 1 12 ? 23.219 -14.461 -3.605 1 94.75 12 ARG B O 1
ATOM 2771 N N . ILE B 1 13 ? 25 -13.07 -3.34 1 96.5 13 ILE B N 1
ATOM 2772 C CA . ILE B 1 13 ? 24.344 -11.938 -3.979 1 96.5 13 ILE B CA 1
ATOM 2773 C C . ILE B 1 13 ? 25.188 -11.438 -5.152 1 96.5 13 ILE B C 1
ATOM 2775 O O . ILE B 1 13 ? 26.391 -11.211 -5.008 1 96.5 13 ILE B O 1
ATOM 2779 N N . ARG B 1 14 ? 24.547 -11.359 -6.246 1 96.88 14 ARG B N 1
ATOM 2780 C CA . ARG B 1 14 ? 25.156 -10.719 -7.41 1 96.88 14 ARG B CA 1
ATOM 2781 C C . ARG B 1 14 ? 24.359 -9.492 -7.836 1 96.88 14 ARG B C 1
ATOM 2783 O O . ARG B 1 14 ? 23.125 -9.5 -7.816 1 96.88 14 ARG B O 1
ATOM 2790 N N . VAL B 1 15 ? 25.078 -8.461 -8.195 1 97.38 15 VAL B N 1
ATOM 2791 C CA . VAL B 1 15 ? 24.484 -7.242 -8.727 1 97.38 15 VAL B CA 1
ATOM 2792 C C . VAL B 1 15 ? 25.078 -6.934 -10.094 1 97.38 15 VAL B C 1
ATOM 2794 O O . VAL B 1 15 ? 26.312 -6.875 -10.25 1 97.38 15 VAL B O 1
ATOM 2797 N N . ALA B 1 16 ? 24.219 -6.805 -11.055 1 95.19 16 ALA B N 1
ATOM 2798 C CA . ALA B 1 16 ? 24.656 -6.566 -12.43 1 95.19 16 ALA B CA 1
ATOM 2799 C C . ALA B 1 16 ? 25.688 -7.594 -12.867 1 95.19 16 ALA B C 1
ATOM 2801 O O . ALA B 1 16 ? 26.719 -7.238 -13.438 1 95.19 16 ALA B O 1
ATOM 2802 N N . GLY B 1 17 ? 25.5 -8.766 -12.445 1 93.19 17 GLY B N 1
ATOM 2803 C CA . GLY B 1 17 ? 26.328 -9.883 -12.883 1 93.19 17 GLY B CA 1
ATOM 2804 C C . GLY B 1 17 ? 27.594 -10.039 -12.055 1 93.19 17 GLY B C 1
ATOM 2805 O O . GLY B 1 17 ? 28.312 -11.023 -12.203 1 93.19 17 GLY B O 1
ATOM 2806 N N . GLU B 1 18 ? 27.781 -9.07 -11.148 1 95.38 18 GLU B N 1
ATOM 2807 C CA . GLU B 1 18 ? 29 -9.102 -10.359 1 95.38 18 GLU B CA 1
ATOM 2808 C C . GLU B 1 18 ? 28.734 -9.586 -8.938 1 95.38 18 GLU B C 1
ATOM 2810 O O . GLU B 1 18 ? 27.781 -9.141 -8.297 1 95.38 18 GLU B O 1
ATOM 2815 N N . ALA B 1 19 ? 29.656 -10.438 -8.516 1 95.5 19 ALA B N 1
ATOM 2816 C CA . ALA B 1 19 ? 29.531 -10.938 -7.148 1 95.5 19 ALA B CA 1
ATOM 2817 C C . ALA B 1 19 ? 29.766 -9.828 -6.129 1 95.5 19 ALA B C 1
ATOM 2819 O O . ALA B 1 19 ? 30.75 -9.094 -6.223 1 95.5 19 ALA B O 1
ATOM 2820 N N . ARG B 1 20 ? 28.844 -9.703 -5.277 1 95.44 20 ARG B N 1
ATOM 2821 C CA . ARG B 1 20 ? 28.938 -8.688 -4.234 1 95.44 20 ARG B CA 1
ATOM 2822 C C . ARG B 1 20 ? 29.094 -9.328 -2.857 1 95.44 20 ARG B C 1
ATOM 2824 O O . ARG B 1 20 ? 28.125 -9.43 -2.104 1 95.44 20 ARG B O 1
ATOM 2831 N N . ARG B 1 21 ? 30.344 -9.586 -2.471 1 93.38 21 ARG B N 1
ATOM 2832 C CA . ARG B 1 21 ? 30.656 -10.211 -1.191 1 93.38 21 ARG B CA 1
ATOM 2833 C C . ARG B 1 21 ? 30.344 -9.273 -0.03 1 93.38 21 ARG B C 1
ATOM 2835 O O . ARG B 1 21 ? 29.953 -9.719 1.052 1 93.38 21 ARG B O 1
ATOM 2842 N N . ASP B 1 22 ? 30.562 -8.023 -0.289 1 92.38 22 ASP B N 1
ATOM 2843 C CA . ASP B 1 22 ? 30.266 -7.035 0.741 1 92.38 22 ASP B CA 1
ATOM 2844 C C . ASP B 1 22 ? 28.797 -7.078 1.141 1 92.38 22 ASP B C 1
ATOM 2846 O O . ASP B 1 22 ? 28.453 -7.008 2.326 1 92.38 22 ASP B O 1
ATOM 2850 N N . LEU B 1 23 ? 27.953 -7.242 0.151 1 94.56 23 LEU B N 1
ATOM 2851 C CA . LEU B 1 23 ? 26.531 -7.371 0.441 1 94.56 23 LEU B CA 1
ATOM 2852 C C . LEU B 1 23 ? 26.234 -8.68 1.168 1 94.56 23 LEU B C 1
ATOM 2854 O O . LEU B 1 23 ? 25.422 -8.711 2.098 1 94.56 23 LEU B O 1
ATOM 2858 N N . GLN B 1 24 ? 26.859 -9.734 0.758 1 93.44 24 GLN B N 1
ATOM 2859 C CA . GLN B 1 24 ? 26.672 -11.039 1.399 1 93.44 24 GLN B CA 1
ATOM 2860 C C . GLN B 1 24 ? 27.031 -10.969 2.881 1 93.44 24 GLN B C 1
ATOM 2862 O O . GLN B 1 24 ? 26.297 -11.477 3.727 1 93.44 24 GLN B O 1
ATOM 2867 N N . ASP B 1 25 ? 28.109 -10.289 3.184 1 92.31 25 ASP B N 1
ATOM 2868 C CA . ASP B 1 25 ? 28.594 -10.18 4.559 1 92.31 25 ASP B CA 1
ATOM 2869 C C . ASP B 1 25 ? 27.656 -9.305 5.395 1 92.31 25 ASP B C 1
ATOM 2871 O O . ASP B 1 25 ? 27.453 -9.562 6.582 1 92.31 25 ASP B O 1
ATOM 2875 N N . ALA B 1 26 ? 27.094 -8.289 4.758 1 93.75 26 ALA B N 1
ATOM 2876 C CA . ALA B 1 26 ? 26.266 -7.316 5.469 1 93.75 26 ALA B CA 1
ATOM 2877 C C . ALA B 1 26 ? 24.844 -7.832 5.633 1 93.75 26 ALA B C 1
ATOM 2879 O O . ALA B 1 26 ? 24.062 -7.266 6.395 1 93.75 26 ALA B O 1
ATOM 2880 N N . LEU B 1 27 ? 24.469 -8.969 5 1 95.81 27 LEU B N 1
ATOM 2881 C CA . LEU B 1 27 ? 23.109 -9.461 4.973 1 95.81 27 LEU B CA 1
ATOM 2882 C C . LEU B 1 27 ? 22.688 -9.977 6.344 1 95.81 27 LEU B C 1
ATOM 2884 O O . LEU B 1 27 ? 23.328 -10.859 6.91 1 95.81 27 LEU B O 1
ATOM 2888 N N . SER B 1 28 ? 21.625 -9.406 6.844 1 95.06 28 SER B N 1
ATOM 2889 C CA . SER B 1 28 ? 21.125 -9.844 8.141 1 95.06 28 SER B CA 1
ATOM 2890 C C . SER B 1 28 ? 19.859 -10.688 7.98 1 95.06 28 SER B C 1
ATOM 2892 O O . SER B 1 28 ? 19.578 -11.555 8.812 1 95.06 28 SER B O 1
ATOM 2894 N N . ALA B 1 29 ? 19.125 -10.391 6.961 1 97.31 29 ALA B N 1
ATOM 2895 C CA . ALA B 1 29 ? 17.906 -11.148 6.715 1 97.31 29 ALA B CA 1
ATOM 2896 C C . ALA B 1 29 ? 17.5 -11.078 5.246 1 97.31 29 ALA B C 1
ATOM 2898 O O . ALA B 1 29 ? 17.828 -10.109 4.551 1 97.31 29 ALA B O 1
ATOM 2899 N N . MET B 1 30 ? 16.75 -12.086 4.816 1 98.06 30 MET B N 1
ATOM 2900 C CA . MET B 1 30 ? 16.25 -12.188 3.449 1 98.06 30 MET B CA 1
ATOM 2901 C C . MET B 1 30 ? 14.914 -12.914 3.414 1 98.06 30 MET B C 1
ATOM 2903 O O . MET B 1 30 ? 14.719 -13.898 4.121 1 98.06 30 MET B O 1
ATOM 2907 N N . ILE B 1 31 ? 14.047 -12.438 2.619 1 98.75 31 ILE B N 1
ATOM 2908 C CA . ILE B 1 31 ? 12.805 -13.141 2.326 1 98.75 31 ILE B CA 1
ATOM 2909 C C . ILE B 1 31 ? 12.539 -13.109 0.824 1 98.75 31 ILE B C 1
ATOM 2911 O O . ILE B 1 31 ? 12.562 -12.047 0.204 1 98.75 31 ILE B O 1
ATOM 2915 N N . VAL B 1 32 ? 12.383 -14.234 0.217 1 98.56 32 VAL B N 1
ATOM 2916 C CA . VAL B 1 32 ? 12.016 -14.375 -1.188 1 98.56 32 VAL B CA 1
ATOM 2917 C C . VAL B 1 32 ? 10.633 -15.016 -1.296 1 98.56 32 VAL B C 1
ATOM 2919 O O . VAL B 1 32 ? 10.414 -16.125 -0.808 1 98.56 32 VAL B O 1
ATOM 2922 N N . ASN B 1 33 ? 9.719 -14.328 -1.907 1 98.75 33 ASN B N 1
ATOM 2923 C CA . ASN B 1 33 ? 8.352 -14.812 -2.115 1 98.75 33 ASN B CA 1
ATOM 2924 C C . ASN B 1 33 ? 8.125 -15.219 -3.566 1 98.75 33 ASN B C 1
ATOM 2926 O O . ASN B 1 33 ? 8.25 -14.398 -4.477 1 98.75 33 ASN B O 1
ATOM 2930 N N . LEU B 1 34 ? 7.832 -16.453 -3.764 1 98.38 34 LEU B N 1
ATOM 2931 C CA . LEU B 1 34 ? 7.582 -17 -5.094 1 98.38 34 LEU B CA 1
ATOM 2932 C C . LEU B 1 34 ? 6.156 -17.531 -5.203 1 98.38 34 LEU B C 1
ATOM 2934 O O . LEU B 1 34 ? 5.902 -18.703 -4.957 1 98.38 34 LEU B O 1
ATOM 2938 N N . PRO B 1 35 ? 5.242 -16.703 -5.668 1 98.12 35 PRO B N 1
ATOM 2939 C CA . PRO B 1 35 ? 3.865 -17.172 -5.848 1 98.12 35 PRO B CA 1
ATOM 2940 C C . PRO B 1 35 ? 3.691 -18.031 -7.094 1 98.12 35 PRO B C 1
ATOM 2942 O O . PRO B 1 35 ? 4.52 -17.984 -8.008 1 98.12 35 PRO B O 1
ATOM 2945 N N . LEU B 1 36 ? 2.672 -18.844 -7.062 1 97.75 36 LEU B N 1
ATOM 2946 C CA . LEU B 1 36 ? 2.369 -19.625 -8.25 1 97.75 36 LEU B CA 1
ATOM 2947 C C . LEU B 1 36 ? 2.016 -18.719 -9.43 1 97.75 36 LEU B C 1
ATOM 2949 O O . LEU B 1 36 ? 2.408 -18.984 -10.562 1 97.75 36 LEU B O 1
ATOM 2953 N N . THR B 1 37 ? 1.301 -17.719 -9.164 1 97.5 37 THR B N 1
ATOM 2954 C CA . THR B 1 37 ? 0.902 -16.766 -10.188 1 97.5 37 THR B CA 1
ATOM 2955 C C . THR B 1 37 ? 1.215 -15.328 -9.75 1 97.5 37 THR B C 1
ATOM 2957 O O . THR B 1 37 ? 0.98 -14.969 -8.594 1 97.5 37 THR B O 1
ATOM 2960 N N . GLY B 1 38 ? 1.802 -14.625 -10.68 1 96.38 38 GLY B N 1
ATOM 2961 C CA . GLY B 1 38 ? 2.084 -13.227 -10.406 1 96.38 38 GLY B CA 1
ATOM 2962 C C . GLY B 1 38 ? 3.562 -12.945 -10.203 1 96.38 38 GLY B C 1
ATOM 2963 O O . GLY B 1 38 ? 4.406 -13.797 -10.5 1 96.38 38 GLY B O 1
ATOM 2964 N N . CYS B 1 39 ? 3.857 -11.758 -9.727 1 95.62 39 CYS B N 1
ATOM 2965 C CA . CYS B 1 39 ? 5.215 -11.242 -9.594 1 95.62 39 CYS B CA 1
ATOM 2966 C C . CYS B 1 39 ? 5.883 -11.789 -8.344 1 95.62 39 CYS B C 1
ATOM 2968 O O . CYS B 1 39 ? 5.305 -11.75 -7.254 1 95.62 39 CYS B O 1
ATOM 2970 N N . ALA B 1 40 ? 7.082 -12.32 -8.531 1 97.94 40 ALA B N 1
ATOM 2971 C CA . ALA B 1 40 ? 7.914 -12.68 -7.387 1 97.94 40 ALA B CA 1
ATOM 2972 C C . ALA B 1 40 ? 8.602 -11.453 -6.801 1 97.94 40 ALA B C 1
ATOM 2974 O O . ALA B 1 40 ? 8.867 -10.484 -7.516 1 97.94 40 ALA B O 1
ATOM 2975 N N . HIS B 1 41 ? 8.852 -11.5 -5.527 1 97.88 41 HIS B N 1
ATOM 2976 C CA . HIS B 1 41 ? 9.531 -10.383 -4.879 1 97.88 41 HIS B CA 1
ATOM 2977 C C . HIS B 1 41 ? 10.492 -10.875 -3.803 1 97.88 41 HIS B C 1
ATOM 2979 O O . HIS B 1 41 ? 10.391 -12.016 -3.344 1 97.88 41 HIS B O 1
ATOM 2985 N N . ALA B 1 42 ? 11.414 -10.008 -3.447 1 98.75 42 ALA B N 1
ATOM 2986 C CA . ALA B 1 42 ? 12.391 -10.312 -2.406 1 98.75 42 ALA B CA 1
ATOM 2987 C C . ALA B 1 42 ? 12.719 -9.062 -1.586 1 98.75 42 ALA B C 1
ATOM 2989 O O . ALA B 1 42 ? 12.57 -7.938 -2.068 1 98.75 42 ALA B O 1
ATOM 2990 N N . GLU B 1 43 ? 13.055 -9.273 -0.42 1 98.69 43 GLU B N 1
ATOM 2991 C CA . GLU B 1 43 ? 13.516 -8.242 0.503 1 98.69 43 GLU B CA 1
ATOM 2992 C C . GLU B 1 43 ? 14.852 -8.625 1.135 1 98.69 43 GLU B C 1
ATOM 2994 O O . GLU B 1 43 ? 15 -9.727 1.664 1 98.69 43 GLU B O 1
ATOM 2999 N N . LEU B 1 44 ? 15.797 -7.766 1.083 1 98.44 44 LEU B N 1
ATOM 3000 C CA . LEU B 1 44 ? 17.094 -7.949 1.72 1 98.44 44 LEU B CA 1
ATOM 3001 C C . LEU B 1 44 ? 17.328 -6.883 2.785 1 98.44 44 LEU B C 1
ATOM 3003 O O . LEU B 1 44 ? 17.219 -5.688 2.512 1 98.44 44 LEU B O 1
ATOM 3007 N N . GLN B 1 45 ? 17.625 -7.273 3.934 1 97.25 45 GLN B N 1
ATOM 3008 C CA . GLN B 1 45 ? 18.016 -6.355 5 1 97.25 45 GLN B CA 1
ATOM 3009 C C . GLN B 1 45 ? 19.516 -6.406 5.238 1 97.25 45 GLN B C 1
ATOM 3011 O O . GLN B 1 45 ? 20.078 -7.469 5.527 1 97.25 45 GLN B O 1
ATOM 3016 N N . LEU B 1 46 ? 20.141 -5.277 5.137 1 95.94 46 LEU B N 1
ATOM 3017 C CA . LEU B 1 46 ? 21.594 -5.188 5.203 1 95.94 46 LEU B CA 1
ATOM 3018 C C . LEU B 1 46 ? 22.031 -4.25 6.324 1 95.94 46 LEU B C 1
ATOM 3020 O O . LEU B 1 46 ? 21.438 -3.189 6.52 1 95.94 46 LEU B O 1
ATOM 3024 N N . ALA B 1 47 ? 23.016 -4.637 7.008 1 91.06 47 ALA B N 1
ATOM 3025 C CA . ALA B 1 47 ? 23.672 -3.697 7.906 1 91.06 47 ALA B CA 1
ATOM 3026 C C . ALA B 1 47 ? 24.453 -2.641 7.117 1 91.06 47 ALA B C 1
ATOM 3028 O O . ALA B 1 47 ? 25.312 -2.975 6.301 1 91.06 47 ALA B O 1
ATOM 3029 N N . ASN B 1 48 ? 24 -1.45 7.297 1 83.31 48 ASN B N 1
ATOM 3030 C CA . ASN B 1 48 ? 24.547 -0.355 6.5 1 83.31 48 ASN B CA 1
ATOM 3031 C C . ASN B 1 48 ? 25.578 0.448 7.285 1 83.31 48 ASN B C 1
ATOM 3033 O O . ASN B 1 48 ? 25.406 1.651 7.492 1 83.31 48 ASN B O 1
ATOM 3037 N N . PHE B 1 49 ? 26.5 -0.127 7.961 1 74.31 49 PHE B N 1
ATOM 3038 C CA . PHE B 1 49 ? 27.516 0.609 8.703 1 74.31 49 PHE B CA 1
ATOM 3039 C C . PHE B 1 49 ? 28.906 0.212 8.242 1 74.31 49 PHE B C 1
ATOM 3041 O O . PHE B 1 49 ? 29.234 -0.976 8.18 1 74.31 49 PHE B O 1
ATOM 3048 N N . GLY B 1 50 ? 29.562 0.787 7.27 1 61.66 50 GLY B N 1
ATOM 3049 C CA . GLY B 1 50 ? 30.906 0.402 6.871 1 61.66 50 GLY B CA 1
ATOM 3050 C C . GLY B 1 50 ? 31.984 1.237 7.535 1 61.66 50 GLY B C 1
ATOM 3051 O O . GLY B 1 50 ? 31.75 2.393 7.895 1 61.66 50 GLY B O 1
ATOM 3052 N N . GLN B 1 51 ? 32.625 0.69 8.547 1 51.19 51 GLN B N 1
ATOM 3053 C CA . GLN B 1 51 ? 33.938 1.227 8.945 1 51.19 51 GLN B CA 1
ATOM 3054 C C . GLN B 1 51 ? 34.938 1.128 7.812 1 51.19 51 GLN B C 1
ATOM 3056 O O . GLN B 1 51 ? 35.344 0.03 7.438 1 51.19 51 GLN B O 1
ATOM 3061 N N . GLY B 1 52 ? 34.719 1.625 6.621 1 44.62 52 GLY B N 1
ATOM 3062 C CA . GLY B 1 52 ? 35.938 1.444 5.859 1 44.62 52 GLY B CA 1
ATOM 3063 C C . GLY B 1 52 ? 37.188 1.844 6.629 1 44.62 52 GLY B C 1
ATOM 3064 O O . GLY B 1 52 ? 37.094 2.564 7.625 1 44.62 52 GLY B O 1
ATOM 3065 N N . GLU B 1 53 ? 38.312 1.031 6.43 1 39.88 53 GLU B N 1
ATOM 3066 C CA . GLU B 1 53 ? 39.656 1.423 6.875 1 39.88 53 GLU B CA 1
ATOM 3067 C C . GLU B 1 53 ? 39.906 2.895 6.578 1 39.88 53 GLU B C 1
ATOM 3069 O O . GLU B 1 53 ? 39.969 3.301 5.414 1 39.88 53 GLU B O 1
ATOM 3074 N N . GLY B 1 54 ? 39.906 3.914 7.578 1 43.91 54 GLY B N 1
ATOM 3075 C CA . GLY B 1 54 ? 40.281 5.316 7.539 1 43.91 54 GLY B CA 1
ATOM 3076 C C . GLY B 1 54 ? 39.094 6.246 7.34 1 43.91 54 GLY B C 1
ATOM 3077 O O . GLY B 1 54 ? 39.25 7.469 7.309 1 43.91 54 GLY B O 1
ATOM 3078 N N . GLN B 1 55 ? 38.094 5.766 6.492 1 44.81 55 GLN B N 1
ATOM 3079 C CA . GLN B 1 55 ? 37.094 6.773 6.141 1 44.81 55 GLN B CA 1
ATOM 3080 C C . GLN B 1 55 ? 36.031 6.902 7.23 1 44.81 55 GLN B C 1
ATOM 3082 O O . GLN B 1 55 ? 35.781 5.949 7.973 1 44.81 55 GLN B O 1
ATOM 3087 N N . ALA B 1 56 ? 35.594 8.055 7.578 1 48.06 56 ALA B N 1
ATOM 3088 C CA . ALA B 1 56 ? 34.562 8.477 8.516 1 48.06 56 ALA B CA 1
ATOM 3089 C C . ALA B 1 56 ? 33.375 7.523 8.469 1 48.06 56 ALA B C 1
ATOM 3091 O O . ALA B 1 56 ? 33.031 6.977 7.414 1 48.06 56 ALA B O 1
ATOM 3092 N N . PRO B 1 57 ? 32.969 6.93 9.688 1 54.06 57 PRO B N 1
ATOM 3093 C CA . PRO B 1 57 ? 31.766 6.098 9.805 1 54.06 57 PRO B CA 1
ATOM 3094 C C . PRO B 1 57 ? 30.656 6.52 8.836 1 54.06 57 PRO B C 1
ATOM 3096 O O . PRO B 1 57 ? 30.266 7.688 8.82 1 54.06 57 PRO B O 1
ATOM 3099 N N . GLY B 1 58 ? 30.672 5.906 7.578 1 63.91 58 GLY B N 1
ATOM 3100 C CA . GLY B 1 58 ? 29.688 6.383 6.613 1 63.91 58 GLY B CA 1
ATOM 3101 C C . GLY B 1 58 ? 28.766 5.289 6.117 1 63.91 58 GLY B C 1
ATOM 3102 O O . GLY B 1 58 ? 28.828 4.152 6.59 1 63.91 58 GLY B O 1
ATOM 3103 N N . LEU B 1 59 ? 27.703 5.594 5.555 1 73.81 59 LEU B N 1
ATOM 3104 C CA . LEU B 1 59 ? 26.703 4.711 4.949 1 73.81 59 LEU B CA 1
ATOM 3105 C C . LEU B 1 59 ? 27.312 3.953 3.768 1 73.81 59 LEU B C 1
ATOM 3107 O O . LEU B 1 59 ? 28.078 4.52 2.984 1 73.81 59 LEU B O 1
ATOM 3111 N N . SER B 1 60 ? 27.188 2.666 3.912 1 78.69 60 SER B N 1
ATOM 3112 C CA . SER B 1 60 ? 27.656 1.753 2.881 1 78.69 60 SER B CA 1
ATOM 3113 C C . SER B 1 60 ? 26.656 1.621 1.743 1 78.69 60 SER B C 1
ATOM 3115 O O . SER B 1 60 ? 25.547 2.164 1.818 1 78.69 60 SER B O 1
ATOM 3117 N N . PHE B 1 61 ? 27.047 1.218 0.54 1 87.94 61 PHE B N 1
ATOM 3118 C CA . PHE B 1 61 ? 26.297 0.7 -0.599 1 87.94 61 PHE B CA 1
ATOM 3119 C C . PHE B 1 61 ? 25.594 1.83 -1.348 1 87.94 61 PHE B C 1
ATOM 3121 O O . PHE B 1 61 ? 24.469 1.667 -1.821 1 87.94 61 PHE B O 1
ATOM 3128 N N . GLU B 1 62 ? 26.125 2.996 -1.248 1 87 62 GLU B N 1
ATOM 3129 C CA . GLU B 1 62 ? 25.578 4.129 -1.988 1 87 62 GLU B CA 1
ATOM 3130 C C . GLU B 1 62 ? 25.672 3.898 -3.494 1 87 62 GLU B C 1
ATOM 3132 O O . GLU B 1 62 ? 25.047 4.629 -4.277 1 87 62 GLU B O 1
ATOM 3137 N N . ASP B 1 63 ? 26.391 2.863 -3.82 1 90.12 63 ASP B N 1
ATOM 3138 C CA . ASP B 1 63 ? 26.547 2.523 -5.23 1 90.12 63 ASP B CA 1
ATOM 3139 C C . ASP B 1 63 ? 25.312 1.79 -5.758 1 90.12 63 ASP B C 1
ATOM 3141 O O . ASP B 1 63 ? 25.109 1.711 -6.973 1 90.12 63 ASP B O 1
ATOM 3145 N N . LEU B 1 64 ? 24.562 1.195 -4.871 1 93.69 64 LEU B N 1
ATOM 3146 C CA . LEU B 1 64 ? 23.344 0.501 -5.289 1 93.69 64 LEU B CA 1
ATOM 3147 C C . LEU B 1 64 ? 22.297 1.49 -5.797 1 93.69 64 LEU B C 1
ATOM 3149 O O . LEU B 1 64 ? 22.094 2.547 -5.195 1 93.69 64 LEU B O 1
ATOM 3153 N N . ARG B 1 65 ? 21.719 1.115 -6.895 1 93.31 65 ARG B N 1
ATOM 3154 C CA . ARG B 1 65 ? 20.75 2.006 -7.539 1 93.31 65 ARG B CA 1
ATOM 3155 C C . ARG B 1 65 ? 19.438 1.289 -7.797 1 93.31 65 ARG B C 1
ATOM 3157 O O . ARG B 1 65 ? 19.406 0.065 -7.941 1 93.31 65 ARG B O 1
ATOM 3164 N N . LEU B 1 66 ? 18.391 2.092 -7.785 1 93.81 66 LEU B N 1
ATOM 3165 C CA . LEU B 1 66 ? 17.125 1.571 -8.297 1 93.81 66 LEU B CA 1
ATOM 3166 C C . LEU B 1 66 ? 17.281 1.046 -9.719 1 93.81 66 LEU B C 1
ATOM 3168 O O . LEU B 1 66 ? 17.953 1.672 -10.539 1 93.81 66 LEU B O 1
ATOM 3172 N N . GLY B 1 67 ? 16.75 -0.107 -10 1 94.62 67 GLY B N 1
ATOM 3173 C CA . GLY B 1 67 ? 16.844 -0.686 -11.328 1 94.62 67 GLY B CA 1
ATOM 3174 C C . GLY B 1 67 ? 17.938 -1.718 -11.461 1 94.62 67 GLY B C 1
ATOM 3175 O O . GLY B 1 67 ? 17.969 -2.494 -12.414 1 94.62 67 GLY B O 1
ATOM 3176 N N . ASP B 1 68 ? 18.891 -1.702 -10.508 1 96.88 68 ASP B N 1
ATOM 3177 C CA . ASP B 1 68 ? 19.969 -2.689 -10.57 1 96.88 68 ASP B CA 1
ATOM 3178 C C . ASP B 1 68 ? 19.406 -4.109 -10.555 1 96.88 68 ASP B C 1
ATOM 3180 O O . ASP B 1 68 ? 18.469 -4.41 -9.812 1 96.88 68 ASP B O 1
ATOM 3184 N N . GLU B 1 69 ? 19.969 -4.941 -11.398 1 97 69 GLU B N 1
ATOM 3185 C CA . GLU B 1 69 ? 19.609 -6.355 -11.422 1 97 69 GLU B CA 1
ATOM 3186 C C . GLU B 1 69 ? 20.297 -7.117 -10.297 1 97 69 GLU B C 1
ATOM 3188 O O . GLU B 1 69 ? 21.516 -6.984 -10.102 1 97 69 GLU B O 1
ATOM 3193 N N . VAL B 1 70 ? 19.531 -7.895 -9.539 1 98 70 VAL B N 1
ATOM 3194 C CA . VAL B 1 70 ? 20.062 -8.648 -8.414 1 98 70 VAL B CA 1
ATOM 3195 C C . VAL B 1 70 ? 19.719 -10.125 -8.562 1 98 70 VAL B C 1
ATOM 3197 O O . VAL B 1 70 ? 18.594 -10.469 -8.938 1 98 70 VAL B O 1
ATOM 3200 N N . GLU B 1 71 ? 20.656 -10.977 -8.344 1 96.81 71 GLU B N 1
ATOM 3201 C CA . GLU B 1 71 ? 20.484 -12.43 -8.305 1 96.81 71 GLU B CA 1
ATOM 3202 C C . GLU B 1 71 ? 20.828 -12.992 -6.93 1 96.81 71 GLU B C 1
ATOM 3204 O O . GLU B 1 71 ? 21.844 -12.617 -6.332 1 96.81 71 GLU B O 1
ATOM 3209 N N . LEU B 1 72 ? 20.016 -13.805 -6.414 1 96.94 72 LEU B N 1
ATOM 3210 C CA . LEU B 1 72 ? 20.219 -14.477 -5.133 1 96.94 72 LEU B CA 1
ATOM 3211 C C . LEU B 1 72 ? 20.359 -15.984 -5.332 1 96.94 72 LEU B C 1
ATOM 3213 O O . LEU B 1 72 ? 19.562 -16.594 -6.039 1 96.94 72 LEU B O 1
ATOM 3217 N N . ALA B 1 73 ? 21.391 -16.562 -4.73 1 95 73 ALA B N 1
ATOM 3218 C CA . ALA B 1 73 ? 21.625 -18 -4.859 1 95 73 ALA B CA 1
ATOM 3219 C C . ALA B 1 73 ? 22.062 -18.594 -3.529 1 95 73 ALA B C 1
ATOM 3221 O O . ALA B 1 73 ? 22.719 -17.938 -2.721 1 95 73 ALA B O 1
ATOM 3222 N N . ILE B 1 74 ? 21.641 -19.766 -3.27 1 91.5 74 ILE B N 1
ATOM 3223 C CA . ILE B 1 74 ? 22.078 -20.516 -2.092 1 91.5 74 ILE B CA 1
ATOM 3224 C C . ILE B 1 74 ? 22.547 -21.906 -2.504 1 91.5 74 ILE B C 1
ATOM 3226 O O . ILE B 1 74 ? 21.859 -22.609 -3.23 1 91.5 74 ILE B O 1
ATOM 3230 N N . ASP B 1 75 ? 23.812 -22.266 -2.166 1 77.12 75 ASP B N 1
ATOM 3231 C CA . ASP B 1 75 ? 24.469 -23.5 -2.613 1 77.12 75 ASP B CA 1
ATOM 3232 C C . ASP B 1 75 ? 24.016 -24.688 -1.776 1 77.12 75 ASP B C 1
ATOM 3234 O O . ASP B 1 75 ? 24.703 -25.062 -0.815 1 77.12 75 ASP B O 1
ATOM 3238 N N . THR B 1 76 ? 22.922 -24.891 -1.484 1 60.94 76 THR B N 1
ATOM 3239 C CA . THR B 1 76 ? 22.625 -26.156 -0.814 1 60.94 76 THR B CA 1
ATOM 3240 C C . THR B 1 76 ? 22.625 -27.312 -1.812 1 60.94 76 THR B C 1
ATOM 3242 O O . THR B 1 76 ? 23.094 -28.406 -1.507 1 60.94 76 THR B O 1
ATOM 3245 N N . ASP B 1 77 ? 21.969 -27.125 -3.012 1 54.59 77 ASP B N 1
ATOM 3246 C CA . ASP B 1 77 ? 21.812 -28.125 -4.055 1 54.59 77 ASP B CA 1
ATOM 3247 C C . ASP B 1 77 ? 21.797 -27.484 -5.441 1 54.59 77 ASP B C 1
ATOM 3249 O O . ASP B 1 77 ? 21 -26.594 -5.707 1 54.59 77 ASP B O 1
ATOM 3253 N N . GLY B 1 78 ? 22.703 -27.781 -6.457 1 53.31 78 GLY B N 1
ATOM 3254 C CA . GLY B 1 78 ? 22.672 -27.406 -7.863 1 53.31 78 GLY B CA 1
ATOM 3255 C C . GLY B 1 78 ? 23.047 -25.969 -8.109 1 53.31 78 GLY B C 1
ATOM 3256 O O . GLY B 1 78 ? 23.969 -25.438 -7.473 1 53.31 78 GLY B O 1
ATOM 3257 N N . GLU B 1 79 ? 22.406 -25.281 -9.273 1 61.16 79 GLU B N 1
ATOM 3258 C CA . GLU B 1 79 ? 22.781 -23.938 -9.695 1 61.16 79 GLU B CA 1
ATOM 3259 C C . GLU B 1 79 ? 22.422 -22.906 -8.633 1 61.16 79 GLU B C 1
ATOM 3261 O O . GLU B 1 79 ? 22.984 -21.812 -8.617 1 61.16 79 GLU B O 1
ATOM 3266 N N . GLY B 1 80 ? 21.625 -23.172 -7.719 1 82.94 80 GLY B N 1
ATOM 3267 C CA . GLY B 1 80 ? 21.406 -22.578 -6.41 1 82.94 80 GLY B CA 1
ATOM 3268 C C . GLY B 1 80 ? 20.719 -21.219 -6.484 1 82.94 80 GLY B C 1
ATOM 3269 O O . GLY B 1 80 ? 20.609 -20.516 -5.48 1 82.94 80 GLY B O 1
ATOM 3270 N N . ARG B 1 81 ? 20.188 -20.812 -7.82 1 92 81 ARG B N 1
ATOM 3271 C CA . ARG B 1 81 ? 19.547 -19.5 -7.883 1 92 81 ARG B CA 1
ATOM 3272 C C . ARG B 1 81 ? 18.109 -19.562 -7.387 1 92 81 ARG B C 1
ATOM 3274 O O . ARG B 1 81 ? 17.328 -20.391 -7.848 1 92 81 ARG B O 1
ATOM 3281 N N . ILE B 1 82 ? 17.766 -18.656 -6.453 1 95.12 82 ILE B N 1
ATOM 3282 C CA . ILE B 1 82 ? 16.422 -18.703 -5.898 1 95.12 82 ILE B CA 1
ATOM 3283 C C . ILE B 1 82 ? 15.625 -17.484 -6.355 1 95.12 82 ILE B C 1
ATOM 3285 O O . ILE B 1 82 ? 14.398 -17.453 -6.242 1 95.12 82 ILE B O 1
ATOM 3289 N N . PHE B 1 83 ? 16.344 -16.484 -6.887 1 96.81 83 PHE B N 1
ATOM 3290 C CA . PHE B 1 83 ? 15.625 -15.281 -7.289 1 96.81 83 PHE B CA 1
ATOM 3291 C C . PHE B 1 83 ? 16.469 -14.438 -8.242 1 96.81 83 PHE B C 1
ATOM 3293 O O . PHE B 1 83 ? 17.688 -14.367 -8.109 1 96.81 83 PHE B O 1
ATOM 3300 N N . GLN B 1 84 ? 15.867 -13.867 -9.18 1 96.31 84 GLN B N 1
ATOM 3301 C CA . GLN B 1 84 ? 16.438 -12.844 -10.047 1 96.31 84 GLN B CA 1
ATOM 3302 C C . GLN B 1 84 ? 15.438 -11.711 -10.289 1 96.31 84 GLN B C 1
ATOM 3304 O O . GLN B 1 84 ? 14.305 -11.945 -10.695 1 96.31 84 GLN B O 1
ATOM 3309 N N . GLY B 1 85 ? 15.812 -10.539 -10.039 1 96.38 85 GLY B N 1
ATOM 3310 C CA . GLY B 1 85 ? 14.938 -9.391 -10.211 1 96.38 85 GLY B CA 1
ATOM 3311 C C . GLY B 1 85 ? 15.68 -8.07 -10.156 1 96.38 85 GLY B C 1
ATOM 3312 O O . GLY B 1 85 ? 16.875 -8.008 -10.422 1 96.38 85 GLY B O 1
ATOM 3313 N N . GLU B 1 86 ? 14.938 -7.031 -9.984 1 96.75 86 GLU B N 1
ATOM 3314 C CA . GLU B 1 86 ? 15.469 -5.672 -9.992 1 96.75 86 GLU B CA 1
ATOM 3315 C C . GLU B 1 86 ? 15.094 -4.926 -8.711 1 96.75 86 GLU B C 1
ATOM 3317 O O . GLU B 1 86 ? 14.055 -5.195 -8.109 1 96.75 86 GLU B O 1
ATOM 3322 N N . ILE B 1 87 ? 15.977 -3.996 -8.289 1 97.75 87 ILE B N 1
ATOM 3323 C CA . ILE B 1 87 ? 15.672 -3.156 -7.133 1 97.75 87 ILE B CA 1
ATOM 3324 C C . ILE B 1 87 ? 14.594 -2.141 -7.508 1 97.75 87 ILE B C 1
ATOM 3326 O O . ILE B 1 87 ? 14.836 -1.25 -8.328 1 97.75 87 ILE B O 1
ATOM 3330 N N . THR B 1 88 ? 13.461 -2.264 -6.957 1 96.38 88 THR B N 1
ATOM 3331 C CA . THR B 1 88 ? 12.367 -1.349 -7.285 1 96.38 88 THR B CA 1
ATOM 3332 C C . THR B 1 88 ? 12.188 -0.312 -6.18 1 96.38 88 THR B C 1
ATOM 3334 O O . THR B 1 88 ? 11.547 0.721 -6.395 1 96.38 88 THR B O 1
ATOM 3337 N N . ALA B 1 89 ? 12.75 -0.595 -5.008 1 97 89 ALA B N 1
ATOM 3338 C CA . ALA B 1 89 ? 12.703 0.353 -3.898 1 97 89 ALA B CA 1
ATOM 3339 C C . ALA B 1 89 ? 13.898 0.161 -2.963 1 97 89 ALA B C 1
ATOM 3341 O O . ALA B 1 89 ? 14.43 -0.943 -2.85 1 97 89 ALA B O 1
ATOM 3342 N N . LEU B 1 90 ? 14.305 1.22 -2.309 1 96.19 90 LEU B N 1
ATOM 3343 C CA . LEU B 1 90 ? 15.359 1.265 -1.303 1 96.19 90 LEU B CA 1
ATOM 3344 C C . LEU B 1 90 ? 14.875 1.958 -0.034 1 96.19 90 LEU B C 1
ATOM 3346 O O . LEU B 1 90 ? 14.344 3.072 -0.094 1 96.19 90 LEU B O 1
ATOM 3350 N N . GLU B 1 91 ? 15.008 1.26 1.021 1 96.31 91 GLU B N 1
ATOM 3351 C CA . GLU B 1 91 ? 14.617 1.812 2.312 1 96.31 91 GLU B CA 1
ATOM 3352 C C . GLU B 1 91 ? 15.805 1.902 3.264 1 96.31 91 GLU B C 1
ATOM 3354 O O . GLU B 1 91 ? 16.609 0.977 3.342 1 96.31 91 GLU B O 1
ATOM 3359 N N . GLU B 1 92 ? 15.961 2.957 3.971 1 93.56 92 GLU B N 1
ATOM 3360 C CA . GLU B 1 92 ? 16.969 3.129 5.016 1 93.56 92 GLU B CA 1
ATOM 3361 C C . GLU B 1 92 ? 16.312 3.355 6.379 1 93.56 92 GLU B C 1
ATOM 3363 O O . GLU B 1 92 ? 15.312 4.07 6.48 1 93.56 92 GLU B O 1
ATOM 3368 N N . ARG B 1 93 ? 16.875 2.756 7.301 1 93.88 93 ARG B N 1
ATOM 3369 C CA . ARG B 1 93 ? 16.375 2.857 8.672 1 93.88 93 ARG B CA 1
ATOM 3370 C C . ARG B 1 93 ? 17.484 3.307 9.617 1 93.88 93 ARG B C 1
ATOM 3372 O O . ARG B 1 93 ? 18.594 2.773 9.586 1 93.88 93 ARG B O 1
ATOM 3379 N N . TYR B 1 94 ? 17.141 4.246 10.516 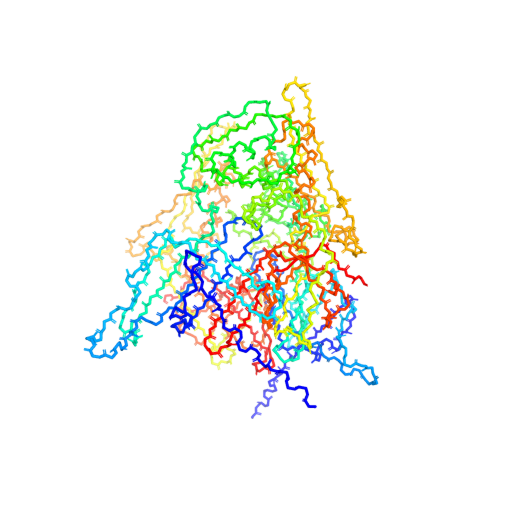1 90.38 94 TYR B N 1
ATOM 3380 C CA . TYR B 1 94 ? 18.062 4.789 11.516 1 90.38 94 TYR B CA 1
ATOM 3381 C C . TYR B 1 94 ? 17.438 4.773 12.898 1 90.38 94 TYR B C 1
ATOM 3383 O O . TYR B 1 94 ? 16.219 4.859 13.039 1 90.38 94 TYR B O 1
ATOM 3391 N N . GLY B 1 95 ? 18.219 4.809 14.023 1 85.56 95 GLY B N 1
ATOM 3392 C CA . GLY B 1 95 ? 17.734 5.027 15.375 1 85.56 95 GLY B CA 1
ATOM 3393 C C . GLY B 1 95 ? 17.828 3.787 16.25 1 85.56 95 GLY B C 1
ATOM 3394 O O . GLY B 1 95 ? 17.938 3.889 17.469 1 85.56 95 GLY B O 1
ATOM 3395 N N . ASP B 1 96 ? 17.438 2.66 15.711 1 80.56 96 ASP B N 1
ATOM 3396 C CA . ASP B 1 96 ? 17.516 1.432 16.5 1 80.56 96 ASP B CA 1
ATOM 3397 C C . ASP B 1 96 ? 18.766 0.636 16.156 1 80.56 96 ASP B C 1
ATOM 3399 O O . ASP B 1 96 ? 18.703 -0.379 15.461 1 80.56 96 ASP B O 1
ATOM 3403 N N . GLY B 1 97 ? 19.969 1.173 16.812 1 80.88 97 GLY B N 1
ATOM 3404 C CA . GLY B 1 97 ? 21.203 0.468 16.516 1 80.88 97 GLY B CA 1
ATOM 3405 C C . GLY B 1 97 ? 21.875 0.946 15.242 1 80.88 97 GLY B C 1
ATOM 3406 O O . GLY B 1 97 ? 21.844 2.139 14.93 1 80.88 97 GLY B O 1
ATOM 3407 N N . ALA B 1 98 ? 22.531 0.065 14.555 1 85 98 ALA B N 1
ATOM 3408 C CA . ALA B 1 98 ? 23.25 0.399 13.328 1 85 98 ALA B CA 1
ATOM 3409 C C . ALA B 1 98 ? 22.266 0.664 12.18 1 85 98 ALA B C 1
ATOM 3411 O O . ALA B 1 98 ? 21.234 0.011 12.086 1 85 98 ALA B O 1
ATOM 3412 N N . PRO B 1 99 ? 22.594 1.624 11.375 1 90.38 99 PRO B N 1
ATOM 3413 C CA . PRO B 1 99 ? 21.75 1.878 10.203 1 90.38 99 PRO B CA 1
ATOM 3414 C C . PRO B 1 99 ? 21.547 0.631 9.344 1 90.38 99 PRO B C 1
ATOM 3416 O O . PRO B 1 99 ? 22.453 -0.19 9.211 1 90.38 99 PRO B O 1
ATOM 3419 N N . ARG B 1 100 ? 20.391 0.52 8.812 1 93.81 100 ARG B N 1
ATOM 3420 C CA . ARG B 1 100 ? 20.047 -0.622 7.973 1 93.81 100 ARG B CA 1
ATOM 3421 C C . ARG B 1 100 ? 19.578 -0.166 6.594 1 93.81 100 ARG B C 1
ATOM 3423 O O . ARG B 1 100 ? 18.953 0.892 6.461 1 93.81 100 ARG B O 1
ATOM 3430 N N . LEU B 1 101 ? 19.938 -0.933 5.656 1 95.69 101 LEU B N 1
ATOM 3431 C CA . LEU B 1 101 ? 19.453 -0.772 4.289 1 95.69 101 LEU B CA 1
ATOM 3432 C C . LEU B 1 101 ? 18.562 -1.943 3.881 1 95.69 101 LEU B C 1
ATOM 3434 O O . LEU B 1 101 ? 18.938 -3.104 4.066 1 95.69 101 LEU B O 1
ATOM 3438 N N . VAL B 1 102 ? 17.422 -1.623 3.449 1 97.5 102 VAL B N 1
ATOM 3439 C CA . VAL B 1 102 ? 16.5 -2.65 2.973 1 97.5 102 VAL B CA 1
ATOM 3440 C C . VAL B 1 102 ? 16.312 -2.518 1.462 1 97.5 102 VAL B C 1
ATOM 3442 O O . VAL B 1 102 ? 15.938 -1.451 0.968 1 97.5 102 VAL B O 1
ATOM 3445 N N . LEU B 1 103 ? 16.594 -3.531 0.751 1 98.06 103 LEU B N 1
ATOM 3446 C CA . LEU B 1 103 ? 16.344 -3.594 -0.685 1 98.06 103 LEU B CA 1
ATOM 3447 C C . LEU B 1 103 ? 15.055 -4.352 -0.978 1 98.06 103 LEU B C 1
ATOM 3449 O O . LEU B 1 103 ? 14.859 -5.465 -0.488 1 98.06 103 LEU B O 1
ATOM 3453 N N . LEU B 1 104 ? 14.203 -3.756 -1.723 1 98.44 104 LEU B N 1
ATOM 3454 C CA . LEU B 1 104 ? 13.008 -4.426 -2.219 1 98.44 104 LEU B CA 1
ATOM 3455 C C . LEU B 1 104 ? 13.141 -4.754 -3.701 1 98.44 104 LEU B C 1
ATOM 3457 O O . LEU B 1 104 ? 13.375 -3.863 -4.52 1 98.44 104 LEU B O 1
ATOM 3461 N N . LEU B 1 105 ? 13.023 -6 -3.957 1 98.44 105 LEU B N 1
ATOM 3462 C CA . LEU B 1 105 ? 13.242 -6.496 -5.312 1 98.44 105 LEU B CA 1
ATOM 3463 C C . LEU B 1 105 ? 11.961 -7.086 -5.891 1 98.44 105 LEU B C 1
ATOM 3465 O O . LEU B 1 105 ? 11.141 -7.637 -5.16 1 98.44 105 LEU B O 1
ATOM 3469 N N . GLN B 1 106 ? 11.828 -6.945 -7.16 1 97.06 106 GLN B N 1
ATOM 3470 C CA . GLN B 1 106 ? 10.766 -7.602 -7.918 1 97.06 106 GLN B CA 1
ATOM 3471 C C . GLN B 1 106 ? 11.312 -8.234 -9.195 1 97.06 106 GLN B C 1
ATOM 3473 O 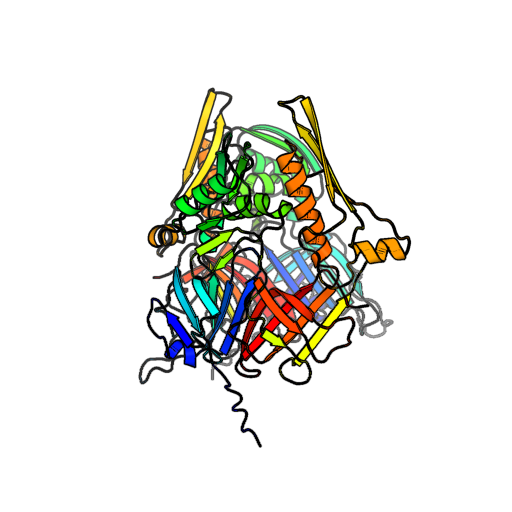O . GLN B 1 106 ? 12.25 -7.715 -9.797 1 97.06 106 GLN B O 1
ATOM 3478 N N . ASP B 1 107 ? 10.758 -9.367 -9.555 1 96 107 ASP B N 1
ATOM 3479 C CA . ASP B 1 107 ? 11.18 -9.93 -10.836 1 96 107 ASP B CA 1
ATOM 3480 C C . ASP B 1 107 ? 10.656 -9.102 -12 1 96 107 ASP B C 1
ATOM 3482 O O . ASP B 1 107 ? 9.859 -8.18 -11.805 1 96 107 ASP B O 1
ATOM 3486 N N . PRO B 1 108 ? 11.117 -9.32 -13.203 1 92.88 108 PRO B N 1
ATOM 3487 C CA . PRO B 1 108 ? 10.828 -8.453 -14.344 1 92.88 108 PRO B CA 1
ATOM 3488 C C . PRO B 1 108 ? 9.344 -8.414 -14.695 1 92.88 108 PRO B C 1
ATOM 3490 O O . PRO B 1 108 ? 8.914 -7.547 -15.469 1 92.88 108 PRO B O 1
ATOM 3493 N N . LEU B 1 109 ? 8.578 -9.289 -14.141 1 93.62 109 LEU B N 1
ATOM 3494 C CA . LEU B 1 109 ? 7.148 -9.281 -14.406 1 93.62 109 LEU B CA 1
ATOM 3495 C C . LEU B 1 109 ? 6.512 -7.984 -13.922 1 93.62 109 LEU B C 1
ATOM 3497 O 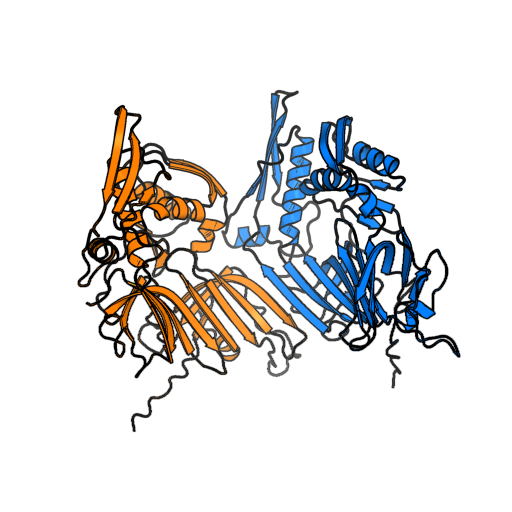O . LEU B 1 109 ? 5.453 -7.586 -14.414 1 93.62 109 LEU B O 1
ATOM 3501 N N . HIS B 1 110 ? 7.191 -7.246 -13.016 1 92.25 110 HIS B N 1
ATOM 3502 C CA . HIS B 1 110 ? 6.633 -6.02 -12.461 1 92.25 110 HIS B CA 1
ATOM 3503 C C . HIS B 1 110 ? 6.441 -4.961 -13.539 1 92.25 110 HIS B C 1
ATOM 3505 O O . HIS B 1 110 ? 5.566 -4.098 -13.43 1 92.25 110 HIS B O 1
ATOM 3511 N N . ARG B 1 111 ? 7.168 -5.098 -14.609 1 89.25 111 ARG B N 1
ATOM 3512 C CA . ARG B 1 111 ? 7.113 -4.117 -15.695 1 89.25 111 ARG B CA 1
ATOM 3513 C C . ARG B 1 111 ? 5.75 -4.141 -16.375 1 89.25 111 ARG B C 1
ATOM 3515 O O . ARG B 1 111 ? 5.266 -3.104 -16.844 1 89.25 111 ARG B O 1
ATOM 3522 N N . LEU B 1 112 ? 5.125 -5.305 -16.344 1 92.06 112 LEU B N 1
ATOM 3523 C CA . LEU B 1 112 ? 3.816 -5.438 -16.969 1 92.06 112 LEU B CA 1
ATOM 3524 C C . LEU B 1 112 ? 2.742 -4.75 -16.125 1 92.06 112 LEU B C 1
ATOM 3526 O O . LEU B 1 112 ? 1.632 -4.508 -16.609 1 92.06 112 LEU B O 1
ATOM 3530 N N . GLY B 1 113 ? 3.027 -4.402 -14.938 1 91.75 113 GLY B N 1
ATOM 3531 C CA . GLY B 1 113 ? 2.057 -3.787 -14.055 1 91.75 113 GLY B CA 1
ATOM 3532 C C . GLY B 1 113 ? 2.188 -2.277 -13.984 1 91.75 113 GLY B C 1
ATOM 3533 O O . GLY B 1 113 ? 1.426 -1.616 -13.273 1 91.75 113 GLY B O 1
ATOM 3534 N N . ARG B 1 114 ? 3.045 -1.659 -14.742 1 87.62 114 ARG B N 1
ATOM 3535 C CA . ARG B 1 114 ? 3.406 -0.261 -14.531 1 87.62 114 ARG B CA 1
ATOM 3536 C C . ARG B 1 114 ? 2.545 0.661 -15.391 1 87.62 114 ARG B C 1
ATOM 3538 O O . ARG B 1 114 ? 2.441 1.857 -15.117 1 87.62 114 ARG B O 1
ATOM 3545 N N . ARG B 1 115 ? 1.923 0.132 -16.422 1 83.44 115 ARG B N 1
ATOM 3546 C CA . ARG B 1 115 ? 1.144 0.981 -17.312 1 83.44 115 ARG B CA 1
ATOM 3547 C C . ARG B 1 115 ? -0.254 0.412 -17.531 1 83.44 115 ARG B C 1
ATOM 3549 O O . ARG B 1 115 ? -0.42 -0.801 -17.672 1 83.44 115 ARG B O 1
ATOM 3556 N N . ARG B 1 116 ? -1.183 1.308 -17.406 1 85.5 116 ARG B N 1
ATOM 3557 C CA . ARG B 1 116 ? -2.547 0.938 -17.766 1 85.5 116 ARG B CA 1
ATOM 3558 C C . ARG B 1 116 ? -2.824 1.263 -19.234 1 85.5 116 ARG B C 1
ATOM 3560 O O . ARG B 1 116 ? -2.354 2.277 -19.75 1 85.5 116 ARG B O 1
ATOM 3567 N N . ARG B 1 117 ? -3.502 0.343 -19.875 1 86 117 ARG B N 1
ATOM 3568 C CA . ARG B 1 117 ? -3.807 0.499 -21.297 1 86 117 ARG B CA 1
ATOM 3569 C C . ARG B 1 117 ? -5.27 0.172 -21.578 1 86 117 ARG B C 1
ATOM 3571 O O . ARG B 1 117 ? -5.945 -0.442 -20.75 1 86 117 ARG B O 1
ATOM 3578 N N . SER B 1 118 ? -5.742 0.814 -22.609 1 89.12 118 SER B N 1
ATOM 3579 C CA . SER B 1 118 ? -7.031 0.447 -23.188 1 89.12 118 SER B CA 1
ATOM 3580 C C . SER B 1 118 ? -6.867 -0.039 -24.625 1 89.12 118 SER B C 1
ATOM 3582 O O . SER B 1 118 ? -6.512 0.739 -25.516 1 89.12 118 SER B O 1
ATOM 3584 N N . ARG B 1 119 ? -7.035 -1.326 -24.797 1 93.31 119 ARG B N 1
ATOM 3585 C CA . ARG B 1 119 ? -6.859 -1.978 -26.078 1 93.31 119 ARG B CA 1
ATOM 3586 C C . ARG B 1 119 ? -7.98 -2.973 -26.359 1 93.31 119 ARG B C 1
ATOM 3588 O O . ARG B 1 119 ? -8.609 -3.473 -25.422 1 93.31 119 ARG B O 1
ATOM 3595 N N . VAL B 1 120 ? -8.195 -3.199 -27.656 1 94.44 120 VAL B N 1
ATOM 3596 C CA . VAL B 1 120 ? -9.156 -4.207 -28.094 1 94.44 120 VAL B CA 1
ATOM 3597 C C . VAL B 1 120 ? -8.461 -5.23 -28.984 1 94.44 120 VAL B C 1
ATOM 3599 O O . VAL B 1 120 ? -7.742 -4.859 -29.922 1 94.44 120 VAL B O 1
ATOM 3602 N N . PHE B 1 121 ? -8.547 -6.457 -28.641 1 95.81 121 PHE B N 1
ATOM 3603 C CA . PHE B 1 121 ? -8.078 -7.574 -29.453 1 95.81 121 PHE B CA 1
ATOM 3604 C C . PHE B 1 121 ? -9.25 -8.281 -30.125 1 95.81 121 PHE B C 1
ATOM 3606 O O . PHE B 1 121 ? -10.008 -9 -29.469 1 95.81 121 PHE B O 1
ATOM 3613 N N . GLU B 1 122 ? -9.328 -8.133 -31.422 1 94.44 122 GLU B N 1
ATOM 3614 C CA . GLU B 1 122 ? -10.508 -8.625 -32.125 1 94.44 122 GLU B CA 1
ATOM 3615 C C . GLU B 1 122 ? -10.242 -9.984 -32.781 1 94.44 122 GLU B C 1
ATOM 3617 O O . GLU B 1 122 ? -9.227 -10.172 -33.438 1 94.44 122 GLU B O 1
ATOM 3622 N N . ASP B 1 123 ? -11.164 -10.852 -32.531 1 92.31 123 ASP B N 1
ATOM 3623 C CA . ASP B 1 123 ? -11.203 -12.164 -33.156 1 92.31 123 ASP B CA 1
ATOM 3624 C C . ASP B 1 123 ? -9.828 -12.836 -33.125 1 92.31 123 ASP B C 1
ATOM 3626 O O . ASP B 1 123 ? -9.289 -13.211 -34.156 1 92.31 123 ASP B O 1
ATOM 3630 N N . THR B 1 124 ? -9.352 -12.906 -31.953 1 94.94 124 THR B N 1
ATOM 3631 C CA . THR B 1 124 ? -8.039 -13.5 -31.75 1 94.94 124 THR B CA 1
ATOM 3632 C C . THR B 1 124 ? -8.078 -14.508 -30.594 1 94.94 124 THR B C 1
ATOM 3634 O O . THR B 1 124 ? -9.125 -14.711 -29.984 1 94.94 124 THR B O 1
ATOM 3637 N N . THR B 1 125 ? -6.945 -15.195 -30.438 1 95.19 125 THR B N 1
ATOM 3638 C CA . THR B 1 125 ? -6.867 -16.203 -29.391 1 95.19 125 THR B CA 1
ATOM 3639 C C . THR B 1 125 ? -6.176 -15.648 -28.156 1 95.19 125 THR B C 1
ATOM 3641 O O . THR B 1 125 ? -5.43 -14.664 -28.25 1 95.19 125 THR B O 1
ATOM 3644 N N . LEU B 1 126 ? -6.492 -16.312 -27.094 1 95.75 126 LEU B N 1
ATOM 3645 C CA . LEU B 1 126 ? -5.828 -15.898 -25.859 1 95.75 126 LEU B CA 1
ATOM 3646 C C . LEU B 1 126 ? -4.316 -16.047 -25.984 1 95.75 126 LEU B C 1
ATOM 3648 O O . LEU B 1 126 ? -3.564 -15.195 -25.5 1 95.75 126 LEU B O 1
ATOM 3652 N N . ASP B 1 127 ? -3.855 -17.062 -26.641 1 97.06 127 ASP B N 1
ATOM 3653 C CA . ASP B 1 127 ? -2.426 -17.266 -26.859 1 97.06 127 ASP B CA 1
ATOM 3654 C C . ASP B 1 127 ? -1.824 -16.078 -27.625 1 97.06 127 ASP B C 1
ATOM 3656 O O . ASP B 1 127 ? -0.734 -15.609 -27.297 1 97.06 127 ASP B O 1
ATOM 3660 N N . ALA B 1 128 ? -2.543 -15.641 -28.594 1 96.88 128 ALA B N 1
ATOM 3661 C CA . ALA B 1 128 ? -2.068 -14.508 -29.391 1 96.88 128 ALA B CA 1
ATOM 3662 C C . ALA B 1 128 ? -2.01 -13.234 -28.547 1 96.88 128 ALA B C 1
ATOM 3664 O O . ALA B 1 128 ? -1.087 -12.43 -28.703 1 96.88 128 ALA B O 1
ATOM 3665 N N . VAL B 1 129 ? -3.041 -13.102 -27.703 1 97.12 129 VAL B N 1
ATOM 3666 C CA . VAL B 1 129 ? -3.074 -11.938 -26.828 1 97.12 129 VAL B CA 1
ATOM 3667 C C . VAL B 1 129 ? -1.866 -11.961 -25.891 1 97.12 129 VAL B C 1
ATOM 3669 O O . VAL B 1 129 ? -1.162 -10.961 -25.75 1 97.12 129 VAL B O 1
ATOM 3672 N N . VAL B 1 130 ? -1.585 -13.125 -25.297 1 97.44 130 VAL B N 1
ATOM 3673 C CA . VAL B 1 130 ? -0.466 -13.273 -24.375 1 97.44 130 VAL B CA 1
ATOM 3674 C C . VAL B 1 130 ? 0.846 -12.977 -25.094 1 97.44 130 VAL B C 1
ATOM 3676 O O . VAL B 1 130 ? 1.698 -12.258 -24.578 1 97.44 130 VAL B O 1
ATOM 3679 N N . ARG B 1 131 ? 0.989 -13.43 -26.281 1 96.75 131 ARG B N 1
ATOM 3680 C CA . ARG B 1 131 ? 2.199 -13.195 -27.062 1 96.75 131 ARG B CA 1
ATOM 3681 C C . ARG B 1 131 ? 2.369 -11.719 -27.375 1 96.75 131 ARG B C 1
ATOM 3683 O O . ARG B 1 131 ? 3.477 -11.18 -27.297 1 96.75 131 ARG B O 1
ATOM 3690 N N . SER B 1 132 ? 1.281 -11.133 -27.734 1 96.25 132 SER B N 1
ATOM 3691 C CA . SER B 1 132 ? 1.327 -9.711 -28.062 1 96.25 132 SER B CA 1
ATOM 3692 C C . SER B 1 132 ? 1.789 -8.883 -26.859 1 96.25 132 SER B C 1
ATOM 3694 O O . SER B 1 132 ? 2.666 -8.031 -26.984 1 96.25 132 SER B O 1
ATOM 3696 N N . VAL B 1 133 ? 1.198 -9.195 -25.719 1 94.62 133 VAL B N 1
ATOM 3697 C CA . VAL B 1 133 ? 1.539 -8.469 -24.5 1 94.62 133 VAL B CA 1
ATOM 3698 C C . VAL B 1 133 ? 2.994 -8.742 -24.125 1 94.62 133 VAL B C 1
ATOM 3700 O O . VAL B 1 133 ? 3.729 -7.82 -23.75 1 94.62 133 VAL B O 1
ATOM 3703 N N . ALA B 1 134 ? 3.412 -9.984 -24.234 1 94.06 134 ALA B N 1
ATOM 3704 C CA . ALA B 1 134 ? 4.789 -10.359 -23.906 1 94.06 134 ALA B CA 1
ATOM 3705 C C . ALA B 1 134 ? 5.773 -9.664 -24.844 1 94.06 134 ALA B C 1
ATOM 3707 O O . ALA B 1 134 ? 6.805 -9.148 -24.391 1 94.06 134 ALA B O 1
ATOM 3708 N N . ASP B 1 135 ? 5.438 -9.578 -26.094 1 92.75 135 ASP B N 1
ATOM 3709 C CA . ASP B 1 135 ? 6.281 -8.938 -27.109 1 92.75 135 ASP B CA 1
ATOM 3710 C C . ASP B 1 135 ? 6.457 -7.453 -26.797 1 92.75 135 ASP B C 1
ATOM 3712 O O . ASP B 1 135 ? 7.57 -6.926 -26.891 1 92.75 135 ASP B O 1
ATOM 3716 N N . ASP B 1 136 ? 5.391 -6.871 -26.453 1 88.31 136 ASP B N 1
ATOM 3717 C CA . ASP B 1 136 ? 5.434 -5.457 -26.094 1 88.31 136 ASP B CA 1
ATOM 3718 C C . ASP B 1 136 ? 6.379 -5.207 -24.922 1 88.31 136 ASP B C 1
ATOM 3720 O O . ASP B 1 136 ? 6.992 -4.141 -24.828 1 88.31 136 ASP B O 1
ATOM 3724 N N . ALA B 1 137 ? 6.504 -6.184 -24.078 1 85.75 137 ALA B N 1
ATOM 3725 C CA . ALA B 1 137 ? 7.316 -6.027 -22.875 1 85.75 137 ALA B CA 1
ATOM 3726 C C . ALA B 1 137 ? 8.727 -6.582 -23.078 1 85.75 137 ALA B C 1
ATOM 3728 O O . ALA B 1 137 ? 9.555 -6.547 -22.172 1 85.75 137 ALA B O 1
ATOM 3729 N N . GLY B 1 138 ? 8.938 -7.184 -24.172 1 86 138 GLY B N 1
ATOM 3730 C CA . GLY B 1 138 ? 10.242 -7.758 -24.469 1 86 138 GLY B CA 1
ATOM 3731 C C . GLY B 1 138 ? 10.5 -9.047 -23.703 1 86 138 GLY B C 1
ATOM 3732 O O . GLY B 1 138 ? 11.641 -9.32 -23.312 1 86 138 GLY B O 1
ATOM 3733 N N . LEU B 1 139 ? 9.5 -9.773 -23.438 1 89.88 139 LEU B N 1
ATOM 3734 C CA . LEU B 1 139 ? 9.641 -11.023 -22.703 1 89.88 139 LEU B CA 1
ATOM 3735 C C . LEU B 1 139 ? 9.43 -12.227 -23.609 1 89.88 139 LEU B C 1
ATOM 3737 O O . LEU B 1 139 ? 8.555 -12.203 -24.469 1 89.88 139 LEU B O 1
ATOM 3741 N N . GLU B 1 140 ? 10.281 -13.164 -23.438 1 93.44 140 GLU B N 1
ATOM 3742 C CA . GLU B 1 140 ? 10 -14.453 -24.062 1 93.44 140 GLU B CA 1
ATOM 3743 C C . GLU B 1 140 ? 8.844 -15.164 -23.359 1 93.44 140 GLU B C 1
ATOM 3745 O O . GLU B 1 140 ? 8.656 -15.016 -22.156 1 93.44 140 GLU B O 1
ATOM 3750 N N . VAL B 1 141 ? 8.039 -15.859 -24.188 1 95.19 141 VAL B N 1
ATOM 3751 C CA . VAL B 1 141 ? 6.855 -16.422 -23.547 1 95.19 141 VAL B CA 1
ATOM 3752 C C . VAL B 1 141 ? 6.641 -17.859 -24.031 1 95.19 141 VAL B C 1
ATOM 3754 O O . VAL B 1 141 ? 6.895 -18.172 -25.203 1 95.19 141 VAL B O 1
ATOM 3757 N N . GLU B 1 142 ? 6.359 -18.703 -23.203 1 95.38 142 GLU B N 1
ATOM 3758 C CA . GLU B 1 142 ? 5.785 -20.016 -23.469 1 95.38 142 GLU B CA 1
ATOM 3759 C C . GLU B 1 142 ? 4.305 -20.047 -23.094 1 95.38 142 GLU B C 1
ATOM 3761 O O . GLU B 1 142 ? 3.953 -20 -21.906 1 95.38 142 GLU B O 1
ATOM 3766 N N . VAL B 1 143 ? 3.484 -20.125 -24.109 1 96.06 143 VAL B N 1
ATOM 3767 C CA . VAL B 1 143 ? 2.055 -20 -23.844 1 96.06 143 VAL B CA 1
ATOM 3768 C C . VAL B 1 143 ? 1.299 -21.156 -24.484 1 96.06 143 VAL B C 1
ATOM 3770 O O . VAL B 1 143 ? 1.61 -21.562 -25.609 1 96.06 143 VAL B O 1
ATOM 3773 N N . SER B 1 144 ? 0.517 -21.797 -23.797 1 95.06 144 SER B N 1
ATOM 3774 C CA . SER B 1 144 ? -0.493 -22.766 -24.219 1 95.06 144 SER B CA 1
ATOM 3775 C C . SER B 1 144 ? -1.762 -22.625 -23.375 1 95.06 144 SER B C 1
ATOM 3777 O O . SER B 1 144 ? -2.037 -23.469 -22.516 1 95.06 144 SER B O 1
ATOM 3779 N N . ALA B 1 145 ? -2.545 -21.578 -23.641 1 92.81 145 ALA B N 1
ATOM 3780 C CA . ALA B 1 145 ? -3.715 -21.266 -22.812 1 92.81 145 ALA B CA 1
ATOM 3781 C C . ALA B 1 145 ? -5.004 -21.656 -23.531 1 92.81 145 ALA B C 1
ATOM 3783 O O . ALA B 1 145 ? -5.793 -22.453 -23.031 1 92.81 145 ALA B O 1
ATOM 3784 N N . SER B 1 146 ? -5.273 -21.078 -24.594 1 89.06 146 SER B N 1
ATOM 3785 C CA . SER B 1 146 ? -6.492 -21.344 -25.359 1 89.06 146 SER B CA 1
ATOM 3786 C C . SER B 1 146 ? -6.359 -20.891 -26.797 1 89.06 146 SER B C 1
ATOM 3788 O O . SER B 1 146 ? -5.785 -19.828 -27.062 1 89.06 146 SER B O 1
ATOM 3790 N N . THR B 1 147 ? -6.984 -21.688 -27.641 1 84.38 147 THR B N 1
ATOM 3791 C CA . THR B 1 147 ? -6.941 -21.359 -29.062 1 84.38 147 THR B CA 1
ATOM 3792 C C . THR B 1 147 ? -8.312 -20.906 -29.547 1 84.38 147 THR B C 1
ATOM 3794 O O . THR B 1 147 ? -8.523 -20.75 -30.75 1 84.38 147 THR B O 1
ATOM 3797 N N . VAL B 1 148 ? -9.172 -20.766 -28.609 1 84.19 148 VAL B N 1
ATOM 3798 C CA . VAL B 1 148 ? -10.5 -20.281 -28.969 1 84.19 148 VAL B CA 1
ATOM 3799 C C . VAL B 1 148 ? -10.43 -18.797 -29.328 1 84.19 148 VAL B C 1
ATOM 3801 O O . VAL B 1 148 ? -9.891 -18 -28.562 1 84.19 148 VAL B O 1
ATOM 3804 N N . ALA B 1 149 ? -11 -18.469 -30.484 1 88.88 149 ALA B N 1
ATOM 3805 C CA . ALA B 1 149 ? -10.953 -17.094 -30.953 1 88.88 149 ALA B CA 1
ATOM 3806 C C . ALA B 1 149 ? -12.148 -16.297 -30.438 1 88.88 149 ALA B C 1
ATOM 3808 O O . ALA B 1 149 ? -13.281 -16.781 -30.438 1 88.88 149 ALA B O 1
ATOM 3809 N N . THR B 1 150 ? -11.875 -15.148 -29.922 1 89.44 150 THR B N 1
ATOM 3810 C CA . THR B 1 150 ? -12.891 -14.211 -29.469 1 89.44 150 THR B CA 1
ATOM 3811 C C . THR B 1 150 ? -12.312 -12.805 -29.359 1 89.44 150 THR B C 1
ATOM 3813 O O . THR B 1 150 ? -11.195 -12.547 -29.812 1 89.44 150 THR B O 1
ATOM 3816 N N . ASP B 1 151 ? -13.195 -11.922 -28.891 1 92.44 151 ASP B N 1
ATOM 3817 C CA . ASP B 1 151 ? -12.727 -10.562 -28.625 1 92.44 151 ASP B CA 1
ATOM 3818 C C . ASP B 1 151 ? -12.266 -10.406 -27.188 1 92.44 151 ASP B C 1
ATOM 3820 O O . ASP B 1 151 ? -12.891 -10.93 -26.266 1 92.44 151 ASP B O 1
ATOM 3824 N N . TYR B 1 152 ? -11.148 -9.797 -27.031 1 94.31 152 TYR B N 1
ATOM 3825 C CA . TYR B 1 152 ? -10.664 -9.445 -25.703 1 94.31 152 TYR B CA 1
ATOM 3826 C C . TYR B 1 152 ? -10.531 -7.938 -25.547 1 94.31 152 TYR B C 1
ATOM 3828 O O . TYR B 1 152 ? -10.055 -7.254 -26.453 1 94.31 152 TYR B O 1
ATOM 3836 N N . HIS B 1 153 ? -10.992 -7.418 -24.375 1 94.31 153 HIS B N 1
ATOM 3837 C CA . HIS B 1 153 ? -10.961 -5.988 -24.094 1 94.31 153 HIS B CA 1
ATOM 3838 C C . HIS B 1 153 ? -10.102 -5.68 -22.875 1 94.31 153 HIS B C 1
ATOM 3840 O O . HIS B 1 153 ? -10.359 -6.199 -21.781 1 94.31 153 HIS B O 1
ATOM 3846 N N . GLN B 1 154 ? -9.102 -4.98 -23.062 1 94.44 154 GLN B N 1
ATOM 3847 C CA . GLN B 1 154 ? -8.352 -4.363 -21.969 1 94.44 154 GLN B CA 1
ATOM 3848 C C . GLN B 1 154 ? -8.812 -2.932 -21.719 1 94.44 154 GLN B C 1
ATOM 3850 O O . GLN B 1 154 ? -8.633 -2.061 -22.578 1 94.44 154 GLN B O 1
ATOM 3855 N N . LEU B 1 155 ? -9.461 -2.656 -20.547 1 90.62 155 LEU B N 1
ATOM 3856 C CA . LEU B 1 155 ? -10.023 -1.34 -20.281 1 90.62 155 LEU B CA 1
ATOM 3857 C C . LEU B 1 155 ? -9.367 -0.699 -19.062 1 90.62 155 LEU B C 1
ATOM 3859 O O . LEU B 1 155 ? -9.648 -1.083 -17.922 1 90.62 155 LEU B O 1
ATOM 3863 N N . ASN B 1 156 ? -8.5 0.228 -19.328 1 86.44 156 ASN B N 1
ATOM 3864 C CA . ASN B 1 156 ? -7.785 0.947 -18.281 1 86.44 156 ASN B CA 1
ATOM 3865 C C . ASN B 1 156 ? -7.211 -0.007 -17.234 1 86.44 156 ASN B C 1
ATOM 3867 O O . ASN B 1 156 ? -7.453 0.159 -16.047 1 86.44 156 ASN B O 1
ATOM 3871 N N . GLU B 1 157 ? -6.5 -0.867 -17.797 1 91.44 157 GLU B N 1
ATOM 3872 C CA . GLU B 1 157 ? -5.918 -1.936 -16.984 1 91.44 157 GLU B CA 1
ATOM 3873 C C . GLU B 1 157 ? -4.473 -2.209 -17.391 1 91.44 157 GLU B C 1
ATOM 3875 O O . GLU B 1 157 ? -4.121 -2.102 -18.562 1 91.44 157 GLU B O 1
ATOM 3880 N N . SER B 1 158 ? -3.672 -2.588 -16.438 1 92.94 158 SER B N 1
ATOM 3881 C CA . SER B 1 158 ? -2.291 -2.92 -16.766 1 92.94 158 SER B CA 1
ATOM 3882 C C . SER B 1 158 ? -2.209 -4.238 -17.531 1 92.94 158 SER B C 1
ATOM 3884 O O . SER B 1 158 ? -3.141 -5.043 -17.484 1 92.94 158 SER B O 1
ATOM 3886 N N . ASP B 1 159 ? -1.142 -4.426 -18.219 1 94.94 159 ASP B N 1
ATOM 3887 C CA . ASP B 1 159 ? -0.917 -5.68 -18.922 1 94.94 159 ASP B CA 1
ATOM 3888 C C . ASP B 1 159 ? -0.947 -6.867 -17.969 1 94.94 159 ASP B C 1
ATOM 3890 O O . ASP B 1 159 ? -1.529 -7.91 -18.266 1 94.94 159 ASP B O 1
ATOM 3894 N N . LEU B 1 160 ? -0.314 -6.688 -16.828 1 95.62 160 LEU B N 1
ATOM 3895 C CA . LEU B 1 160 ? -0.276 -7.762 -15.836 1 95.62 160 LEU B CA 1
ATOM 3896 C C . LEU B 1 160 ? -1.68 -8.094 -15.336 1 95.62 160 LEU B C 1
ATOM 3898 O O . LEU B 1 160 ? -2.078 -9.258 -15.328 1 95.62 160 LEU B O 1
ATOM 3902 N N . ALA B 1 161 ? -2.404 -7.078 -14.953 1 96.31 161 ALA B N 1
ATOM 3903 C CA . ALA B 1 161 ? -3.77 -7.285 -14.477 1 96.31 161 ALA B CA 1
ATOM 3904 C C . ALA B 1 161 ? -4.645 -7.906 -15.555 1 96.31 161 ALA B C 1
ATOM 3906 O O . ALA B 1 161 ? -5.477 -8.773 -15.273 1 96.31 161 ALA B O 1
ATOM 3907 N N . PHE B 1 162 ? -4.48 -7.469 -16.766 1 96.75 162 PHE B N 1
ATOM 3908 C CA . PHE B 1 162 ? -5.215 -7.969 -17.938 1 96.75 162 PHE B CA 1
ATOM 3909 C C . PHE B 1 162 ? -4.984 -9.461 -18.109 1 96.75 162 PHE B C 1
ATOM 3911 O O . PHE B 1 162 ? -5.941 -10.242 -18.172 1 96.75 162 PHE B O 1
ATOM 3918 N N . LEU B 1 163 ? -3.779 -9.844 -18.078 1 97.31 163 LEU B N 1
ATOM 3919 C CA . LEU B 1 163 ? -3.447 -11.25 -18.281 1 97.31 163 LEU B CA 1
ATOM 3920 C C . LEU B 1 163 ? -3.938 -12.094 -17.109 1 97.31 163 LEU B C 1
ATOM 3922 O O . LEU B 1 163 ? -4.465 -13.195 -17.297 1 97.31 163 LEU B O 1
ATOM 3926 N N . LEU B 1 164 ? -3.744 -11.594 -15.922 1 97.25 164 LEU B N 1
ATOM 3927 C CA . LEU B 1 164 ? -4.207 -12.328 -14.75 1 97.25 164 LEU B CA 1
ATOM 3928 C C . LEU B 1 164 ? -5.719 -12.531 -14.797 1 97.25 164 LEU B C 1
ATOM 3930 O O . LEU B 1 164 ? -6.215 -13.609 -14.469 1 97.25 164 LEU B O 1
ATOM 3934 N N . ARG B 1 165 ? -6.41 -11.508 -15.203 1 96.38 165 ARG B N 1
ATOM 3935 C CA . ARG B 1 165 ? -7.863 -11.586 -15.312 1 96.38 165 ARG B CA 1
ATOM 3936 C C . ARG B 1 165 ? -8.281 -12.641 -16.328 1 96.38 165 ARG B C 1
ATOM 3938 O O . ARG B 1 165 ? -9.203 -13.414 -16.078 1 96.38 165 ARG B O 1
ATOM 3945 N N . LEU B 1 166 ? -7.637 -12.695 -17.438 1 95.5 166 LEU B N 1
ATOM 3946 C CA . LEU B 1 166 ? -8.008 -13.594 -18.531 1 95.5 166 LEU B CA 1
ATOM 3947 C C . LEU B 1 166 ? -7.66 -15.039 -18.188 1 95.5 166 LEU B C 1
ATOM 3949 O O . LEU B 1 166 ? -8.359 -15.961 -18.609 1 95.5 166 LEU B O 1
ATOM 3953 N N . LEU B 1 167 ? -6.621 -15.227 -17.453 1 96.69 167 LEU B N 1
ATOM 3954 C CA . LEU B 1 167 ? -6.102 -16.578 -17.203 1 96.69 167 LEU B CA 1
ATOM 3955 C C . LEU B 1 167 ? -6.77 -17.203 -15.992 1 96.69 167 LEU B C 1
ATOM 3957 O O . LEU B 1 167 ? -6.809 -18.438 -15.867 1 96.69 167 LEU B O 1
ATOM 3961 N N . ALA B 1 168 ? -7.332 -16.406 -15.125 1 95.44 168 ALA B N 1
ATOM 3962 C CA . ALA B 1 168 ? -7.879 -16.859 -13.844 1 95.44 168 ALA B CA 1
ATOM 3963 C C . ALA B 1 168 ? -8.984 -17.891 -14.062 1 95.44 168 ALA B C 1
ATOM 3965 O O . ALA B 1 168 ? -8.953 -18.969 -13.477 1 95.44 168 ALA B O 1
ATOM 3966 N N . PRO B 1 169 ? -9.93 -17.656 -14.992 1 93.12 169 PRO B N 1
ATOM 3967 C CA . PRO B 1 169 ? -11.008 -18.625 -15.172 1 93.12 169 PRO B CA 1
ATOM 3968 C C . PRO B 1 169 ? -10.508 -19.969 -15.711 1 93.12 169 PRO B C 1
ATOM 3970 O O . PRO B 1 169 ? -11.195 -20.984 -15.594 1 93.12 169 PRO B O 1
ATOM 3973 N N . LEU B 1 170 ? -9.375 -20 -16.328 1 93.88 170 LEU B N 1
ATOM 3974 C CA . LEU B 1 170 ? -8.82 -21.203 -16.938 1 93.88 170 LEU B CA 1
ATOM 3975 C C . LEU B 1 170 ? -7.926 -21.938 -15.945 1 93.88 170 LEU B C 1
ATOM 3977 O O . LEU B 1 170 ? -7.426 -23.031 -16.25 1 93.88 170 LEU B O 1
ATOM 3981 N N . ASP B 1 171 ? -7.684 -21.328 -14.766 1 95 171 ASP B N 1
ATOM 3982 C CA . ASP B 1 171 ? -6.777 -21.859 -13.758 1 95 171 ASP B CA 1
ATOM 3983 C C . ASP B 1 171 ? -5.371 -22.062 -14.32 1 95 171 ASP B C 1
ATOM 3985 O O . ASP B 1 171 ? -4.762 -23.109 -14.141 1 95 171 ASP B O 1
ATOM 3989 N N . ILE B 1 172 ? -4.965 -21.125 -15.07 1 96.75 172 ILE B N 1
ATOM 3990 C CA . ILE B 1 172 ? -3.607 -21.109 -15.602 1 96.75 172 ILE B CA 1
ATOM 3991 C C . ILE B 1 172 ? -2.797 -20.016 -14.891 1 96.75 172 ILE B C 1
ATOM 3993 O O . ILE B 1 172 ? -3.188 -18.859 -14.883 1 96.75 172 ILE B O 1
ATOM 3997 N N . ALA B 1 173 ? -1.692 -20.453 -14.328 1 97.5 173 ALA B N 1
ATOM 3998 C CA . ALA B 1 173 ? -0.846 -19.531 -13.578 1 97.5 173 ALA B CA 1
ATOM 3999 C C . ALA B 1 173 ? 0.105 -18.766 -14.5 1 97.5 173 ALA B C 1
ATOM 4001 O O . ALA B 1 173 ? 0.632 -19.344 -15.461 1 97.5 173 ALA B O 1
ATOM 4002 N N . LEU B 1 174 ? 0.248 -17.547 -14.188 1 97.94 174 LEU B N 1
ATOM 4003 C CA . LEU B 1 174 ? 1.196 -16.672 -14.883 1 97.94 174 LEU B CA 1
ATOM 4004 C C . LEU B 1 174 ? 2.395 -16.359 -13.992 1 97.94 174 LEU B C 1
ATOM 4006 O O . LEU B 1 174 ? 2.234 -15.82 -12.898 1 97.94 174 LEU B O 1
ATOM 4010 N N . ARG B 1 175 ? 3.607 -16.734 -14.461 1 97.56 175 ARG B N 1
ATOM 4011 C CA . ARG B 1 175 ? 4.809 -16.406 -13.703 1 97.56 175 ARG B CA 1
ATOM 4012 C C . ARG B 1 175 ? 6.047 -16.453 -14.594 1 97.56 175 ARG B C 1
ATOM 4014 O O . ARG B 1 175 ? 5.984 -16.922 -15.734 1 97.56 175 ARG B O 1
ATOM 4021 N N . LEU B 1 176 ? 7.078 -15.914 -14.125 1 95.81 176 LEU B N 1
ATOM 4022 C CA . LEU B 1 176 ? 8.359 -16 -14.812 1 95.81 176 LEU B CA 1
ATOM 4023 C C . LEU B 1 176 ? 9.148 -17.219 -14.344 1 95.81 176 LEU B C 1
ATOM 4025 O O . LEU B 1 176 ? 9.234 -17.484 -13.148 1 95.81 176 LEU B O 1
ATOM 4029 N N . GLU B 1 177 ? 9.617 -17.984 -15.266 1 92.81 177 GLU B N 1
ATOM 4030 C CA . GLU B 1 177 ? 10.523 -19.109 -15.016 1 92.81 177 GLU B CA 1
ATOM 4031 C C . GLU B 1 177 ? 11.766 -19.016 -15.891 1 92.81 177 GLU B C 1
ATOM 4033 O O . GLU B 1 177 ? 11.68 -19.094 -17.125 1 92.81 177 GLU B O 1
ATOM 4038 N N . ASP B 1 178 ? 12.867 -18.812 -15.227 1 87.81 178 ASP B N 1
ATOM 4039 C CA . ASP B 1 178 ? 14.156 -18.688 -15.922 1 87.81 178 ASP B CA 1
ATOM 4040 C C . ASP B 1 178 ? 14.117 -17.578 -16.969 1 87.81 178 ASP B C 1
ATOM 4042 O O . ASP B 1 178 ? 14.523 -17.797 -18.109 1 87.81 178 ASP B O 1
ATOM 4046 N N . GLY B 1 179 ? 13.453 -16.516 -16.641 1 88.12 179 GLY B N 1
ATOM 4047 C CA . GLY B 1 179 ? 13.438 -15.328 -17.484 1 88.12 179 GLY B CA 1
ATOM 4048 C C . GLY B 1 179 ? 12.359 -15.367 -18.562 1 88.12 179 GLY B C 1
ATOM 4049 O O . GLY B 1 179 ? 12.219 -14.43 -19.344 1 88.12 179 GLY B O 1
ATOM 4050 N N . ARG B 1 180 ? 11.641 -16.453 -18.562 1 93.75 180 ARG B N 1
ATOM 4051 C CA . ARG B 1 180 ? 10.578 -16.594 -19.547 1 93.75 180 ARG B CA 1
ATOM 4052 C C . ARG B 1 180 ? 9.203 -16.578 -18.891 1 93.75 180 ARG B C 1
ATOM 4054 O O . ARG B 1 180 ? 9.023 -17.156 -17.812 1 93.75 180 ARG B O 1
ATOM 4061 N N . LEU B 1 181 ? 8.305 -15.938 -19.625 1 96.44 181 LEU B N 1
ATOM 4062 C CA . LEU B 1 181 ? 6.926 -15.914 -19.141 1 96.44 181 LEU B CA 1
ATOM 4063 C C . LEU B 1 181 ? 6.254 -17.266 -19.375 1 96.44 181 LEU B C 1
ATOM 4065 O O . LEU B 1 181 ? 6.172 -17.734 -20.516 1 96.44 181 LEU B O 1
ATOM 4069 N N . ARG B 1 182 ? 5.859 -17.875 -18.344 1 97.56 182 ARG B N 1
ATOM 4070 C CA . ARG B 1 182 ? 5.188 -19.172 -18.422 1 97.56 182 ARG B CA 1
ATOM 4071 C C . ARG B 1 182 ? 3.678 -19.016 -18.281 1 97.56 182 ARG B C 1
ATOM 4073 O O . ARG B 1 182 ? 3.182 -18.594 -17.234 1 97.56 182 ARG B O 1
ATOM 4080 N N . VAL B 1 183 ? 2.959 -19.391 -19.328 1 97.88 183 VAL B N 1
ATOM 4081 C CA . VAL B 1 183 ? 1.5 -19.344 -19.344 1 97.88 183 VAL B CA 1
ATOM 4082 C C . VAL B 1 183 ? 0.948 -20.641 -19.922 1 97.88 183 VAL B C 1
ATOM 4084 O O . VAL B 1 183 ? 0.616 -20.719 -21.094 1 97.88 183 VAL B O 1
ATOM 4087 N N . ARG B 1 184 ? 0.86 -21.609 -19.109 1 96.56 184 ARG B N 1
ATOM 4088 C CA . ARG B 1 184 ? 0.374 -22.922 -19.5 1 96.56 184 ARG B CA 1
ATOM 4089 C C . ARG B 1 184 ? -0.062 -23.734 -18.281 1 96.56 184 ARG B C 1
ATOM 4091 O O . ARG B 1 184 ? 0.341 -23.438 -17.156 1 96.56 184 ARG B O 1
ATOM 4098 N N . PRO B 1 185 ? -0.899 -24.734 -18.5 1 94.25 185 PRO B N 1
ATOM 4099 C CA . PRO B 1 185 ? -1.314 -25.562 -17.375 1 94.25 185 PRO B CA 1
ATOM 4100 C C . PRO B 1 185 ? -0.133 -26.188 -16.625 1 94.25 185 PRO B C 1
ATOM 4102 O O . PRO B 1 185 ? 0.92 -26.422 -17.234 1 94.25 185 PRO B O 1
ATOM 4105 N N . GLU B 1 186 ? -0.33 -26.344 -15.352 1 94.44 186 GLU B N 1
ATOM 4106 C CA . GLU B 1 186 ? 0.704 -27 -14.562 1 94.44 186 GLU B CA 1
ATOM 4107 C C . GLU B 1 186 ? 0.882 -28.453 -14.992 1 94.44 186 GLU B C 1
ATOM 4109 O O . GLU B 1 186 ? -0.074 -29.094 -15.422 1 94.44 186 GLU B O 1
ATOM 4114 N N . GLU B 1 187 ? 2.07 -28.891 -14.922 1 91.88 187 GLU B N 1
ATOM 4115 C CA . GLU B 1 187 ? 2.416 -30.266 -15.273 1 91.88 187 GLU B CA 1
ATOM 4116 C C . GLU B 1 187 ? 3.051 -31 -14.086 1 91.88 187 GLU B C 1
ATOM 4118 O O . GLU B 1 187 ? 3.686 -30.375 -13.234 1 91.88 187 GLU B O 1
ATOM 4123 N N . PRO B 1 188 ? 2.785 -32.281 -14.039 1 92.94 188 PRO B N 1
ATOM 4124 C CA . PRO B 1 188 ? 3.42 -33.062 -12.961 1 92.94 188 PRO B CA 1
ATOM 4125 C C . PRO B 1 188 ? 4.938 -32.875 -12.938 1 92.94 188 PRO B C 1
ATOM 4127 O O . PRO B 1 188 ? 5.566 -32.781 -13.992 1 92.94 188 PRO B O 1
ATOM 4130 N N . ASP B 1 189 ? 5.41 -32.844 -11.758 1 95.12 189 ASP B N 1
ATOM 4131 C CA . ASP B 1 189 ? 6.852 -32.75 -11.555 1 95.12 189 ASP B CA 1
ATOM 4132 C C . ASP B 1 189 ? 7.52 -34.094 -11.688 1 95.12 189 ASP B C 1
ATOM 4134 O O . ASP B 1 189 ? 7.145 -35.062 -11 1 95.12 189 ASP B O 1
ATOM 4138 N N . ALA B 1 190 ? 8.57 -34.188 -12.523 1 93.19 190 ALA B N 1
ATOM 4139 C CA . ALA B 1 190 ? 9.258 -35.469 -12.766 1 93.19 190 ALA B CA 1
ATOM 4140 C C . ALA B 1 190 ? 10.102 -35.844 -11.555 1 93.19 190 ALA B C 1
ATOM 4142 O O . ALA B 1 190 ? 10.352 -37.031 -11.336 1 93.19 190 ALA B O 1
ATOM 4143 N N . THR B 1 191 ? 10.562 -34.875 -10.812 1 94.75 191 THR B N 1
ATOM 4144 C CA . THR B 1 191 ? 11.445 -35.156 -9.672 1 94.75 191 THR B CA 1
ATOM 4145 C C . THR B 1 191 ? 10.977 -34.375 -8.445 1 94.75 191 THR B C 1
ATOM 4147 O O . THR B 1 191 ? 11.68 -33.5 -7.957 1 94.75 191 THR B O 1
ATOM 4150 N N . PRO B 1 192 ? 9.82 -34.781 -7.867 1 97.06 192 PRO B N 1
ATOM 4151 C CA . PRO B 1 192 ? 9.32 -34.062 -6.688 1 97.06 192 PRO B CA 1
ATOM 4152 C C . PRO B 1 192 ? 10.289 -34.125 -5.508 1 97.06 192 PRO B C 1
ATOM 4154 O O . PRO B 1 192 ? 10.992 -35.125 -5.34 1 97.06 192 PRO B O 1
ATOM 4157 N N . VAL B 1 193 ? 10.383 -33.094 -4.758 1 96.12 193 VAL B N 1
ATOM 4158 C CA . VAL B 1 193 ? 11.25 -33.062 -3.588 1 96.12 193 VAL B CA 1
ATOM 4159 C C . VAL B 1 193 ? 10.602 -33.781 -2.426 1 96.12 193 VAL B C 1
ATOM 4161 O O . VAL B 1 193 ? 9.422 -33.562 -2.125 1 96.12 193 VAL B O 1
ATOM 4164 N N . ARG B 1 194 ? 11.375 -34.656 -1.805 1 97.38 194 ARG B N 1
ATOM 4165 C CA . ARG B 1 194 ? 10.852 -35.438 -0.678 1 97.38 194 ARG B CA 1
ATOM 4166 C C . ARG B 1 194 ? 10.805 -34.594 0.586 1 97.38 194 ARG B C 1
ATOM 4168 O O . ARG B 1 194 ? 11.773 -33.906 0.917 1 97.38 194 ARG B O 1
ATOM 4175 N N . VAL B 1 195 ? 9.711 -34.562 1.291 1 97.94 195 VAL B N 1
ATOM 4176 C CA . VAL B 1 195 ? 9.508 -33.812 2.541 1 97.94 195 VAL B CA 1
ATOM 4177 C C . VAL B 1 195 ? 9 -34.781 3.619 1 97.94 195 VAL B C 1
ATOM 4179 O O . VAL B 1 195 ? 8.055 -35.531 3.387 1 97.94 195 VAL B O 1
ATOM 4182 N N . ASP B 1 196 ? 9.641 -34.75 4.746 1 97.75 196 ASP B N 1
ATOM 4183 C CA . ASP B 1 196 ? 9.336 -35.656 5.844 1 97.75 196 ASP B CA 1
ATOM 4184 C C . ASP B 1 196 ? 9.516 -34.969 7.195 1 97.75 196 ASP B C 1
ATOM 4186 O O . ASP B 1 196 ? 10.617 -34.531 7.52 1 97.75 196 ASP B O 1
ATOM 4190 N N . PRO B 1 197 ? 8.43 -34.938 8.039 1 96.62 197 PRO B N 1
ATOM 4191 C CA . PRO B 1 197 ? 8.555 -34.312 9.359 1 96.62 197 PRO B CA 1
ATOM 4192 C C . PRO B 1 197 ? 9.633 -34.969 10.219 1 96.62 197 PRO B C 1
ATOM 4194 O O . PRO B 1 197 ? 10.125 -34.375 11.172 1 96.62 197 PRO B O 1
ATOM 4197 N N . GLN B 1 198 ? 10.008 -36.125 9.938 1 95.31 198 GLN B N 1
ATOM 4198 C CA . GLN B 1 198 ? 11.031 -36.844 10.695 1 95.31 198 GLN B CA 1
ATOM 4199 C C . GLN B 1 198 ? 12.414 -36.594 10.109 1 95.31 198 GLN B C 1
ATOM 4201 O O . GLN B 1 198 ? 13.414 -37.094 10.641 1 95.31 198 GLN B O 1
ATOM 4206 N N . ASP B 1 199 ? 12.445 -35.906 9.094 1 95.12 199 ASP B N 1
ATOM 4207 C CA . ASP B 1 199 ? 13.727 -35.688 8.422 1 95.12 199 ASP B CA 1
ATOM 4208 C C . ASP B 1 199 ? 13.984 -34.188 8.195 1 95.12 199 ASP B C 1
ATOM 4210 O O . ASP B 1 199 ? 14.656 -33.562 9 1 95.12 199 ASP B O 1
ATOM 4214 N N . ASN B 1 200 ? 13.328 -33.562 7.293 1 95.56 200 ASN B N 1
ATOM 4215 C CA . ASN B 1 200 ? 13.742 -32.219 6.867 1 95.56 200 ASN B CA 1
ATOM 4216 C C . ASN B 1 200 ? 12.633 -31.203 7.102 1 95.56 200 ASN B C 1
ATOM 4218 O O . ASN B 1 200 ? 12.852 -30 6.949 1 95.56 200 ASN B O 1
ATOM 4222 N N . ALA B 1 201 ? 11.422 -31.625 7.441 1 97.38 201 ALA B N 1
ATOM 4223 C CA . ALA B 1 201 ? 10.328 -30.688 7.73 1 97.38 201 ALA B CA 1
ATOM 4224 C C . ALA B 1 201 ? 10.305 -30.312 9.211 1 97.38 201 ALA B C 1
ATOM 4226 O O . ALA B 1 201 ? 10.375 -31.188 10.078 1 97.38 201 ALA B O 1
ATOM 4227 N N . LEU B 1 202 ? 10.281 -29.109 9.492 1 96.5 202 LEU B N 1
ATOM 4228 C CA . LEU B 1 202 ? 10.281 -28.625 10.867 1 96.5 202 LEU B CA 1
ATOM 4229 C C . LEU B 1 202 ? 8.859 -28.531 11.406 1 96.5 202 LEU B C 1
ATOM 4231 O O . LEU B 1 202 ? 8.617 -28.797 12.586 1 96.5 202 LEU B O 1
ATOM 4235 N N . GLN B 1 203 ? 7.984 -28.094 10.586 1 98.06 203 GLN B N 1
ATOM 4236 C CA . GLN B 1 203 ? 6.57 -27.969 10.914 1 98.06 203 GLN B CA 1
ATOM 4237 C C . GLN B 1 203 ? 5.695 -28.297 9.703 1 98.06 203 GLN B C 1
ATOM 4239 O O . GLN B 1 203 ? 6.004 -27.875 8.578 1 98.06 203 GLN B O 1
ATOM 4244 N N . VAL B 1 204 ? 4.66 -29.062 9.969 1 98.25 204 VAL B N 1
ATOM 4245 C CA . VAL B 1 204 ? 3.715 -29.422 8.914 1 98.25 204 VAL B CA 1
ATOM 4246 C C . VAL B 1 204 ? 2.285 -29.297 9.438 1 98.25 204 VAL B C 1
ATOM 4248 O O . VAL B 1 204 ? 1.945 -29.844 10.484 1 98.25 204 VAL B O 1
ATOM 4251 N N . ARG B 1 205 ? 1.513 -28.531 8.75 1 98.5 205 ARG B N 1
ATOM 4252 C CA . ARG B 1 205 ? 0.079 -28.438 9 1 98.5 205 ARG B CA 1
ATOM 4253 C C . ARG B 1 205 ? -0.724 -28.766 7.75 1 98.5 205 ARG B C 1
ATOM 4255 O O . ARG B 1 205 ? -0.549 -28.141 6.703 1 98.5 205 ARG B O 1
ATOM 4262 N N . LEU B 1 206 ? -1.532 -29.797 7.84 1 97.44 206 LEU B N 1
ATOM 4263 C CA . LEU B 1 206 ? -2.359 -30.234 6.723 1 97.44 206 LEU B CA 1
ATOM 4264 C C . LEU B 1 206 ? -3.838 -30.188 7.094 1 97.44 206 LEU B C 1
ATOM 4266 O O . LEU B 1 206 ? -4.203 -30.469 8.234 1 97.44 206 LEU B O 1
ATOM 4270 N N . ILE B 1 207 ? -4.664 -29.859 6.141 1 97.06 207 ILE B N 1
ATOM 4271 C CA . ILE B 1 207 ? -6.105 -29.844 6.371 1 97.06 207 ILE B CA 1
ATOM 4272 C C . ILE B 1 207 ? -6.832 -30.375 5.137 1 97.06 207 ILE B C 1
ATOM 4274 O O . ILE B 1 207 ? -6.5 -30.016 4.008 1 97.06 207 ILE B O 1
ATOM 4278 N N . ALA B 1 208 ? -7.641 -31.359 5.297 1 95.75 208 ALA B N 1
ATOM 4279 C CA . ALA B 1 208 ? -8.633 -31.766 4.305 1 95.75 208 ALA B CA 1
ATOM 4280 C C . ALA B 1 208 ? -9.992 -31.141 4.605 1 95.75 208 ALA B C 1
ATOM 4282 O O . ALA B 1 208 ? -10.555 -31.344 5.688 1 95.75 208 ALA B O 1
ATOM 4283 N N . ASP B 1 209 ? -10.508 -30.375 3.67 1 94.19 209 ASP B N 1
ATOM 4284 C CA . ASP B 1 209 ? -11.703 -29.594 3.965 1 94.19 209 ASP B CA 1
ATOM 4285 C C . ASP B 1 209 ? -12.719 -29.688 2.832 1 94.19 209 ASP B C 1
ATOM 4287 O O . ASP B 1 209 ? -12.422 -29.344 1.688 1 94.19 209 ASP B O 1
ATOM 4291 N N . LEU B 1 210 ? -13.977 -30.062 3.191 1 92.81 210 LEU B N 1
ATOM 4292 C CA . LEU B 1 210 ? -15.023 -30.25 2.197 1 92.81 210 LEU B CA 1
ATOM 4293 C C . LEU B 1 210 ? -15.82 -28.953 1.997 1 92.81 210 LEU B C 1
ATOM 4295 O O . LEU B 1 210 ? -16.578 -28.828 1.032 1 92.81 210 LEU B O 1
ATOM 4299 N N . ASN B 1 211 ? -15.812 -28 2.943 1 85.19 211 ASN B N 1
ATOM 4300 C CA . ASN B 1 211 ? -16.703 -26.844 2.988 1 85.19 211 ASN B CA 1
ATOM 4301 C C . ASN B 1 211 ? -16.672 -26.062 1.681 1 85.19 211 ASN B C 1
ATOM 4303 O O . ASN B 1 211 ? -17.688 -25.516 1.253 1 85.19 211 ASN B O 1
ATOM 4307 N N . HIS B 1 212 ? -15.609 -26 0.799 1 84.56 212 HIS B N 1
ATOM 4308 C CA . HIS B 1 212 ? -15.57 -25.219 -0.427 1 84.56 212 HIS B CA 1
ATOM 4309 C C . HIS B 1 212 ? -15.391 -26.109 -1.651 1 84.56 212 HIS B C 1
ATOM 4311 O O . HIS B 1 212 ? -15.094 -25.625 -2.742 1 84.56 212 HIS B O 1
ATOM 4317 N N . GLN B 1 213 ? -15.82 -27.234 -1.436 1 92.12 213 GLN B N 1
ATOM 4318 C CA . GLN B 1 213 ? -15.727 -28.203 -2.529 1 92.12 213 GLN B CA 1
ATOM 4319 C C . GLN B 1 213 ? -17.094 -28.469 -3.146 1 92.12 213 GLN B C 1
ATOM 4321 O O . GLN B 1 213 ? -18.125 -28.328 -2.475 1 92.12 213 GLN B O 1
ATOM 4326 N N . HIS B 1 214 ? -17.094 -28.656 -4.398 1 92.81 214 HIS B N 1
ATOM 4327 C CA . HIS B 1 214 ? -18.312 -28.938 -5.137 1 92.81 214 HIS B CA 1
ATOM 4328 C C . HIS B 1 214 ? -18.234 -30.297 -5.82 1 92.81 214 HIS B C 1
ATOM 4330 O O . HIS B 1 214 ? -17.156 -30.734 -6.23 1 92.81 214 HIS B O 1
ATOM 4336 N N . ASP B 1 215 ? -19.406 -30.922 -5.934 1 93.31 215 ASP B N 1
ATOM 4337 C CA . ASP B 1 215 ? -19.422 -32.219 -6.605 1 93.31 215 ASP B CA 1
ATOM 4338 C C . ASP B 1 215 ? -19.531 -32.031 -8.117 1 93.31 215 ASP B C 1
ATOM 4340 O O . ASP B 1 215 ? -19.234 -32.969 -8.875 1 93.31 215 ASP B O 1
ATOM 4344 N N . ALA B 1 216 ? -19.953 -30.875 -8.43 1 94.38 216 ALA B N 1
ATOM 4345 C CA . ALA B 1 216 ? -20.047 -30.547 -9.852 1 94.38 216 ALA B CA 1
ATOM 4346 C C . ALA B 1 216 ? -20.031 -29.047 -10.078 1 94.38 216 ALA B C 1
ATOM 4348 O O . ALA B 1 216 ? -20.391 -28.281 -9.18 1 94.38 216 ALA B O 1
ATOM 4349 N N . THR B 1 217 ? -19.531 -28.641 -11.242 1 94.75 217 THR B N 1
ATOM 4350 C CA . THR B 1 217 ? -19.531 -27.234 -11.656 1 94.75 217 THR B CA 1
ATOM 4351 C C . THR B 1 217 ? -20.188 -27.078 -13.023 1 94.75 217 THR B C 1
ATOM 4353 O O . THR B 1 217 ? -19.969 -27.891 -13.922 1 94.75 217 THR B O 1
ATOM 4356 N N . GLU B 1 218 ? -21.031 -26.109 -13.102 1 95.38 218 GLU B N 1
ATOM 4357 C CA . GLU B 1 218 ? -21.688 -25.781 -14.367 1 95.38 218 GLU B CA 1
ATOM 4358 C C . GLU B 1 218 ? -21.438 -24.328 -14.766 1 95.38 218 GLU B C 1
ATOM 4360 O O . GLU B 1 218 ? -21.5 -23.438 -13.93 1 95.38 218 GLU B O 1
ATOM 4365 N N . VAL B 1 219 ? -21.047 -24.188 -15.992 1 94.12 219 VAL B N 1
ATOM 4366 C CA . VAL B 1 219 ? -20.875 -22.844 -16.562 1 94.12 219 VAL B CA 1
ATOM 4367 C C . VAL B 1 219 ? -21.984 -22.578 -17.594 1 94.12 219 VAL B C 1
ATOM 4369 O O . VAL B 1 219 ? -22.297 -23.453 -18.406 1 94.12 219 VAL B O 1
ATOM 4372 N N . ARG B 1 220 ? -22.547 -21.391 -17.469 1 92.25 220 ARG B N 1
ATOM 4373 C CA . ARG B 1 220 ? -23.625 -21.016 -18.391 1 92.25 220 ARG B CA 1
ATOM 4374 C C . ARG B 1 220 ? -23.266 -19.719 -19.125 1 92.25 220 ARG B C 1
ATOM 4376 O O . ARG B 1 220 ? -22.688 -18.812 -18.547 1 92.25 220 ARG B O 1
ATOM 4383 N N . GLY B 1 221 ? -23.562 -19.812 -20.391 1 91.75 221 GLY B N 1
ATOM 4384 C CA . GLY B 1 221 ? -23.391 -18.656 -21.266 1 91.75 221 GLY B CA 1
ATOM 4385 C C . GLY B 1 221 ? -24.234 -18.734 -22.516 1 91.75 221 GLY B C 1
ATOM 4386 O O . GLY B 1 221 ? -25.25 -19.422 -22.547 1 91.75 221 GLY B O 1
ATOM 4387 N N . PHE B 1 222 ? -23.922 -17.812 -23.453 1 90.69 222 PHE B N 1
ATOM 4388 C CA . PHE B 1 222 ? -24.703 -17.703 -24.688 1 90.69 222 PHE B CA 1
ATOM 4389 C C . PHE B 1 222 ? -23.844 -17.234 -25.844 1 90.69 222 PHE B C 1
ATOM 4391 O O . PHE B 1 222 ? -23.062 -16.297 -25.703 1 90.69 222 PHE B O 1
ATOM 4398 N N . ASN B 1 223 ? -23.953 -18.047 -26.875 1 88.81 223 ASN B N 1
ATOM 4399 C CA . ASN B 1 223 ? -23.297 -17.656 -28.109 1 88.81 223 ASN B CA 1
ATOM 4400 C C . ASN B 1 223 ? -24.188 -16.797 -28.984 1 88.81 223 ASN B C 1
ATOM 4402 O O . ASN B 1 223 ? -25.141 -17.297 -29.594 1 88.81 223 ASN B O 1
ATOM 4406 N N . ALA B 1 224 ? -23.875 -15.555 -29.031 1 87.25 224 ALA B N 1
ATOM 4407 C CA . ALA B 1 224 ? -24.719 -14.609 -29.766 1 87.25 224 ALA B CA 1
ATOM 4408 C C . ALA B 1 224 ? -24.641 -14.844 -31.266 1 87.25 224 ALA B C 1
ATOM 4410 O O . ALA B 1 224 ? -25.625 -14.648 -31.984 1 87.25 224 ALA B O 1
ATOM 4411 N N . ALA B 1 225 ? -23.5 -15.273 -31.797 1 84.44 225 ALA B N 1
ATOM 4412 C CA . ALA B 1 225 ? -23.312 -15.484 -33.219 1 84.44 225 ALA B CA 1
ATOM 4413 C C . ALA B 1 225 ? -24.156 -16.641 -33.75 1 84.44 225 ALA B C 1
ATOM 4415 O O . ALA B 1 225 ? -24.719 -16.578 -34.844 1 84.44 225 ALA B O 1
ATOM 4416 N N . THR B 1 226 ? -24.266 -17.688 -32.969 1 88.44 226 THR B N 1
ATOM 4417 C CA . THR B 1 226 ? -24.969 -18.891 -33.406 1 88.44 226 THR B CA 1
ATOM 4418 C C . THR B 1 226 ? -26.344 -18.969 -32.75 1 88.44 226 THR B C 1
ATOM 4420 O O . THR B 1 226 ? -27.141 -19.859 -33.062 1 88.44 226 THR B O 1
ATOM 4423 N N . ASP B 1 227 ? -26.594 -17.984 -31.891 1 90.88 227 ASP B N 1
ATOM 4424 C CA . ASP B 1 227 ? -27.859 -17.938 -31.156 1 90.88 227 ASP B CA 1
ATOM 4425 C C . ASP B 1 227 ? -28.094 -19.25 -30.406 1 90.88 227 ASP B C 1
ATOM 4427 O O . ASP B 1 227 ? -29.172 -19.859 -30.531 1 90.88 227 ASP B O 1
ATOM 4431 N N . GLN B 1 228 ? -27.188 -19.766 -29.781 1 92.19 228 GLN B N 1
ATOM 4432 C CA . GLN B 1 228 ? -27.25 -21.016 -29.031 1 92.19 228 GLN B CA 1
ATOM 4433 C C . GLN B 1 228 ? -26.672 -20.859 -27.641 1 92.19 228 GLN B C 1
ATOM 4435 O O . GLN B 1 228 ? -25.75 -20.062 -27.438 1 92.19 228 GLN B O 1
ATOM 4440 N N . ALA B 1 229 ? -27.281 -21.641 -26.75 1 91.69 229 ALA B N 1
ATOM 4441 C CA . ALA B 1 229 ? -26.734 -21.672 -25.391 1 91.69 229 ALA B CA 1
ATOM 4442 C C . ALA B 1 229 ? -25.344 -22.297 -25.375 1 91.69 229 ALA B C 1
ATOM 4444 O O . ALA B 1 229 ? -25.062 -23.203 -26.156 1 91.69 229 ALA B O 1
ATOM 4445 N N . ALA B 1 230 ? -24.438 -21.688 -24.672 1 92.25 230 ALA B N 1
ATOM 4446 C CA . ALA B 1 230 ? -23.125 -22.266 -24.406 1 92.25 230 ALA B CA 1
ATOM 4447 C C . ALA B 1 230 ? -23.047 -22.781 -22.969 1 92.25 230 ALA B C 1
ATOM 4449 O O . ALA B 1 230 ? -22.859 -22 -22.031 1 92.25 230 ALA B O 1
ATOM 4450 N N . VAL B 1 231 ? -23.281 -24.016 -22.766 1 94.06 231 VAL B N 1
ATOM 4451 C CA . VAL B 1 231 ? -23.359 -24.609 -21.422 1 94.06 231 VAL B CA 1
ATOM 4452 C C . VAL B 1 231 ? -22.391 -25.797 -21.328 1 94.06 231 VAL B C 1
ATOM 4454 O O . VAL B 1 231 ? -22.297 -26.594 -22.266 1 94.06 231 VAL B O 1
ATOM 4457 N N . ALA B 1 232 ? -21.656 -25.828 -20.266 1 95 232 ALA B N 1
ATOM 4458 C CA . ALA B 1 232 ? -20.766 -26.953 -20 1 95 232 ALA B CA 1
ATOM 4459 C C . ALA B 1 232 ? -20.781 -27.344 -18.516 1 95 232 ALA B C 1
ATOM 4461 O O . ALA B 1 232 ? -21.031 -26.5 -17.656 1 95 232 ALA B O 1
ATOM 4462 N N . SER B 1 233 ? -20.531 -28.578 -18.266 1 95.12 233 SER B N 1
ATOM 4463 C CA . SER B 1 233 ? -20.5 -29.094 -16.906 1 95.12 233 SER B CA 1
ATOM 4464 C C . SER B 1 233 ? -19.297 -30.016 -16.688 1 95.12 233 SER B C 1
ATOM 4466 O O . SER B 1 233 ? -18.812 -30.641 -17.641 1 95.12 233 SER B O 1
ATOM 4468 N N . ALA B 1 234 ? -18.812 -29.969 -15.492 1 94.62 234 ALA B N 1
ATOM 4469 C CA . ALA B 1 234 ? -17.719 -30.859 -15.102 1 94.62 234 ALA B CA 1
ATOM 4470 C C . ALA B 1 234 ? -17.938 -31.422 -13.703 1 94.62 234 ALA B C 1
ATOM 4472 O O . ALA B 1 234 ? -18.391 -30.703 -12.805 1 94.62 234 ALA B O 1
ATOM 4473 N N . SER B 1 235 ? -17.641 -32.719 -13.531 1 93.69 235 SER B N 1
ATOM 4474 C CA . SER B 1 235 ? -17.734 -33.344 -12.227 1 93.69 235 SER B CA 1
ATOM 4475 C C . SER B 1 235 ? -16.5 -34.219 -11.945 1 93.69 235 SER B C 1
ATOM 4477 O O . SER B 1 235 ? -16.422 -34.875 -10.906 1 93.69 235 SER B O 1
ATOM 4479 N N . THR B 1 236 ? -15.617 -34.219 -12.93 1 92.75 236 THR B N 1
ATOM 4480 C CA . THR B 1 236 ? -14.359 -34.969 -12.781 1 92.75 236 THR B CA 1
ATOM 4481 C C . THR B 1 236 ? -13.195 -34.125 -13.305 1 92.75 236 THR B C 1
ATOM 4483 O O . THR B 1 236 ? -13.383 -33.219 -14.102 1 92.75 236 THR B O 1
ATOM 4486 N N . LEU B 1 237 ? -12.047 -34.438 -12.828 1 92.38 237 LEU B N 1
ATOM 4487 C CA . LEU B 1 237 ? -10.828 -33.781 -13.305 1 92.38 237 LEU B CA 1
ATOM 4488 C C . LEU B 1 237 ? -10.352 -34.406 -14.609 1 92.38 237 LEU B C 1
ATOM 4490 O O . LEU B 1 237 ? -10.484 -35.625 -14.805 1 92.38 237 LEU B O 1
ATOM 4494 N N . ALA B 1 238 ? -9.867 -33.562 -15.453 1 86.62 238 ALA B N 1
ATOM 4495 C CA . ALA B 1 238 ? -9.367 -34.031 -16.734 1 86.62 238 ALA B CA 1
ATOM 4496 C C . ALA B 1 238 ? -8.312 -35.125 -16.531 1 86.62 238 ALA B C 1
ATOM 4498 O O . ALA B 1 238 ? -8.289 -36.125 -17.266 1 86.62 238 ALA B O 1
ATOM 4499 N N . THR B 1 239 ? -7.438 -34.938 -15.625 1 85.31 239 THR B N 1
ATOM 4500 C CA . THR B 1 239 ? -6.48 -35.938 -15.188 1 85.31 239 THR B CA 1
ATOM 4501 C C . THR B 1 239 ? -6.836 -36.469 -13.789 1 85.31 239 THR B C 1
ATOM 4503 O O . THR B 1 239 ? -6.617 -35.75 -12.797 1 85.31 239 THR B O 1
ATOM 4506 N N . PRO B 1 240 ? -7.352 -37.594 -13.781 1 88.25 240 PRO B N 1
ATOM 4507 C CA . PRO B 1 240 ? -7.793 -38.125 -12.484 1 88.25 240 PRO B CA 1
ATOM 4508 C C . PRO B 1 240 ? -6.633 -38.406 -11.531 1 88.25 240 PRO B C 1
ATOM 4510 O O . PRO B 1 240 ? -5.633 -39 -11.93 1 88.25 240 PRO B O 1
ATOM 4513 N N . PRO B 1 241 ? -6.789 -37.969 -10.344 1 91.19 241 PRO B N 1
ATOM 4514 C CA . PRO B 1 241 ? -5.766 -38.281 -9.344 1 91.19 241 PRO B CA 1
ATOM 4515 C C . PRO B 1 241 ? -5.883 -39.688 -8.812 1 91.19 241 PRO B C 1
ATOM 4517 O O . PRO B 1 241 ? -6.91 -40.344 -9.008 1 91.19 241 PRO B O 1
ATOM 4520 N N . PRO B 1 242 ? -4.883 -40.188 -8.25 1 90.25 242 PRO B N 1
ATOM 4521 C CA . PRO B 1 242 ? -4.895 -41.562 -7.77 1 90.25 242 PRO B CA 1
ATOM 4522 C C . PRO B 1 242 ? -5.82 -41.75 -6.57 1 90.25 242 PRO B C 1
ATOM 4524 O O . PRO B 1 242 ? -6.379 -42.844 -6.387 1 90.25 242 PRO B O 1
ATOM 4527 N N . GLY B 1 243 ? -6.043 -40.75 -5.797 1 94.06 243 GLY B N 1
ATOM 4528 C CA . GLY B 1 243 ? -6.863 -40.906 -4.605 1 94.06 243 GLY B CA 1
ATOM 4529 C C . GLY B 1 243 ? -8.297 -40.469 -4.816 1 94.06 243 GLY B C 1
ATOM 4530 O O . GLY B 1 243 ? -8.758 -40.344 -5.957 1 94.06 243 GLY B O 1
ATOM 4531 N N . THR B 1 244 ? -8.992 -40.406 -3.666 1 95.38 244 THR B N 1
ATOM 4532 C CA . THR B 1 244 ? -10.391 -40 -3.688 1 95.38 244 THR B CA 1
ATOM 4533 C C . THR B 1 244 ? -10.516 -38.469 -3.688 1 95.38 244 THR B C 1
ATOM 4535 O O . THR B 1 244 ? -9.938 -37.781 -2.836 1 95.38 244 THR B O 1
ATOM 4538 N N . THR B 1 245 ? -11.266 -38 -4.633 1 95.5 245 THR B N 1
ATOM 4539 C CA . THR B 1 245 ? -11.461 -36.562 -4.738 1 95.5 245 THR B CA 1
ATOM 4540 C C . THR B 1 245 ? -12.594 -36.094 -3.822 1 95.5 245 THR B C 1
ATOM 4542 O O . THR B 1 245 ? -13.375 -36.906 -3.334 1 95.5 245 THR B O 1
ATOM 4545 N N . ALA B 1 246 ? -12.625 -34.781 -3.559 1 94.69 246 ALA B N 1
ATOM 4546 C CA . ALA B 1 246 ? -13.703 -34.219 -2.76 1 94.69 246 ALA B CA 1
ATOM 4547 C C . ALA B 1 246 ? -15.062 -34.5 -3.414 1 94.69 246 ALA B C 1
ATOM 4549 O O . ALA B 1 246 ? -16.047 -34.781 -2.73 1 94.69 246 ALA B O 1
ATOM 4550 N N . ALA B 1 247 ? -15.078 -34.375 -4.711 1 94.25 247 ALA B N 1
ATOM 4551 C CA . ALA B 1 247 ? -16.328 -34.594 -5.434 1 94.25 247 ALA B CA 1
ATOM 4552 C C . ALA B 1 247 ? -16.844 -36 -5.188 1 94.25 247 ALA B C 1
ATOM 4554 O O . ALA B 1 247 ? -18.047 -36.188 -4.934 1 94.25 247 ALA B O 1
ATOM 4555 N N . GLN B 1 248 ? -16.016 -36.969 -5.293 1 93.69 248 GLN B N 1
ATOM 4556 C CA . GLN B 1 248 ? -16.391 -38.344 -5.035 1 93.69 248 GLN B CA 1
ATOM 4557 C C . GLN B 1 248 ? -16.875 -38.531 -3.6 1 93.69 248 GLN B C 1
ATOM 4559 O O . GLN B 1 248 ? -17.875 -39.219 -3.359 1 93.69 248 GLN B O 1
ATOM 4564 N N . LEU B 1 249 ? -16.156 -37.938 -2.73 1 93.69 249 LEU B N 1
ATOM 4565 C CA . LEU B 1 249 ? -16.516 -38.031 -1.32 1 93.69 249 LEU B CA 1
ATOM 4566 C C . LEU B 1 249 ? -17.875 -37.406 -1.054 1 93.69 249 LEU B C 1
ATOM 4568 O O . LEU B 1 249 ? -18.688 -37.969 -0.323 1 93.69 249 LEU B O 1
ATOM 4572 N N . LEU B 1 250 ? -18.062 -36.25 -1.581 1 93.69 250 LEU B N 1
ATOM 4573 C CA . LEU B 1 250 ? -19.344 -35.594 -1.425 1 93.69 250 LEU B CA 1
ATOM 4574 C C . LEU B 1 250 ? -20.484 -36.438 -1.954 1 93.69 250 LEU B C 1
ATOM 4576 O O . LEU B 1 250 ? -21.562 -36.5 -1.349 1 93.69 250 LEU B O 1
ATOM 4580 N N . GLY B 1 251 ? -20.25 -37.062 -3.041 1 90.94 251 GLY B N 1
ATOM 4581 C CA . GLY B 1 251 ? -21.234 -38 -3.564 1 90.94 251 GLY B CA 1
ATOM 4582 C C . GLY B 1 251 ? -21.516 -39.156 -2.619 1 90.94 251 GLY B C 1
ATOM 4583 O O . GLY B 1 251 ? -22.688 -39.469 -2.377 1 90.94 251 GLY B O 1
ATOM 4584 N N . ARG B 1 252 ? -20.531 -39.719 -2.105 1 92.75 252 ARG B N 1
ATOM 4585 C CA . ARG B 1 252 ? -20.672 -40.844 -1.183 1 92.75 252 ARG B CA 1
ATOM 4586 C C . ARG B 1 252 ? -21.438 -40.438 0.077 1 92.75 252 ARG B C 1
ATOM 4588 O O . ARG B 1 252 ? -22.219 -41.188 0.627 1 92.75 252 ARG B O 1
ATOM 4595 N N . LEU B 1 253 ? -21.188 -39.188 0.468 1 92.81 253 LEU B N 1
ATOM 4596 C CA . LEU B 1 253 ? -21.766 -38.688 1.713 1 92.81 253 LEU B CA 1
ATOM 4597 C C . LEU B 1 253 ? -23.188 -38.188 1.492 1 92.81 253 LEU B C 1
ATOM 4599 O O . LEU B 1 253 ? -23.906 -37.938 2.453 1 92.81 253 LEU B O 1
ATOM 4603 N N . GLY B 1 254 ? -23.484 -38.062 0.244 1 91.75 254 GLY B N 1
ATOM 4604 C CA . GLY B 1 254 ? -24.797 -37.5 -0.071 1 91.75 254 GLY B CA 1
ATOM 4605 C C . GLY B 1 254 ? -24.906 -36.031 0.255 1 91.75 254 GLY B C 1
ATOM 4606 O O . GLY B 1 254 ? -25.953 -35.594 0.739 1 91.75 254 GLY B O 1
ATOM 4607 N N . TRP B 1 255 ? -23.797 -35.25 0.167 1 91.44 255 TRP B N 1
ATOM 4608 C CA . TRP B 1 255 ? -23.766 -33.812 0.384 1 91.44 255 TRP B CA 1
ATOM 4609 C C . TRP B 1 255 ? -23.641 -33.062 -0.939 1 91.44 255 TRP B C 1
ATOM 4611 O O . TRP B 1 255 ? -22.625 -32.438 -1.209 1 91.44 255 TRP B O 1
ATOM 4621 N N . PRO B 1 256 ? -24.719 -33.156 -1.762 1 84.5 256 PRO B N 1
ATOM 4622 C CA . PRO B 1 256 ? -24.594 -32.5 -3.061 1 84.5 256 PRO B CA 1
ATOM 4623 C C . PRO B 1 256 ? -24.422 -30.984 -2.936 1 84.5 256 PRO B C 1
ATOM 4625 O O . PRO B 1 256 ? -24.984 -30.375 -2.031 1 84.5 256 PRO B O 1
ATOM 4628 N N . GLY B 1 257 ? -23.547 -30.391 -3.727 1 88.69 257 GLY B N 1
ATOM 4629 C CA . GLY B 1 257 ? -23.344 -28.953 -3.766 1 88.69 257 GLY B CA 1
ATOM 4630 C C . GLY B 1 257 ? -22.781 -28.469 -5.086 1 88.69 257 GLY B C 1
ATOM 4631 O O . GLY B 1 257 ? -21.609 -28.047 -5.156 1 88.69 257 GLY B O 1
ATOM 4632 N N . PRO B 1 258 ? -23.703 -28.562 -6.102 1 89.19 258 PRO B N 1
ATOM 4633 C CA . PRO B 1 258 ? -23.219 -28.078 -7.395 1 89.19 258 PRO B CA 1
ATOM 4634 C C . PRO B 1 258 ? -23.016 -26.562 -7.434 1 89.19 258 PRO B C 1
ATOM 4636 O O . PRO B 1 258 ? -23.703 -25.828 -6.715 1 89.19 258 PRO B O 1
ATOM 4639 N N . GLU B 1 259 ? -21.984 -26.156 -8.148 1 91.69 259 GLU B N 1
ATOM 4640 C CA . GLU B 1 259 ? -21.719 -24.734 -8.359 1 91.69 259 GLU B CA 1
ATOM 4641 C C . GLU B 1 259 ? -22.094 -24.297 -9.773 1 91.69 259 GLU B C 1
ATOM 4643 O O . GLU B 1 259 ? -21.75 -24.984 -10.742 1 91.69 259 GLU B O 1
ATOM 4648 N N . VAL B 1 260 ? -22.859 -23.25 -9.844 1 90.38 260 VAL B N 1
ATOM 4649 C CA . VAL B 1 260 ? -23.156 -22.656 -11.141 1 90.38 260 VAL B CA 1
ATOM 4650 C C . VAL B 1 260 ? -22.391 -21.344 -11.289 1 90.38 260 VAL B C 1
ATOM 4652 O O . VAL B 1 260 ? -22.531 -20.438 -10.461 1 90.38 260 VAL B O 1
ATOM 4655 N N . VAL B 1 261 ? -21.578 -21.344 -12.25 1 87.56 261 VAL B N 1
ATOM 4656 C CA . VAL B 1 261 ? -20.766 -20.156 -12.508 1 87.56 261 VAL B CA 1
ATOM 4657 C C . VAL B 1 261 ? -21.359 -19.359 -13.664 1 87.56 261 VAL B C 1
ATOM 4659 O O . VAL B 1 261 ? -21.516 -19.891 -14.773 1 87.56 261 VAL B O 1
ATOM 4662 N N . VAL B 1 262 ? -21.625 -18.016 -13.328 1 82.19 262 VAL B N 1
ATOM 4663 C CA . VAL B 1 262 ? -22.281 -17.203 -14.352 1 82.19 262 VAL B CA 1
ATOM 4664 C C . VAL B 1 262 ? -21.297 -16.172 -14.891 1 82.19 262 VAL B C 1
ATOM 4666 O O . VAL B 1 262 ? -21.5 -15.617 -15.969 1 82.19 262 VAL B O 1
ATOM 4669 N N . GLN B 1 263 ? -20.219 -15.891 -14.102 1 83.12 263 GLN B N 1
ATOM 4670 C CA . GLN B 1 263 ? -19.188 -14.969 -14.555 1 83.12 263 GLN B CA 1
ATOM 4671 C C . GLN B 1 263 ? -17.797 -15.586 -14.414 1 83.12 263 GLN B C 1
ATOM 4673 O O . GLN B 1 263 ? -17.5 -16.234 -13.398 1 83.12 263 GLN B O 1
ATOM 4678 N N . PRO B 1 264 ? -17.172 -15.516 -15.469 1 83.56 264 PRO B N 1
ATOM 4679 C CA . PRO B 1 264 ? -17.422 -14.781 -16.719 1 83.56 264 PRO B CA 1
ATOM 4680 C C . PRO B 1 264 ? -18.391 -15.508 -17.641 1 83.56 264 PRO B C 1
ATOM 4682 O O . PRO B 1 264 ? -18.453 -16.75 -17.625 1 83.56 264 PRO B O 1
ATOM 4685 N N . PHE B 1 265 ? -19 -14.742 -18.359 1 85.31 265 PHE B N 1
ATOM 4686 C CA . PHE B 1 265 ? -19.969 -15.25 -19.312 1 85.31 265 PHE B CA 1
ATOM 4687 C C . PHE B 1 265 ? -19.281 -15.883 -20.516 1 85.31 265 PHE B C 1
ATOM 4689 O O . PHE B 1 265 ? -18.5 -15.227 -21.203 1 85.31 265 PHE B O 1
ATOM 4696 N N . ALA B 1 266 ? -19.656 -17.25 -20.656 1 90.5 266 ALA B N 1
ATOM 4697 C CA . ALA B 1 266 ? -19.078 -17.922 -21.828 1 90.5 266 ALA B CA 1
ATOM 4698 C C . ALA B 1 266 ? -19.75 -17.453 -23.109 1 90.5 266 ALA B C 1
ATOM 4700 O O . ALA B 1 266 ? -20.984 -17.469 -23.219 1 90.5 266 ALA B O 1
ATOM 4701 N N . ARG B 1 267 ? -19.031 -17.062 -24.156 1 90.81 267 ARG B N 1
ATOM 4702 C CA . ARG B 1 267 ? -19.562 -16.516 -25.391 1 90.81 267 ARG B CA 1
ATOM 4703 C C . ARG B 1 267 ? -19.562 -17.562 -26.5 1 90.81 267 ARG B C 1
ATOM 4705 O O . ARG B 1 267 ? -19.953 -17.266 -27.641 1 90.81 267 ARG B O 1
ATOM 4712 N N . SER B 1 268 ? -19.016 -18.797 -26.219 1 89.94 268 SER B N 1
ATOM 4713 C CA . SER B 1 268 ? -18.984 -19.953 -27.109 1 89.94 268 SER B CA 1
ATOM 4714 C C . SER B 1 268 ? -18.906 -21.25 -26.312 1 89.94 268 SER B C 1
ATOM 4716 O O . SER B 1 268 ? -18.625 -21.234 -25.109 1 89.94 268 SER B O 1
ATOM 4718 N N . GLN B 1 269 ? -19.156 -22.344 -27.094 1 91.5 269 GLN B N 1
ATOM 4719 C CA . GLN B 1 269 ? -19.062 -23.641 -26.438 1 91.5 269 GLN B CA 1
ATOM 4720 C C . GLN B 1 269 ? -17.625 -23.938 -26.016 1 91.5 269 GLN B C 1
ATOM 4722 O O . GLN B 1 269 ? -17.406 -24.547 -24.969 1 91.5 269 GLN B O 1
ATOM 4727 N N . GLY B 1 270 ? -16.688 -23.562 -26.812 1 90.31 270 GLY B N 1
ATOM 4728 C CA . GLY B 1 270 ? -15.289 -23.734 -26.469 1 90.31 270 GLY B CA 1
ATOM 4729 C C . GLY B 1 270 ? -14.898 -23.016 -25.188 1 90.31 270 GLY B C 1
ATOM 4730 O O . GLY B 1 270 ? -14.188 -23.578 -24.344 1 90.31 270 GLY B O 1
ATOM 4731 N N . GLU B 1 271 ? -15.367 -21.828 -25.031 1 91.69 271 GLU B N 1
ATOM 4732 C CA . GLU B 1 271 ? -15.102 -21.078 -23.812 1 91.69 271 GLU B CA 1
ATOM 4733 C C . GLU B 1 271 ? -15.773 -21.734 -22.609 1 91.69 271 GLU B C 1
ATOM 4735 O O . GLU B 1 271 ? -15.18 -21.828 -21.531 1 91.69 271 GLU B O 1
ATOM 4740 N N . ALA B 1 272 ? -16.969 -22.156 -22.781 1 93.62 272 ALA B N 1
ATOM 4741 C CA . ALA B 1 272 ? -17.703 -22.812 -21.703 1 93.62 272 ALA B CA 1
ATOM 4742 C C . ALA B 1 272 ? -16.953 -24.031 -21.203 1 93.62 272 ALA B C 1
ATOM 4744 O O . ALA B 1 272 ? -16.812 -24.234 -20 1 93.62 272 ALA B O 1
ATOM 4745 N N . ASP B 1 273 ? -16.516 -24.812 -22.156 1 93.12 273 ASP B N 1
ATOM 4746 C CA . ASP B 1 273 ? -15.773 -26.016 -21.828 1 93.12 273 ASP B CA 1
ATOM 4747 C C . ASP B 1 273 ? -14.477 -25.688 -21.078 1 93.12 273 ASP B C 1
ATOM 4749 O O . ASP B 1 273 ? -14.133 -26.344 -20.094 1 93.12 273 ASP B O 1
ATOM 4753 N N . ALA B 1 274 ? -13.812 -24.703 -21.547 1 92.12 274 ALA B N 1
ATOM 4754 C CA . ALA B 1 274 ? -12.555 -24.297 -20.922 1 92.12 274 ALA B CA 1
ATOM 4755 C C . ALA B 1 274 ? -12.789 -23.734 -19.516 1 92.12 274 ALA B C 1
ATOM 4757 O O . ALA B 1 274 ? -12.062 -24.062 -18.578 1 92.12 274 ALA B O 1
ATOM 4758 N N . PHE B 1 275 ? -13.781 -22.922 -19.344 1 93.88 275 PHE B N 1
ATOM 4759 C CA . PHE B 1 275 ? -14.086 -22.297 -18.078 1 93.88 275 PHE B CA 1
ATOM 4760 C C . PHE B 1 275 ? -14.484 -23.328 -17.031 1 93.88 275 PHE B C 1
ATOM 4762 O O . PHE B 1 275 ? -14.023 -23.281 -15.891 1 93.88 275 PHE B O 1
ATOM 4769 N N . VAL B 1 276 ? -15.312 -24.25 -17.422 1 95.12 276 VAL B N 1
ATOM 4770 C CA . VAL B 1 276 ? -15.812 -25.203 -16.453 1 95.12 276 VAL B CA 1
ATOM 4771 C C . VAL B 1 276 ? -14.672 -26.109 -15.977 1 95.12 276 VAL B C 1
ATOM 4773 O O . VAL B 1 276 ? -14.586 -26.453 -14.789 1 95.12 276 VAL B O 1
ATOM 4776 N N . ALA B 1 277 ? -13.82 -26.516 -16.906 1 93.69 277 ALA B N 1
ATOM 4777 C CA . ALA B 1 277 ? -12.664 -27.328 -16.562 1 93.69 277 ALA B CA 1
ATOM 4778 C C . ALA B 1 277 ? -11.75 -26.594 -15.586 1 93.69 277 ALA B C 1
ATOM 4780 O O . ALA B 1 277 ? -11.289 -27.172 -14.594 1 93.69 277 ALA B O 1
ATOM 4781 N N . GLY B 1 278 ? -11.508 -25.312 -15.914 1 93.94 278 GLY B N 1
ATOM 4782 C CA . GLY B 1 278 ? -10.648 -24.5 -15.055 1 93.94 278 GLY B CA 1
ATOM 4783 C C . GLY B 1 278 ? -11.227 -24.281 -13.672 1 93.94 278 GLY B C 1
ATOM 4784 O O . GLY B 1 278 ? -10.531 -24.422 -12.672 1 93.94 278 GLY B O 1
ATOM 4785 N N . ARG B 1 279 ? -12.438 -23.953 -13.664 1 93.62 279 ARG B N 1
ATOM 4786 C CA . ARG B 1 279 ? -13.109 -23.672 -12.406 1 93.62 279 ARG B CA 1
ATOM 4787 C C . ARG B 1 279 ? -13.164 -24.906 -11.523 1 93.62 279 ARG B C 1
ATOM 4789 O O . ARG B 1 279 ? -12.898 -24.828 -10.32 1 93.62 279 ARG B O 1
ATOM 4796 N N . PHE B 1 280 ? -13.539 -25.984 -12.094 1 94.56 280 PHE B N 1
ATOM 4797 C CA . PHE B 1 280 ? -13.633 -27.219 -11.328 1 94.56 280 PHE B CA 1
ATOM 4798 C C . PHE B 1 280 ? -12.266 -27.625 -10.789 1 94.56 280 PHE B C 1
ATOM 4800 O O . PHE B 1 280 ? -12.141 -27.984 -9.617 1 94.56 280 PHE B O 1
ATOM 4807 N N . ARG B 1 281 ? -11.281 -27.547 -11.625 1 94.19 281 ARG B N 1
ATOM 4808 C CA . ARG B 1 281 ? -9.93 -27.906 -11.227 1 94.19 281 ARG B CA 1
ATOM 4809 C C . ARG B 1 281 ? -9.438 -27.016 -10.078 1 94.19 281 ARG B C 1
ATOM 4811 O O . ARG B 1 281 ? -8.859 -27.516 -9.117 1 94.19 281 ARG B O 1
ATOM 4818 N N . ARG B 1 282 ? -9.656 -25.734 -10.195 1 93.12 282 ARG B N 1
ATOM 4819 C CA . ARG B 1 282 ? -9.219 -24.781 -9.188 1 93.12 282 ARG B CA 1
ATOM 4820 C C . ARG B 1 282 ? -9.773 -25.125 -7.812 1 93.12 282 ARG B C 1
ATOM 4822 O O . ARG B 1 282 ? -9.039 -25.141 -6.82 1 93.12 282 ARG B O 1
ATOM 4829 N N . ARG B 1 283 ? -10.969 -25.469 -7.82 1 92.69 283 ARG B N 1
ATOM 4830 C CA . ARG B 1 283 ? -11.602 -25.797 -6.547 1 92.69 283 ARG B CA 1
ATOM 4831 C C . ARG B 1 283 ? -11.117 -27.141 -6.027 1 92.69 283 ARG B C 1
ATOM 4833 O O . ARG B 1 283 ? -10.828 -27.281 -4.836 1 92.69 283 ARG B O 1
ATOM 4840 N N . ALA B 1 284 ? -11.062 -28.047 -6.891 1 93.81 284 ALA B N 1
ATOM 4841 C CA . ALA B 1 284 ? -10.68 -29.406 -6.512 1 93.81 284 ALA B CA 1
ATOM 4842 C C . ALA B 1 284 ? -9.289 -29.438 -5.887 1 93.81 284 ALA B C 1
ATOM 4844 O O . ALA B 1 284 ? -9.039 -30.188 -4.945 1 93.81 284 ALA B O 1
ATOM 4845 N N . LYS B 1 285 ? -8.445 -28.625 -6.348 1 92.88 285 LYS B N 1
ATOM 4846 C CA . LYS B 1 285 ? -7.059 -28.609 -5.895 1 92.88 285 LYS B CA 1
ATOM 4847 C C . LYS B 1 285 ? -6.965 -28.219 -4.422 1 92.88 285 LYS B C 1
ATOM 4849 O O . LYS B 1 285 ? -5.988 -28.562 -3.75 1 92.88 285 LYS B O 1
ATOM 4854 N N . TYR B 1 286 ? -7.953 -27.562 -3.939 1 93.19 286 TYR B N 1
ATOM 4855 C CA . TYR B 1 286 ? -7.887 -27.047 -2.578 1 93.19 286 TYR B CA 1
ATOM 4856 C C . TYR B 1 286 ? -8.578 -27.984 -1.6 1 93.19 286 TYR B C 1
ATOM 4858 O O . TYR B 1 286 ? -8.805 -27.625 -0.441 1 93.19 286 TYR B O 1
ATOM 4866 N N . PHE B 1 287 ? -8.859 -29.203 -2.047 1 96.06 287 PHE B N 1
ATOM 4867 C CA . PHE B 1 287 ? -9.445 -30.203 -1.163 1 96.06 287 PHE B CA 1
ATOM 4868 C C . PHE B 1 287 ? -8.523 -30.484 0.019 1 96.06 287 PHE B C 1
ATOM 4870 O O . PHE B 1 287 ? -8.938 -30.359 1.175 1 96.06 287 PHE B O 1
ATOM 4877 N N . VAL B 1 288 ? -7.297 -30.75 -0.302 1 96.62 288 VAL B N 1
ATOM 4878 C CA . VAL B 1 288 ? -6.281 -30.906 0.735 1 96.62 288 VAL B CA 1
ATOM 4879 C C . VAL B 1 288 ? -5.234 -29.797 0.604 1 96.62 288 VAL B C 1
ATOM 4881 O O . VAL B 1 288 ? -4.668 -29.594 -0.472 1 96.62 288 VAL B O 1
ATOM 4884 N N . SER B 1 289 ? -5.047 -29.078 1.656 1 97.12 289 SER B N 1
ATOM 4885 C CA . SER B 1 289 ? -4.074 -28 1.671 1 97.12 289 SER B CA 1
ATOM 4886 C C . SER B 1 289 ? -3.113 -28.125 2.85 1 97.12 289 SER B C 1
ATOM 4888 O O . SER B 1 289 ? -3.398 -28.844 3.811 1 97.12 289 SER B O 1
ATOM 4890 N N . GLY B 1 290 ? -2.01 -27.422 2.762 1 97.94 290 GLY B N 1
ATOM 4891 C CA . GLY B 1 290 ? -1.038 -27.531 3.84 1 97.94 290 GLY B CA 1
ATOM 4892 C C . GLY B 1 290 ? -0.047 -26.375 3.859 1 97.94 290 GLY B C 1
ATOM 4893 O O . GLY B 1 290 ? 0.182 -25.734 2.836 1 97.94 290 GLY B O 1
ATOM 4894 N N . ASP B 1 291 ? 0.449 -26.125 5.004 1 98.69 291 ASP B N 1
ATOM 4895 C CA . ASP B 1 291 ? 1.575 -25.234 5.258 1 98.69 291 ASP B CA 1
ATOM 4896 C C . ASP B 1 291 ? 2.77 -26 5.82 1 98.69 291 ASP B C 1
ATOM 4898 O O . ASP B 1 291 ? 2.631 -26.75 6.789 1 98.69 291 ASP B O 1
ATOM 4902 N N . ILE B 1 292 ? 3.898 -25.797 5.211 1 98.69 292 ILE B N 1
ATOM 4903 C CA . ILE B 1 292 ? 5.078 -26.562 5.602 1 98.69 292 ILE B CA 1
ATOM 4904 C C . ILE B 1 292 ? 6.254 -25.609 5.824 1 98.69 292 ILE B C 1
ATOM 4906 O O . ILE B 1 292 ? 6.523 -24.75 4.988 1 98.69 292 ILE B O 1
ATOM 4910 N N . ARG B 1 293 ? 6.895 -25.688 6.918 1 98.5 293 ARG B N 1
ATOM 4911 C CA . ARG B 1 293 ? 8.188 -25.062 7.18 1 98.5 293 ARG B CA 1
ATOM 4912 C C . ARG B 1 293 ? 9.289 -26.109 7.258 1 98.5 293 ARG B C 1
ATOM 4914 O O . ARG B 1 293 ? 9.156 -27.109 7.973 1 98.5 293 ARG B O 1
ATOM 4921 N N . MET B 1 294 ? 10.406 -25.906 6.527 1 97 294 MET B N 1
ATOM 4922 C CA . MET B 1 294 ? 11.422 -26.953 6.465 1 97 294 MET B CA 1
ATOM 4923 C C . MET B 1 294 ? 12.812 -26.359 6.344 1 97 294 MET B C 1
ATOM 4925 O O . MET B 1 294 ? 12.961 -25.141 6.168 1 97 294 MET B O 1
ATOM 4929 N N . LEU B 1 295 ? 13.781 -27.266 6.473 1 94.25 295 LEU B N 1
ATOM 4930 C CA . LEU B 1 295 ? 15.156 -26.859 6.215 1 94.25 295 LEU B CA 1
ATOM 4931 C C . LEU B 1 295 ? 15.312 -26.375 4.781 1 94.25 295 LEU B C 1
ATOM 4933 O O . LEU B 1 295 ? 14.648 -26.875 3.871 1 94.25 295 LEU B O 1
ATOM 4937 N N . GLY B 1 296 ? 16.188 -25.406 4.641 1 94.19 296 GLY B N 1
ATOM 4938 C CA . GLY B 1 296 ? 16.328 -24.734 3.359 1 94.19 296 GLY B CA 1
ATOM 4939 C C . GLY B 1 296 ? 16.516 -25.703 2.197 1 94.19 296 GLY B C 1
ATOM 4940 O O . GLY B 1 296 ? 17.359 -26.594 2.26 1 94.19 296 GLY B O 1
ATOM 4941 N N . GLN B 1 297 ? 15.703 -25.516 1.173 1 92.94 297 GLN B N 1
ATOM 4942 C CA . GLN B 1 297 ? 15.773 -26.266 -0.074 1 92.94 297 GLN B CA 1
ATOM 4943 C C . GLN B 1 297 ? 15.688 -25.328 -1.283 1 92.94 297 GLN B C 1
ATOM 4945 O O . GLN B 1 297 ? 14.594 -25.016 -1.751 1 92.94 297 GLN B O 1
ATOM 4950 N N . SER B 1 298 ? 16.828 -25 -1.841 1 93.06 298 SER B N 1
ATOM 4951 C CA . SER B 1 298 ? 16.922 -23.953 -2.861 1 93.06 298 SER B CA 1
ATOM 4952 C C . SER B 1 298 ? 16.281 -24.406 -4.168 1 93.06 298 SER B C 1
ATOM 4954 O O . SER B 1 298 ? 15.961 -23.578 -5.027 1 93.06 298 SER B O 1
ATOM 4956 N N . ALA B 1 299 ? 16.016 -25.719 -4.344 1 91.88 299 ALA B N 1
ATOM 4957 C CA . ALA B 1 299 ? 15.445 -26.25 -5.578 1 91.88 299 ALA B CA 1
ATOM 4958 C C . ALA B 1 299 ? 13.93 -26.031 -5.617 1 91.88 299 ALA B C 1
ATOM 4960 O O . ALA B 1 299 ? 13.305 -26.188 -6.668 1 91.88 299 ALA B O 1
ATOM 4961 N N . LEU B 1 300 ? 13.375 -25.672 -4.523 1 95.31 300 LEU B N 1
ATOM 4962 C CA . LEU B 1 300 ? 11.922 -25.547 -4.441 1 95.31 300 LEU B CA 1
ATOM 4963 C C . LEU B 1 300 ? 11.469 -24.172 -4.949 1 95.31 300 LEU B C 1
ATOM 4965 O O . LEU B 1 300 ? 12.125 -23.172 -4.699 1 95.31 300 LEU B O 1
ATOM 4969 N N . ARG B 1 301 ? 10.445 -24.172 -5.672 1 96.31 301 ARG B N 1
ATOM 4970 C CA . ARG B 1 301 ? 9.727 -23 -6.168 1 96.31 301 ARG B CA 1
ATOM 4971 C C . ARG B 1 301 ? 8.258 -23.344 -6.426 1 96.31 301 ARG B C 1
ATOM 4973 O O . ARG B 1 301 ? 7.883 -24.516 -6.48 1 96.31 301 ARG B O 1
ATOM 4980 N N . SER B 1 302 ? 7.504 -22.312 -6.586 1 97.5 302 SER B N 1
ATOM 4981 C CA . SER B 1 302 ? 6.105 -22.562 -6.922 1 97.5 302 SER B CA 1
ATOM 4982 C C . SER B 1 302 ? 5.977 -23.297 -8.25 1 97.5 302 SER B C 1
ATOM 4984 O O . SER B 1 302 ? 6.707 -23 -9.203 1 97.5 302 SER B O 1
ATOM 4986 N N . GLY B 1 303 ? 5.027 -24.188 -8.32 1 96.44 303 GLY B N 1
ATOM 4987 C CA . GLY B 1 303 ? 4.848 -25.016 -9.508 1 96.44 303 GLY B CA 1
ATOM 4988 C C . GLY B 1 303 ? 5.477 -26.391 -9.367 1 96.44 303 GLY B C 1
ATOM 4989 O O . GLY B 1 303 ? 5.027 -27.344 -10.008 1 96.44 303 GLY B O 1
ATOM 4990 N N . ARG B 1 304 ? 6.488 -26.484 -8.547 1 96.88 304 ARG B N 1
ATOM 4991 C CA . ARG B 1 304 ? 7.09 -27.781 -8.242 1 96.88 304 ARG B CA 1
ATOM 4992 C C . ARG B 1 304 ? 6.16 -28.625 -7.387 1 96.88 304 ARG B C 1
ATOM 4994 O O . ARG B 1 304 ? 5.145 -28.125 -6.887 1 96.88 304 ARG B O 1
ATOM 5001 N N . GLU B 1 305 ? 6.512 -29.891 -7.328 1 98.12 305 GLU B N 1
ATOM 5002 C CA . GLU B 1 305 ? 5.777 -30.797 -6.449 1 98.12 305 GLU B CA 1
ATOM 5003 C C . GLU B 1 305 ? 6.68 -31.359 -5.355 1 98.12 305 GLU B C 1
ATOM 5005 O O . GLU B 1 305 ? 7.898 -31.422 -5.527 1 98.12 305 GLU B O 1
ATOM 5010 N N . ILE B 1 306 ? 6.039 -31.656 -4.25 1 98.38 306 ILE B N 1
ATOM 5011 C CA . ILE B 1 306 ? 6.742 -32.344 -3.184 1 98.38 306 ILE B CA 1
ATOM 5012 C C . ILE B 1 306 ? 6.086 -33.719 -2.938 1 98.38 306 ILE B C 1
ATOM 5014 O O . ILE B 1 306 ? 4.898 -33.906 -3.215 1 98.38 306 ILE B O 1
ATOM 5018 N N . GLU B 1 307 ? 6.887 -34.625 -2.529 1 98.19 307 GLU B N 1
ATOM 5019 C CA . GLU B 1 307 ? 6.391 -35.906 -2.035 1 98.19 307 GLU B CA 1
ATOM 5020 C C . GLU B 1 307 ? 6.422 -35.969 -0.51 1 98.19 307 GLU B C 1
ATOM 5022 O O . GLU B 1 307 ? 7.496 -36.031 0.092 1 98.19 307 GLU B O 1
ATOM 5027 N N . LEU B 1 308 ? 5.266 -35.875 0.08 1 97.94 308 LEU B N 1
ATOM 5028 C CA . LEU B 1 308 ? 5.172 -35.844 1.535 1 97.94 308 LEU B CA 1
ATOM 5029 C C . LEU B 1 308 ? 5.121 -37.25 2.129 1 97.94 308 LEU B C 1
ATOM 5031 O O . LEU B 1 308 ? 4.242 -38.031 1.789 1 97.94 308 LEU B O 1
ATOM 5035 N N . ALA B 1 309 ? 6.062 -37.5 2.934 1 96.81 309 ALA B N 1
ATOM 5036 C CA . ALA B 1 309 ? 6.152 -38.75 3.658 1 96.81 309 ALA B CA 1
ATOM 5037 C C . ALA B 1 309 ? 6.16 -38.531 5.168 1 96.81 309 ALA B C 1
ATOM 5039 O O . ALA B 1 309 ? 6.199 -37.375 5.625 1 96.81 309 ALA B O 1
ATOM 5040 N N . GLY B 1 310 ? 5.988 -39.625 5.965 1 96.06 310 GLY B N 1
ATOM 5041 C CA . GLY B 1 310 ? 6.066 -39.531 7.414 1 96.06 310 GLY B CA 1
ATOM 5042 C C . GLY B 1 310 ? 4.797 -39 8.047 1 96.06 310 GLY B C 1
ATOM 5043 O O . GLY B 1 310 ? 4.812 -38.531 9.18 1 96.06 310 GLY B O 1
ATOM 5044 N N . VAL B 1 311 ? 3.771 -38.875 7.324 1 96 311 VAL B N 1
ATOM 5045 C CA . VAL B 1 311 ? 2.469 -38.469 7.832 1 96 311 VAL B CA 1
ATOM 5046 C C . VAL B 1 311 ? 1.464 -39.594 7.68 1 96 311 VAL B C 1
ATOM 5048 O O . VAL B 1 311 ? 1.826 -40.719 7.266 1 96 311 VAL B O 1
ATOM 5051 N N . SER B 1 312 ? 0.189 -39.312 8.109 1 95.19 312 SER B N 1
ATOM 5052 C CA . SER B 1 312 ? -0.835 -40.344 8.023 1 95.19 312 SER B CA 1
ATOM 5053 C C . SER B 1 312 ? -1.029 -40.812 6.586 1 95.19 312 SER B C 1
ATOM 5055 O O . SER B 1 312 ? -0.856 -40.062 5.645 1 95.19 312 SER B O 1
ATOM 5057 N N . GLY B 1 313 ? -1.398 -42.031 6.383 1 94.69 313 GLY B N 1
ATOM 5058 C CA . GLY B 1 313 ? -1.615 -42.625 5.07 1 94.69 313 GLY B CA 1
ATOM 5059 C C . GLY B 1 313 ? -2.609 -41.844 4.23 1 94.69 313 GLY B C 1
ATOM 5060 O O . GLY B 1 313 ? -2.453 -41.75 3.01 1 94.69 313 GLY B O 1
ATOM 5061 N N . ARG B 1 314 ? -3.553 -41.25 4.805 1 94.56 314 ARG B N 1
ATOM 5062 C CA . ARG B 1 314 ? -4.609 -40.531 4.086 1 94.56 314 ARG B CA 1
ATOM 5063 C C . ARG B 1 314 ? -4.082 -39.25 3.471 1 94.56 314 ARG B C 1
ATOM 5065 O O . ARG B 1 314 ? -4.613 -38.781 2.465 1 94.56 314 ARG B O 1
ATOM 5072 N N . LEU B 1 315 ? -3.066 -38.719 4.141 1 96.38 315 LEU B N 1
ATOM 5073 C CA . LEU B 1 315 ? -2.6 -37.406 3.695 1 96.38 315 LEU B CA 1
ATOM 5074 C C . LEU B 1 315 ? -1.231 -37.531 3.029 1 96.38 315 LEU B C 1
ATOM 5076 O O . LEU B 1 315 ? -0.698 -36.531 2.531 1 96.38 315 LEU B O 1
ATOM 5080 N N . ARG B 1 316 ? -0.706 -38.688 2.945 1 95.94 316 ARG B N 1
ATOM 5081 C CA . ARG B 1 316 ? 0.553 -38.938 2.248 1 95.94 316 ARG B CA 1
ATOM 5082 C C . ARG B 1 316 ? 0.374 -38.812 0.738 1 95.94 316 ARG B C 1
ATOM 5084 O O . ARG B 1 316 ? -0.659 -39.219 0.195 1 95.94 316 ARG B O 1
ATOM 5091 N N . GLY B 1 317 ? 1.457 -38.312 0.093 1 95.5 317 GLY B N 1
ATOM 5092 C CA . GLY B 1 317 ? 1.391 -38.25 -1.358 1 95.5 317 GLY B CA 1
ATOM 5093 C C . GLY B 1 317 ? 2.051 -37 -1.939 1 95.5 317 GLY B C 1
ATOM 5094 O O . GLY B 1 317 ? 2.867 -36.375 -1.277 1 95.5 317 GLY B O 1
ATOM 5095 N N . THR B 1 318 ? 1.744 -36.812 -3.219 1 96.69 318 THR B N 1
ATOM 5096 C CA . THR B 1 318 ? 2.354 -35.719 -3.959 1 96.69 318 THR B CA 1
ATOM 5097 C C . THR B 1 318 ? 1.495 -34.469 -3.865 1 96.69 318 THR B C 1
ATOM 5099 O O . THR B 1 318 ? 0.279 -34.5 -4.059 1 96.69 318 THR B O 1
ATOM 5102 N N . TYR B 1 319 ? 2.072 -33.344 -3.486 1 98.06 319 TYR B N 1
ATOM 5103 C CA . TYR B 1 319 ? 1.423 -32.031 -3.379 1 98.06 319 TYR B CA 1
ATOM 5104 C C . TYR B 1 319 ? 2.055 -31.031 -4.336 1 98.06 319 TYR B C 1
ATOM 5106 O O . TYR B 1 319 ? 3.266 -31.062 -4.562 1 98.06 319 TYR B O 1
ATOM 5114 N N . GLN B 1 320 ? 1.3 -30.219 -4.895 1 97.69 320 GLN B N 1
ATOM 5115 C CA . GLN B 1 320 ? 1.808 -29.094 -5.688 1 97.69 320 GLN B CA 1
ATOM 5116 C C . GLN B 1 320 ? 2.146 -27.906 -4.801 1 97.69 320 GLN B C 1
ATOM 5118 O O . GLN B 1 320 ? 1.37 -27.547 -3.914 1 97.69 320 GLN B O 1
ATOM 5123 N N . VAL B 1 321 ? 3.299 -27.297 -5.047 1 98.62 321 VAL B N 1
ATOM 5124 C CA . VAL B 1 321 ? 3.676 -26.062 -4.34 1 98.62 321 VAL B CA 1
ATOM 5125 C C . VAL B 1 321 ? 3.02 -24.859 -5.008 1 98.62 321 VAL B C 1
ATOM 5127 O O . VAL B 1 321 ? 3.295 -24.562 -6.172 1 98.62 321 VAL B O 1
ATOM 5130 N N . VAL B 1 322 ? 2.182 -24.172 -4.254 1 98.12 322 VAL B N 1
ATOM 5131 C CA . VAL B 1 322 ? 1.471 -23.047 -4.852 1 98.12 322 VAL B CA 1
ATOM 5132 C C . VAL B 1 322 ? 2.051 -21.734 -4.332 1 98.12 322 VAL B C 1
ATOM 5134 O O . VAL B 1 322 ? 1.738 -20.656 -4.855 1 98.12 322 VAL B O 1
ATOM 5137 N N . HIS B 1 323 ? 2.811 -21.766 -3.342 1 98.69 323 HIS B N 1
ATOM 5138 C CA . HIS B 1 323 ? 3.559 -20.625 -2.814 1 98.69 323 HIS B CA 1
ATOM 5139 C C . HIS B 1 323 ? 4.84 -21.078 -2.125 1 98.69 323 HIS B C 1
ATOM 5141 O O . HIS B 1 323 ? 4.816 -22.016 -1.312 1 98.69 323 HIS B O 1
ATOM 5147 N N . CYS B 1 324 ? 5.867 -20.516 -2.457 1 98.69 324 CYS B N 1
ATOM 5148 C CA . CYS B 1 324 ? 7.164 -20.859 -1.885 1 98.69 324 CYS B CA 1
ATOM 5149 C C . CYS B 1 324 ? 7.875 -19.625 -1.343 1 98.69 324 CYS B C 1
ATOM 5151 O O . CYS B 1 324 ? 7.973 -18.609 -2.029 1 98.69 324 CYS B O 1
ATOM 5153 N N . VAL B 1 325 ? 8.312 -19.703 -0.129 1 98.69 325 VAL B N 1
ATOM 5154 C CA . VAL B 1 325 ? 9.07 -18.625 0.492 1 98.69 325 VAL B CA 1
ATOM 5155 C C . VAL B 1 325 ? 10.445 -19.141 0.927 1 98.69 325 VAL B C 1
ATOM 5157 O O . VAL B 1 325 ? 10.539 -20.156 1.612 1 98.69 325 VAL B O 1
ATOM 5160 N N . HIS B 1 326 ? 11.453 -18.531 0.5 1 97.62 326 HIS B N 1
ATOM 5161 C CA . HIS B 1 326 ? 12.789 -18.75 1.033 1 97.62 326 HIS B CA 1
ATOM 5162 C C . HIS B 1 326 ? 13.164 -17.672 2.047 1 97.62 326 HIS B C 1
ATOM 5164 O O . HIS B 1 326 ? 13.086 -16.469 1.746 1 97.62 326 HIS B O 1
ATOM 5170 N N . ARG B 1 327 ? 13.578 -18.109 3.176 1 97.5 327 ARG B N 1
ATOM 5171 C CA . ARG B 1 327 ? 13.914 -17.188 4.25 1 97.5 327 ARG B CA 1
ATOM 5172 C C . ARG B 1 327 ? 15.312 -17.453 4.789 1 97.5 327 ARG B C 1
ATOM 5174 O O . ARG B 1 327 ? 15.719 -18.609 4.949 1 97.5 327 ARG B O 1
ATOM 5181 N N . PHE B 1 328 ? 16 -16.391 5.121 1 96.38 328 PHE B N 1
ATOM 5182 C CA . PHE B 1 328 ? 17.297 -16.453 5.789 1 96.38 328 PHE B CA 1
ATOM 5183 C C . PHE B 1 328 ? 17.406 -15.375 6.863 1 96.38 328 PHE B C 1
ATOM 5185 O O . PHE B 1 328 ? 17 -14.234 6.648 1 96.38 328 PHE B O 1
ATOM 5192 N N . ASP B 1 329 ? 17.875 -15.688 7.922 1 95.19 329 ASP B N 1
ATOM 5193 C CA . ASP B 1 329 ? 18.344 -14.719 8.906 1 95.19 329 ASP B CA 1
ATOM 5194 C C . ASP B 1 329 ? 19.531 -15.266 9.703 1 95.19 329 ASP B C 1
ATOM 5196 O O . ASP B 1 329 ? 19.812 -16.469 9.664 1 95.19 329 ASP B O 1
ATOM 5200 N N . ASN B 1 330 ? 20.203 -14.398 10.375 1 92.75 330 ASN B N 1
ATOM 5201 C CA . ASN B 1 330 ? 21.422 -14.781 11.07 1 92.75 330 ASN B CA 1
ATOM 5202 C C . ASN B 1 330 ? 21.125 -15.719 12.234 1 92.75 330 ASN B C 1
ATOM 5204 O O . ASN B 1 330 ? 21.984 -16.516 12.633 1 92.75 330 ASN B O 1
ATOM 5208 N N . ALA B 1 331 ? 20.016 -15.664 12.727 1 90.56 331 ALA B N 1
ATOM 5209 C CA . ALA B 1 331 ? 19.688 -16.469 13.898 1 90.56 331 ALA B CA 1
ATOM 5210 C C . ALA B 1 331 ? 19.203 -17.859 13.492 1 90.56 331 ALA B C 1
ATOM 5212 O O . ALA B 1 331 ? 19.766 -18.859 13.93 1 90.56 331 ALA B O 1
ATOM 5213 N N . ALA B 1 332 ? 18.266 -18 12.562 1 90.62 332 ALA B N 1
ATOM 5214 C CA . ALA B 1 332 ? 17.609 -19.266 12.211 1 90.62 332 ALA B CA 1
ATOM 5215 C C . ALA B 1 332 ? 18.297 -19.922 11.023 1 90.62 332 ALA B C 1
ATOM 5217 O O . ALA B 1 332 ? 18.094 -21.125 10.773 1 90.62 332 ALA B O 1
ATOM 5218 N N . GLY B 1 333 ? 19.094 -19.109 10.305 1 93.38 333 GLY B N 1
ATOM 5219 C CA . GLY B 1 333 ? 19.672 -19.641 9.086 1 93.38 333 GLY B CA 1
ATOM 5220 C C . GLY B 1 333 ? 18.719 -19.672 7.918 1 93.38 333 GLY B C 1
ATOM 5221 O O . GLY B 1 333 ? 17.891 -18.766 7.762 1 93.38 333 GLY B O 1
ATOM 5222 N N . TYR B 1 334 ? 18.859 -20.625 7.012 1 95 334 TYR B N 1
ATOM 5223 C CA . TYR B 1 334 ? 18.094 -20.719 5.777 1 95 334 TYR B CA 1
ATOM 5224 C C . TYR B 1 334 ? 16.969 -21.734 5.914 1 95 334 TYR B C 1
ATOM 5226 O O . TYR B 1 334 ? 17.203 -22.891 6.242 1 95 334 TYR B O 1
ATOM 5234 N N . GLU B 1 335 ? 15.75 -21.25 5.68 1 96.38 335 GLU B N 1
ATOM 5235 C CA . GLU B 1 335 ? 14.555 -22.094 5.727 1 96.38 335 GLU B CA 1
ATOM 5236 C C . GLU B 1 335 ? 13.672 -21.875 4.5 1 96.38 335 GLU B C 1
ATOM 5238 O O . GLU B 1 335 ? 13.773 -20.828 3.842 1 96.38 335 GLU B O 1
ATOM 5243 N N . THR B 1 336 ? 12.867 -22.844 4.199 1 96.88 336 THR B N 1
ATOM 5244 C CA . THR B 1 336 ? 11.883 -22.781 3.123 1 96.88 336 THR B CA 1
ATOM 5245 C C . THR B 1 336 ? 10.477 -23.031 3.656 1 96.88 336 THR B C 1
ATOM 5247 O O . THR B 1 336 ? 10.266 -23.953 4.457 1 96.88 336 THR B O 1
ATOM 5250 N N . GLU B 1 337 ? 9.594 -22.172 3.258 1 98.75 337 GLU B N 1
ATOM 5251 C CA . GLU B 1 337 ? 8.188 -22.312 3.623 1 98.75 337 GLU B CA 1
ATOM 5252 C C . GLU B 1 337 ? 7.324 -22.547 2.391 1 98.75 337 GLU B C 1
ATOM 5254 O O . GLU B 1 337 ? 7.488 -21.891 1.367 1 98.75 337 GLU B O 1
ATOM 5259 N N . LEU B 1 338 ? 6.398 -23.5 2.557 1 98.81 338 LEU B N 1
ATOM 5260 C CA . LEU B 1 338 ? 5.582 -23.875 1.409 1 98.81 338 LEU B CA 1
ATOM 5261 C C . LEU B 1 338 ? 4.102 -23.859 1.762 1 98.81 338 LEU B C 1
ATOM 5263 O O . LEU B 1 338 ? 3.713 -24.25 2.861 1 98.81 338 LEU B O 1
ATOM 5267 N N . ARG B 1 339 ? 3.314 -23.359 0.843 1 98.75 339 ARG B N 1
ATOM 5268 C CA . ARG B 1 339 ? 1.896 -23.703 0.764 1 98.75 339 ARG B CA 1
ATOM 5269 C C . ARG B 1 339 ? 1.637 -24.719 -0.331 1 98.75 339 ARG B C 1
ATOM 5271 O O . ARG B 1 339 ? 2.1 -24.562 -1.462 1 98.75 339 ARG B O 1
ATOM 5278 N N . VAL B 1 340 ? 0.92 -25.781 0.036 1 98.56 340 VAL B N 1
ATOM 5279 C CA . VAL B 1 340 ? 0.765 -26.891 -0.906 1 98.56 340 VAL B CA 1
ATOM 5280 C C . VAL B 1 340 ? -0.7 -27.312 -0.967 1 98.56 340 VAL B C 1
ATOM 5282 O O . VAL B 1 340 ? -1.477 -27.016 -0.055 1 98.56 340 VAL B O 1
ATOM 5285 N N . HIS B 1 341 ? -1.045 -27.922 -2.121 1 97.19 341 HIS B N 1
ATOM 5286 C CA . HIS B 1 341 ? -2.391 -28.469 -2.248 1 97.19 341 HIS B CA 1
ATOM 5287 C C . HIS B 1 341 ? -2.383 -29.766 -3.031 1 97.19 341 HIS B C 1
ATOM 5289 O O . HIS B 1 341 ? -1.404 -30.078 -3.715 1 97.19 341 HIS B O 1
ATOM 5295 N N . ARG B 1 342 ? -3.369 -30.547 -2.877 1 95.81 342 ARG B N 1
ATOM 5296 C CA . ARG B 1 342 ? -3.66 -31.719 -3.686 1 95.81 342 ARG B CA 1
ATOM 5297 C C . ARG B 1 342 ? -5.16 -31.984 -3.744 1 95.81 342 ARG B C 1
ATOM 5299 O O . ARG B 1 342 ? -5.887 -31.703 -2.789 1 95.81 342 ARG B O 1
ATOM 5306 N N . PRO B 1 343 ? -5.598 -32.531 -4.852 1 95.44 343 PRO B N 1
ATOM 5307 C CA . PRO B 1 343 ? -7.039 -32.625 -5.09 1 95.44 343 PRO B CA 1
ATOM 5308 C C . PRO B 1 343 ? -7.648 -33.906 -4.535 1 95.44 343 PRO B C 1
ATOM 5310 O O . PRO B 1 343 ? -8.852 -34.125 -4.672 1 95.44 343 PRO B O 1
ATOM 5313 N N . ASP B 1 344 ? -6.812 -34.781 -3.973 1 94.81 344 ASP B N 1
ATOM 5314 C CA . ASP B 1 344 ? -7.32 -36.062 -3.535 1 94.81 344 ASP B CA 1
ATOM 5315 C C . ASP B 1 344 ? -6.684 -36.5 -2.211 1 94.81 344 ASP B C 1
ATOM 5317 O O . ASP B 1 344 ? -5.75 -35.844 -1.731 1 94.81 344 ASP B O 1
ATOM 5321 N N . TRP B 1 345 ? -7.266 -37.406 -1.534 1 91.75 345 TRP B N 1
ATOM 5322 C CA . TRP B 1 345 ? -6.66 -38.062 -0.379 1 91.75 345 TRP B CA 1
ATOM 5323 C C . TRP B 1 345 ? -6.801 -39.562 -0.478 1 91.75 345 TRP B C 1
ATOM 5325 O O . TRP B 1 345 ? -7.445 -40.062 -1.396 1 91.75 345 TRP B O 1
ATOM 5335 N N . ASN B 1 346 ? -6.066 -40.25 0.373 1 89.56 346 ASN B N 1
ATOM 5336 C CA . ASN B 1 346 ? -6.055 -41.719 0.335 1 89.56 346 ASN B CA 1
ATOM 5337 C C . ASN B 1 346 ? -7.059 -42.312 1.321 1 89.56 346 ASN B C 1
ATOM 5339 O O . ASN B 1 346 ? -7.035 -41.969 2.51 1 89.56 346 ASN B O 1
ATOM 5343 N N . ASP B 1 347 ? -7.922 -43.094 0.742 1 85.25 347 ASP B N 1
ATOM 5344 C CA . ASP B 1 347 ? -8.883 -43.781 1.606 1 85.25 347 ASP B CA 1
ATOM 5345 C C . ASP B 1 347 ? -8.203 -44.844 2.465 1 85.25 347 ASP B C 1
ATOM 5347 O O . ASP B 1 347 ? -7.215 -45.438 2.043 1 85.25 347 ASP B O 1
#

Solvent-accessible surface area (backbone atoms only — not comparable to full-atom values): 35744 Å² total; per-residue (Å²): 131,82,75,72,70,76,68,79,46,68,55,44,38,26,48,75,86,36,80,33,62,68,57,39,72,28,48,46,33,37,42,35,43,31,43,38,53,46,69,33,38,34,37,38,34,25,55,29,68,38,76,52,93,90,48,72,81,39,78,51,72,78,82,65,49,81,62,42,40,38,37,36,28,26,72,77,53,80,93,13,62,70,46,60,28,24,30,76,44,80,44,77,47,74,81,79,69,72,36,32,35,34,42,33,31,31,23,75,60,54,65,38,57,72,47,67,39,70,49,74,43,73,72,35,27,54,39,55,50,52,49,50,56,29,53,76,68,70,41,53,69,50,68,61,74,43,80,61,66,38,72,46,77,36,72,74,32,19,57,40,56,43,51,50,61,66,27,50,50,49,54,35,40,42,28,73,54,95,79,23,38,38,34,36,67,87,62,87,53,94,74,46,47,79,40,23,60,88,70,50,25,52,31,40,38,39,34,41,42,52,86,76,47,46,38,28,29,34,22,45,32,45,15,75,90,77,69,39,80,6,69,24,71,35,64,70,58,96,71,71,65,94,43,52,33,55,28,57,48,28,59,76,68,67,55,72,12,46,41,75,39,61,77,77,64,17,60,30,57,67,46,10,48,44,34,20,52,12,50,45,46,56,41,39,32,56,23,24,32,33,44,36,37,25,56,53,51,43,80,65,45,36,61,38,28,33,34,42,42,84,59,52,73,39,73,42,42,71,28,40,26,49,27,25,33,42,36,33,32,80,84,83,38,43,30,27,36,36,35,33,29,24,39,44,35,38,129,130,82,77,69,68,74,71,70,47,67,55,43,38,26,47,75,86,35,79,33,64,68,56,39,71,29,48,47,34,38,42,37,43,30,44,37,52,48,65,32,37,35,38,38,34,26,55,27,64,34,72,49,94,90,49,71,85,37,69,48,70,79,81,65,50,79,61,42,39,38,37,36,26,27,73,78,53,81,90,12,60,70,46,61,28,26,26,47,26,45,31,41,39,39,51,80,71,72,32,33,34,34,42,34,30,30,22,75,59,52,61,38,55,44,28,54,37,71,50,76,43,73,72,36,27,55,39,55,51,52,47,52,55,28,53,76,69,70,40,52,69,49,67,60,75,42,80,61,67,38,73,46,78,38,72,74,32,20,55,41,57,45,50,50,61,66,28,51,51,50,52,34,41,41,28,73,55,95,79,25,37,39,33,34,66,86,61,88,54,93,75,48,46,79,40,23,62,88,70,51,26,78,42,78,46,76,47,77,50,65,91,78,48,46,40,28,27,33,22,44,32,46,15,74,91,76,69,39,79,5,68,25,69,34,62,70,59,93,72,72,63,93,42,50,35,55,27,58,48,27,58,75,68,68,56,84,41,71,40,78,41,60,77,75,65,18,62,29,56,68,47,10,47,45,35,17,52,13,48,44,46,55,40,38,32,56,24,25,32,36,44,35,36,25,57,55,53,43,81,67,43,36,61,37,29,33,34,41,42,84,58,59,72,39,75,40,42,69,28,40,25,50,27,25,33,44,36,34,32,80,85,82,32,40,31,27,35,36,34,34,28,25,38,41,35,39,129

pLDDT: mean 90.73, std 12.2, range [23.42, 98.81]

Secondary structure (DSSP, 8-state):
---------PPEEEETTEE-HHHHHHEEEEEEEEESSS--EEEEEEE--B--SSS-SB-S-TT--TT-EEEEE-TTSTT-EEEEEEEEEEEEE-SSSS-EEEEEEE-GGGGGGS-EEEEEEEEEEHHHHHHHHHHHHT-EEEE-S---EEEEEEEEEEHHHHHHHHHGGGT--EEEETTEEEES-----SSPEEE-TTTTEEEEEEEEE-TT--S-EEEEEEETTTTEEEEEEESS-SS--SSEEHHHHHHHHT----EEEEEEEESSHHHHHHHHHHHHHHHHTTSEEEEEEEE--TT--TT-EEEE-SS-TTT-EEEEEEEEEEEEETTTEEEEEEEEEESEE--/---------PPEEEETTEE-HHHHHHEEEEEEEEESSS--EEEEEEE--B--SSS-SB-S-TT--TT-EEEEE-TTSTT-EEEEEEEEEEEEEEESEEEEEEEEEE-GGGGGGS-EEEEEEEEEEHHHHHHHHHHHHT-EEEE-S---EEEEEEEEEEHHHHHHHHHGGGT--EEEETTEEEES-----SSPEEE-TTTTEEEEEEEE--TT--S-EEEEEEETTTTEEEEEEESS-SS--SSEEHHHHHHHHT----EEEEEEEE-SHHHHHHHHHHHHHHHHTTSEEEEEEEE--TT--TT-EEEE-SS-TTT-EEEEEEEEEEEEETTTEEEEEEEEEESEE--

Radius of gyration: 30.7 Å; Cα contacts (8 Å, |Δi|>4): 1679; chains: 2; bounding box: 68×77×86 Å